Protein AF-0000000078900978 (afdb_homodimer)

Secondary structure (DSSP, 8-state):
----------HHHHHHHHHHHHHHHHHHHHHHHHHHT-HHHHHHHHHHHHHHHHHHHHHHHHTTHHHHSTTB-HHHHHHHHHIIIIIIHHHHHHHHTT-S-TTTHHHHHHHHHHHHHHHHHBTT-B-TTSEEES----HHHHHHHHHHH---HHHHHHHHHHHHHHTTS--EEE-TTT--TTHHHHHHHHHHHHHHHHHHHHHTT---HHHHHHHHHHHHHHHHHHHHHHHH----/----------HHHHHHHHHHHHHHHHHHHHHHHHHHT-HHHHHHHHHHHHHHHHHHHHHHHHTTHHHHSTTB-HHHHHHHHHIIIIIIHHHHHHHHTT-S-GGGHHHHHHHHHHHHHHHHHBTT-B-TTSEEES----HHHHHHHHHHH---HHHHHHHHHHHHHHTTS--EEE-TTT--TTHHHHHHHHHHHHHHHHHHHHHTT---HHHHHHHHHHHHHHHHHHHHHHHH----

Radius of gyration: 23.42 Å; Cα contacts (8 Å, |Δi|>4): 624; chains: 2; bounding box: 65×68×58 Å

Nearest PDB structures (foldseek):
  7b1k-assembly1_A  TM=7.114E-01  e=2.176E-05  Methanocaldococcus jannaschii DSM 2661
  4mnd-assembly1_A-2  TM=4.383E-01  e=5.300E-01  Archaeoglobus fulgidus
  7nmq-assembly1_A  TM=2.084E-01  e=1.502E+00  Bacillus cereus
  7b1k-assembly1_A  TM=7.348E-01  e=2.444E-05  Methanocaldococcus jannaschii DSM 2661
  4mnd-assembly1_A-2  TM=4.418E-01  e=7.911E-01  Archaeoglobus fulgidus

Solvent-accessible surface area (backbone atoms only — not comparable to full-atom values): 24548 Å² total; per-residue (Å²): 132,81,69,79,70,80,73,73,82,56,59,69,40,52,49,44,52,49,52,48,48,46,28,46,49,29,31,48,55,15,41,53,21,42,71,70,67,37,64,52,54,23,52,52,28,41,49,52,30,49,52,43,58,66,46,37,55,60,50,37,61,74,62,42,24,61,76,68,42,65,61,45,41,62,67,54,45,47,52,40,32,46,45,39,42,20,39,52,42,35,41,50,39,40,60,72,67,59,40,36,43,82,94,40,34,68,60,52,44,43,45,54,55,48,46,38,48,50,56,70,16,38,68,75,33,66,44,96,72,40,29,28,53,8,49,82,54,55,36,42,57,54,50,47,49,46,61,77,67,57,71,48,28,65,52,39,43,51,52,55,51,49,50,46,53,35,41,78,36,92,39,38,35,64,36,62,82,67,26,70,81,64,27,73,59,43,39,51,34,50,53,47,24,51,54,17,48,52,50,41,44,73,44,52,88,49,71,59,61,68,39,50,51,44,32,51,50,34,49,48,51,50,53,47,53,13,50,48,42,48,72,71,42,83,82,130,132,81,70,80,71,80,72,70,82,57,58,68,40,52,50,44,53,49,52,48,48,46,27,48,49,28,32,48,54,15,41,53,22,43,73,69,68,36,64,54,54,23,53,52,28,41,48,52,30,50,53,43,59,66,47,39,54,61,50,38,62,74,62,41,24,60,77,69,43,66,59,44,41,63,67,53,45,49,52,40,32,46,45,39,42,20,40,52,43,36,42,49,40,40,60,72,68,59,40,35,42,84,93,40,35,68,61,52,45,43,44,53,55,48,47,37,47,51,52,71,16,38,70,75,32,67,43,96,71,41,29,28,53,8,50,82,52,57,38,43,57,54,50,48,49,48,62,76,66,58,72,47,28,66,54,41,43,51,51,53,51,48,48,44,52,34,41,78,37,93,38,38,34,65,35,61,82,66,26,70,82,64,27,72,60,42,40,50,35,50,53,48,24,51,54,18,47,54,50,39,44,73,45,53,88,51,72,57,63,67,41,49,51,44,33,51,51,33,48,49,52,52,52,47,52,13,49,48,42,46,72,71,42,82,84,127

pLDDT: mean 94.39, std 8.49, range [38.38, 98.94]

Organism: Rhodospirillum centenum (strain ATCC 51521 / SW) (NCBI:txid414684)

Structure (mmCIF, N/CA/C/O backbone):
data_AF-0000000078900978-model_v1
#
loop_
_entity.id
_entity.type
_entity.pdbx_description
1 polymer 'Phosphatidylcholine synthase'
#
loop_
_atom_site.group_PDB
_atom_site.id
_atom_site.type_symbol
_atom_site.label_atom_id
_atom_site.label_alt_id
_atom_site.label_comp_id
_atom_site.label_asym_id
_atom_site.label_entity_id
_atom_site.label_seq_id
_atom_site.pdbx_PDB_ins_code
_atom_site.Cartn_x
_atom_site.Cartn_y
_atom_site.Cartn_z
_atom_site.occupancy
_atom_site.B_iso_or_equiv
_atom_site.auth_seq_id
_atom_site.auth_comp_id
_atom_site.auth_asym_id
_atom_site.auth_atom_id
_atom_site.pdbx_PDB_model_num
ATOM 1 N N . MET A 1 1 ? -13.711 44.938 -3.316 1 38.97 1 MET A N 1
ATOM 2 C CA . MET A 1 1 ? -13.688 43.5 -3.006 1 38.97 1 MET A CA 1
ATOM 3 C C . MET A 1 1 ? -13.578 42.688 -4.277 1 38.97 1 MET A C 1
ATOM 5 O O . MET A 1 1 ? -14.484 42.688 -5.113 1 38.97 1 MET A O 1
ATOM 9 N N . SER A 1 2 ? -12.359 42.438 -4.887 1 47.22 2 SER A N 1
ATOM 10 C CA . SER A 1 2 ? -12.094 41.781 -6.164 1 47.22 2 SER A CA 1
ATOM 11 C C . SER A 1 2 ? -12.742 40.406 -6.23 1 47.22 2 SER A C 1
ATOM 13 O O . SER A 1 2 ? -12.773 39.688 -5.234 1 47.22 2 SER A O 1
ATOM 15 N N . GLU A 1 3 ? -13.703 40.219 -6.992 1 49.38 3 GLU A N 1
ATOM 16 C CA . GLU A 1 3 ? -14.367 38.969 -7.281 1 49.38 3 GLU A CA 1
ATOM 17 C C . GLU A 1 3 ? -13.359 37.812 -7.348 1 49.38 3 GLU A C 1
ATOM 19 O O . GLU A 1 3 ? -12.297 37.938 -7.949 1 49.38 3 GLU A O 1
ATOM 24 N N . PRO A 1 4 ? -13.312 36.906 -6.332 1 51.5 4 PRO A N 1
ATOM 25 C CA . PRO A 1 4 ? -12.352 35.812 -6.488 1 51.5 4 PRO A CA 1
ATOM 26 C C . PRO A 1 4 ? -12.305 35.25 -7.918 1 51.5 4 PRO A C 1
ATOM 28 O O . PRO A 1 4 ? -13.352 34.969 -8.5 1 51.5 4 PRO A O 1
ATOM 31 N N . SER A 1 5 ? -11.609 35.812 -8.773 1 54.69 5 SER A N 1
ATOM 32 C CA . SER A 1 5 ? -11.414 35.281 -10.125 1 54.69 5 SER A CA 1
ATOM 33 C C . SER A 1 5 ? -11.477 33.781 -10.156 1 54.69 5 SER A C 1
ATOM 35 O O . SER A 1 5 ? -10.836 33.094 -9.336 1 54.69 5 SER A O 1
ATOM 37 N N . ALA A 1 6 ? -12.562 33.281 -10.594 1 60.81 6 ALA A N 1
ATOM 38 C CA . ALA A 1 6 ? -12.836 31.859 -10.766 1 60.81 6 ALA A CA 1
ATOM 39 C C . ALA A 1 6 ? -11.602 31.125 -11.273 1 60.81 6 ALA A C 1
ATOM 41 O O . ALA A 1 6 ? -11.102 31.406 -12.367 1 60.81 6 ALA A O 1
ATOM 42 N N . ARG A 1 7 ? -10.672 30.594 -10.469 1 71.44 7 ARG A N 1
ATOM 43 C CA . ARG A 1 7 ? -9.492 29.875 -10.922 1 71.44 7 ARG A CA 1
ATOM 44 C C . ARG A 1 7 ? -9.875 28.734 -11.859 1 71.44 7 ARG A C 1
ATOM 46 O O . ARG A 1 7 ? -10.898 28.078 -11.656 1 71.44 7 ARG A O 1
ATOM 53 N N . PRO A 1 8 ? -9.391 28.719 -13.172 1 82.5 8 PRO A N 1
ATOM 54 C CA . PRO A 1 8 ? -9.664 27.609 -14.086 1 82.5 8 PRO A CA 1
ATOM 55 C C . PRO A 1 8 ? -9.469 26.25 -13.43 1 82.5 8 PRO A C 1
ATOM 57 O O . PRO A 1 8 ? -8.766 26.141 -12.422 1 82.5 8 PRO A O 1
ATOM 60 N N . PHE A 1 9 ? -10.344 25.375 -13.891 1 85.69 9 PHE A N 1
ATOM 61 C CA . PHE A 1 9 ? -10.211 24.016 -13.391 1 85.69 9 PHE A CA 1
ATOM 62 C C . PHE A 1 9 ? -8.758 23.547 -13.461 1 85.69 9 PHE A C 1
ATOM 64 O O . PHE A 1 9 ? -8.094 23.719 -14.484 1 85.69 9 PHE A O 1
ATOM 71 N N . PRO A 1 10 ? -8.227 23.094 -12.398 1 91.81 10 PRO A N 1
ATOM 72 C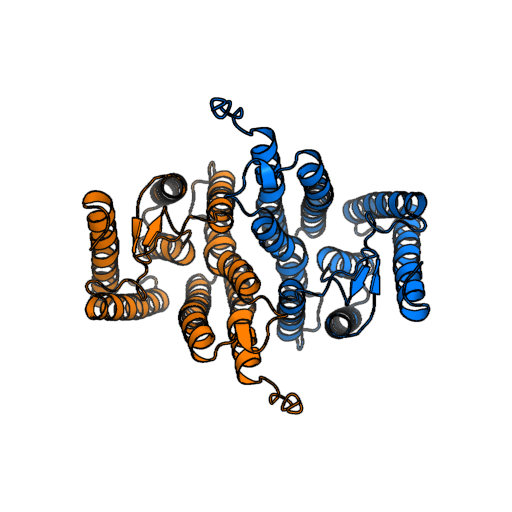 CA . PRO A 1 10 ? -6.805 22.766 -12.344 1 91.81 10 PRO A CA 1
ATOM 73 C C . PRO A 1 10 ? -6.496 21.422 -13 1 91.81 10 PRO A C 1
ATOM 75 O O . PRO A 1 10 ? -6.043 20.484 -12.328 1 91.81 10 PRO A O 1
ATOM 78 N N . TRP A 1 11 ? -6.59 21.281 -14.25 1 92.25 11 TRP A N 1
ATOM 79 C CA . TRP A 1 11 ? -6.418 20.047 -15.023 1 92.25 11 TRP A CA 1
ATOM 80 C C . TRP A 1 11 ? -5.012 19.484 -14.844 1 92.25 11 TRP A C 1
ATOM 82 O O . TRP A 1 11 ? -4.832 18.281 -14.719 1 92.25 11 TRP A O 1
ATOM 92 N N . SER A 1 12 ? -4.047 20.344 -14.852 1 92.31 12 SER A N 1
ATOM 93 C CA . SER A 1 12 ? -2.66 19.906 -14.742 1 92.31 12 SER A CA 1
ATOM 94 C C . SER A 1 12 ? -2.395 19.234 -13.398 1 92.31 12 SER A C 1
ATOM 96 O O . SER A 1 12 ? -1.698 18.219 -13.328 1 92.31 12 SER A O 1
ATOM 98 N N . ALA A 1 13 ? -2.943 19.797 -12.43 1 93.38 13 ALA A N 1
ATOM 99 C CA . ALA A 1 13 ? -2.756 19.234 -11.102 1 93.38 13 ALA A CA 1
ATOM 100 C C . ALA A 1 13 ? -3.377 17.844 -11 1 93.38 13 ALA A C 1
ATOM 102 O O . ALA A 1 13 ? -2.75 16.906 -10.492 1 93.38 13 ALA A O 1
ATOM 103 N N . TRP A 1 14 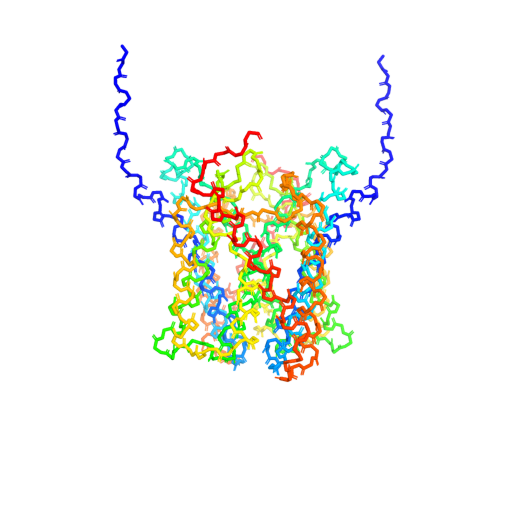? -4.535 17.734 -11.531 1 94.75 14 TRP A N 1
ATOM 104 C CA . TRP A 1 14 ? -5.223 16.453 -11.5 1 94.75 14 TRP A CA 1
ATOM 105 C C . TRP A 1 14 ? -4.488 15.422 -12.359 1 94.75 14 TRP A C 1
ATOM 107 O O . TRP A 1 14 ? -4.426 14.242 -12.008 1 94.75 14 TRP A O 1
ATOM 117 N N . ALA A 1 15 ? -3.955 15.852 -13.445 1 95.81 15 ALA A N 1
ATOM 118 C CA . ALA A 1 15 ? -3.186 14.961 -14.312 1 95.81 15 ALA A CA 1
ATOM 119 C C . ALA A 1 15 ? -1.966 14.406 -13.586 1 95.81 15 ALA A C 1
ATOM 121 O O . ALA A 1 15 ? -1.613 13.234 -13.758 1 95.81 15 ALA A O 1
ATOM 122 N N . ILE A 1 16 ? -1.372 15.18 -12.828 1 95.94 16 ILE A N 1
ATOM 123 C CA . ILE A 1 16 ? -0.184 14.766 -12.094 1 95.94 16 ILE A CA 1
ATOM 124 C C . ILE A 1 16 ? -0.575 13.766 -11.008 1 95.94 16 ILE A C 1
ATOM 126 O O . ILE A 1 16 ? 0.116 12.766 -10.805 1 95.94 16 ILE A O 1
ATOM 130 N N . HIS A 1 17 ? -1.708 14.07 -10.32 1 96.38 17 HIS A N 1
ATOM 131 C CA . HIS A 1 17 ? -2.209 13.094 -9.352 1 96.38 17 HIS A CA 1
ATOM 132 C C . HIS A 1 17 ? -2.502 11.758 -10.031 1 96.38 17 HIS A C 1
ATOM 134 O O . HIS A 1 17 ? -2.195 10.695 -9.477 1 96.38 17 HIS A O 1
ATOM 140 N N . LEU A 1 18 ? -3.1 11.844 -11.164 1 96.5 18 LEU A N 1
ATOM 141 C CA . LEU A 1 18 ? -3.387 10.617 -11.906 1 96.5 18 LEU A CA 1
ATOM 142 C C . LEU A 1 18 ? -2.098 9.914 -12.312 1 96.5 18 LEU A C 1
ATOM 144 O O . LEU A 1 18 ? -2.014 8.68 -12.25 1 96.5 18 LEU A O 1
ATOM 148 N N . LEU A 1 19 ? -1.117 10.641 -12.734 1 97.5 19 LEU A N 1
ATOM 149 C CA . LEU A 1 19 ? 0.18 10.07 -13.07 1 97.5 19 LEU A CA 1
ATOM 150 C C . LEU A 1 19 ? 0.756 9.289 -11.891 1 97.5 19 LEU A C 1
ATOM 152 O O . LEU A 1 19 ? 1.184 8.148 -12.039 1 97.5 19 LEU A O 1
ATOM 156 N N . THR A 1 20 ? 0.74 9.914 -10.742 1 97.62 20 THR A N 1
ATOM 157 C CA . THR A 1 20 ? 1.213 9.25 -9.531 1 97.62 20 THR A CA 1
ATOM 158 C C . THR A 1 20 ? 0.411 7.977 -9.266 1 97.62 20 THR A C 1
ATOM 160 O O . THR A 1 20 ? 0.983 6.926 -8.969 1 97.62 20 THR A O 1
ATOM 163 N N . ALA A 1 21 ? -0.862 8.094 -9.477 1 98.06 21 ALA A N 1
ATOM 164 C CA . ALA A 1 21 ? -1.767 6.992 -9.164 1 98.06 21 ALA A CA 1
ATOM 165 C C . ALA A 1 21 ? -1.519 5.801 -10.086 1 98.06 21 ALA A C 1
ATOM 167 O O . ALA A 1 21 ? -1.751 4.652 -9.703 1 98.06 21 ALA A O 1
ATOM 168 N N . THR A 1 22 ? -1.065 6.039 -11.312 1 98.25 22 THR A N 1
ATOM 169 C CA . THR A 1 22 ? -0.792 4.93 -12.219 1 98.25 22 THR A CA 1
ATOM 170 C C . THR A 1 22 ? 0.236 3.979 -11.617 1 98.25 22 THR A C 1
ATOM 172 O O . THR A 1 22 ? 0.34 2.822 -12.031 1 98.25 22 THR A O 1
ATOM 175 N N . GLY A 1 23 ? 1.034 4.477 -10.695 1 98.56 23 GLY A N 1
ATOM 176 C CA . GLY A 1 23 ? 1.982 3.621 -10 1 98.56 23 GLY A CA 1
ATOM 177 C C . GLY A 1 23 ? 1.34 2.389 -9.391 1 98.56 23 GLY A C 1
ATOM 178 O O . GLY A 1 23 ? 1.95 1.318 -9.359 1 98.56 23 GLY A O 1
ATOM 179 N N . ALA A 1 24 ? 0.13 2.514 -8.938 1 98.75 24 ALA A N 1
ATOM 180 C CA . ALA A 1 24 ? -0.57 1.368 -8.359 1 98.75 24 ALA A CA 1
ATOM 181 C C . ALA A 1 24 ? -0.902 0.332 -9.43 1 98.75 24 ALA A C 1
ATOM 183 O O . ALA A 1 24 ? -0.887 -0.872 -9.164 1 98.75 24 ALA A O 1
ATOM 184 N N . VAL A 1 25 ? -1.229 0.794 -10.586 1 98.81 25 VAL A N 1
ATOM 185 C CA . VAL A 1 25 ? -1.53 -0.11 -11.695 1 98.81 25 VAL A CA 1
ATOM 186 C C . VAL A 1 25 ? -0.262 -0.846 -12.117 1 98.81 25 VAL A C 1
ATOM 188 O O . VAL A 1 25 ? -0.287 -2.057 -12.352 1 98.81 25 VAL A O 1
ATOM 191 N N . TRP A 1 26 ? 0.876 -0.104 -12.195 1 98.88 26 TRP A N 1
ATOM 192 C CA . TRP A 1 26 ? 2.143 -0.748 -12.531 1 98.88 26 TRP A CA 1
ATOM 193 C C . TRP A 1 26 ? 2.535 -1.768 -11.469 1 98.88 26 TRP A C 1
ATOM 195 O O . TRP A 1 26 ? 3.035 -2.848 -11.789 1 98.88 26 TRP A O 1
ATOM 205 N N . ALA A 1 27 ? 2.334 -1.366 -10.227 1 98.88 27 ALA A N 1
ATOM 206 C CA . ALA A 1 27 ? 2.59 -2.307 -9.141 1 98.88 27 ALA A CA 1
ATOM 207 C C . ALA A 1 27 ? 1.753 -3.574 -9.297 1 98.88 27 ALA A C 1
ATOM 209 O O . ALA A 1 27 ? 2.246 -4.684 -9.078 1 98.88 27 ALA A O 1
ATOM 210 N N . PHE A 1 28 ? 0.52 -3.398 -9.672 1 98.94 28 PHE A N 1
ATOM 211 C CA . PHE A 1 28 ? -0.38 -4.535 -9.844 1 98.94 28 PHE A CA 1
ATOM 212 C C . PHE A 1 28 ? 0.072 -5.418 -11 1 98.94 28 PHE A C 1
ATOM 214 O O . PHE A 1 28 ? 0.07 -6.645 -10.883 1 98.94 28 PHE A O 1
ATOM 221 N N . LEU A 1 29 ? 0.443 -4.836 -12.102 1 98.88 29 LEU A N 1
ATOM 222 C CA . LEU A 1 29 ? 0.954 -5.602 -13.234 1 98.88 29 LEU A CA 1
ATOM 223 C C . LEU A 1 29 ? 2.236 -6.336 -12.859 1 98.88 29 LEU A C 1
ATOM 225 O O . LEU A 1 29 ? 2.457 -7.469 -13.297 1 98.88 29 LEU A O 1
ATOM 229 N N . ALA A 1 30 ? 3.078 -5.688 -12.07 1 98.94 30 ALA A N 1
ATOM 230 C CA . ALA A 1 30 ? 4.262 -6.367 -11.555 1 98.94 30 ALA A CA 1
ATOM 231 C C . ALA A 1 30 ? 3.873 -7.566 -10.695 1 98.94 30 ALA A C 1
ATOM 233 O O . ALA A 1 30 ? 4.484 -8.633 -10.789 1 98.94 30 ALA A O 1
ATOM 234 N N . LEU A 1 31 ? 2.871 -7.398 -9.883 1 98.88 31 LEU A N 1
ATOM 235 C CA . LEU A 1 31 ? 2.398 -8.492 -9.047 1 98.88 31 LEU A CA 1
ATOM 236 C C . LEU A 1 31 ? 1.885 -9.648 -9.898 1 98.88 31 LEU A C 1
ATOM 238 O O . LEU A 1 31 ? 2.125 -10.812 -9.578 1 98.88 31 LEU A O 1
ATOM 242 N N . LEU A 1 32 ? 1.122 -9.336 -10.945 1 98.38 32 LEU A N 1
ATOM 243 C CA . LEU A 1 32 ? 0.651 -10.383 -11.844 1 98.38 32 LEU A CA 1
ATOM 244 C C . LEU A 1 32 ? 1.823 -11.148 -12.453 1 98.38 32 LEU A C 1
ATOM 246 O O . LEU A 1 32 ? 1.763 -12.367 -12.609 1 98.38 32 LEU A O 1
ATOM 250 N N . ALA A 1 33 ? 2.879 -10.406 -12.789 1 98.62 33 ALA A N 1
ATOM 251 C CA . ALA A 1 33 ? 4.086 -11.047 -13.305 1 98.62 33 ALA A CA 1
ATOM 252 C C . ALA A 1 33 ? 4.727 -11.945 -12.242 1 98.62 33 ALA A C 1
ATOM 254 O O . ALA A 1 33 ? 5.281 -13 -12.562 1 98.62 33 ALA A O 1
ATOM 255 N N . VAL A 1 34 ? 4.684 -11.477 -10.953 1 98.44 34 VAL A N 1
ATOM 256 C CA . VAL A 1 34 ? 5.164 -12.312 -9.867 1 98.44 34 VAL A CA 1
ATOM 257 C C . VAL A 1 34 ? 4.367 -13.617 -9.82 1 98.44 34 VAL A C 1
ATOM 259 O O . VAL A 1 34 ? 4.945 -14.703 -9.766 1 98.44 34 VAL A O 1
ATOM 262 N N . ILE A 1 35 ? 3.057 -13.531 -9.883 1 96.38 35 ILE A N 1
ATOM 263 C CA . ILE A 1 35 ? 2.164 -14.688 -9.82 1 96.38 35 ILE A CA 1
ATOM 264 C C . ILE A 1 35 ? 2.459 -15.633 -10.977 1 96.38 35 ILE A C 1
ATOM 266 O O . ILE A 1 35 ? 2.486 -16.859 -10.797 1 96.38 35 ILE A O 1
ATOM 270 N N . ASP A 1 36 ? 2.781 -15.078 -12.125 1 96.31 36 ASP A N 1
ATOM 271 C CA . ASP A 1 36 ? 3.02 -15.859 -13.328 1 96.31 36 ASP A CA 1
ATOM 272 C C . ASP A 1 36 ? 4.434 -16.438 -13.344 1 96.31 36 ASP A C 1
ATOM 274 O O . ASP A 1 36 ? 4.762 -17.281 -14.188 1 96.31 36 ASP A O 1
ATOM 278 N N . GLY A 1 37 ? 5.312 -15.969 -12.523 1 97 37 GLY A N 1
ATOM 279 C CA . GLY A 1 37 ? 6.691 -16.422 -12.492 1 97 37 GLY A CA 1
ATOM 280 C C . GLY A 1 37 ? 7.562 -15.797 -13.555 1 97 37 GLY A C 1
ATOM 281 O O . GLY A 1 37 ? 8.547 -16.391 -13.992 1 97 37 GLY A O 1
ATOM 282 N N . ASP A 1 38 ? 7.152 -14.602 -14.062 1 98.31 38 ASP A N 1
ATOM 283 C CA . ASP A 1 38 ? 7.902 -13.875 -15.086 1 98.31 38 ASP A CA 1
ATOM 284 C C . ASP A 1 38 ? 8.766 -12.781 -14.453 1 98.31 38 ASP A C 1
ATOM 286 O O . ASP A 1 38 ? 8.383 -11.609 -14.445 1 98.31 38 ASP A O 1
ATOM 290 N N . ALA A 1 39 ? 9.953 -13.188 -14.047 1 98.38 39 ALA A N 1
ATOM 291 C CA . ALA A 1 39 ? 10.82 -12.312 -13.266 1 98.38 39 ALA A CA 1
ATOM 292 C C . ALA A 1 39 ? 11.172 -11.055 -14.055 1 98.38 39 ALA A C 1
ATOM 294 O O . ALA A 1 39 ? 11.031 -9.938 -13.539 1 98.38 39 ALA A O 1
ATOM 295 N N . PRO A 1 40 ? 11.633 -11.172 -15.359 1 98.62 40 PRO A N 1
ATOM 296 C CA . PRO A 1 40 ? 11.961 -9.945 -16.094 1 98.62 40 PRO A CA 1
ATOM 297 C C . PRO A 1 40 ? 10.797 -8.969 -16.156 1 98.62 40 PRO A C 1
ATOM 299 O O . PRO A 1 40 ? 10.992 -7.758 -15.977 1 98.62 40 PRO A O 1
ATOM 302 N N . ALA A 1 41 ? 9.586 -9.477 -16.375 1 98.81 41 ALA A N 1
ATOM 303 C CA . ALA A 1 41 ? 8.422 -8.602 -16.469 1 98.81 41 ALA A CA 1
ATOM 304 C C . ALA A 1 41 ? 8.18 -7.855 -15.164 1 98.81 41 ALA A C 1
ATOM 306 O O . ALA A 1 41 ? 7.738 -6.703 -15.172 1 98.81 41 ALA A O 1
ATOM 307 N N . VAL A 1 42 ? 8.414 -8.531 -14.008 1 98.88 42 VAL A N 1
ATOM 308 C CA . VAL A 1 42 ? 8.258 -7.887 -12.703 1 98.88 42 VAL A CA 1
ATOM 309 C C . VAL A 1 42 ? 9.102 -6.613 -12.656 1 98.88 42 VAL A C 1
ATOM 311 O O . VAL A 1 42 ? 8.594 -5.531 -12.352 1 98.88 42 VAL A O 1
ATOM 314 N N . PHE A 1 43 ? 10.32 -6.73 -13.039 1 98.88 43 PHE A N 1
ATOM 315 C CA . PHE A 1 43 ? 11.258 -5.625 -12.875 1 98.88 43 PHE A CA 1
ATOM 316 C C . PHE A 1 43 ? 11.016 -4.555 -13.938 1 98.88 43 PHE A C 1
ATOM 318 O O . PHE A 1 43 ? 11.242 -3.367 -13.688 1 98.88 43 PHE A O 1
ATOM 325 N N . LEU A 1 44 ? 10.523 -4.941 -15.125 1 98.81 44 LEU A N 1
ATOM 326 C CA . LEU A 1 44 ? 10.195 -3.936 -16.125 1 98.81 44 LEU A CA 1
ATOM 327 C C . LEU A 1 44 ? 9.008 -3.088 -15.68 1 98.81 44 LEU A C 1
ATOM 329 O O . LEU A 1 44 ? 9 -1.871 -15.883 1 98.81 44 LEU A O 1
ATOM 333 N N . TRP A 1 45 ? 7.98 -3.697 -15.094 1 98.88 45 TRP A N 1
ATOM 334 C CA . TRP A 1 45 ? 6.855 -2.939 -14.555 1 98.88 45 TRP A CA 1
ATOM 335 C C . TRP A 1 45 ? 7.301 -2.051 -13.398 1 98.88 45 TRP A C 1
ATOM 337 O O . TRP A 1 45 ? 6.867 -0.901 -13.289 1 98.88 45 TRP A O 1
ATOM 347 N N . LEU A 1 46 ? 8.156 -2.588 -12.523 1 98.88 46 LEU A N 1
ATOM 348 C CA . LEU A 1 46 ? 8.656 -1.795 -11.406 1 98.88 46 LEU A CA 1
ATOM 349 C C . LEU A 1 46 ? 9.531 -0.648 -11.906 1 98.88 46 LEU A C 1
ATOM 351 O O . LEU A 1 46 ? 9.547 0.431 -11.305 1 98.88 46 LEU A O 1
ATOM 355 N N . ALA A 1 47 ? 10.281 -0.868 -13.016 1 98.62 47 ALA A N 1
ATOM 356 C CA . ALA A 1 47 ? 11.062 0.203 -13.625 1 98.62 47 ALA A CA 1
ATOM 357 C C . ALA A 1 47 ? 10.164 1.334 -14.109 1 98.62 47 ALA A C 1
ATOM 359 O O . ALA A 1 47 ? 10.477 2.512 -13.922 1 98.62 47 ALA A O 1
ATOM 360 N N . LEU A 1 48 ? 9.102 0.938 -14.734 1 98.5 48 LEU A N 1
ATOM 361 C CA . LEU A 1 48 ? 8.141 1.942 -15.188 1 98.5 48 LEU A CA 1
ATOM 362 C C . LEU A 1 48 ? 7.582 2.725 -14.008 1 98.5 48 LEU A C 1
ATOM 364 O O . LEU A 1 48 ? 7.457 3.951 -14.07 1 98.5 48 LEU A O 1
ATOM 368 N N . ALA A 1 49 ? 7.242 2.037 -12.969 1 98.44 49 ALA A N 1
ATOM 369 C CA . ALA A 1 49 ? 6.742 2.695 -11.766 1 98.44 49 ALA A CA 1
ATOM 370 C C . ALA A 1 49 ? 7.785 3.646 -11.188 1 98.44 49 ALA A C 1
ATOM 372 O O . ALA A 1 49 ? 7.449 4.734 -10.711 1 98.44 49 ALA A O 1
ATOM 373 N N . LEU A 1 50 ? 9.031 3.209 -11.203 1 97.12 50 LEU A N 1
ATOM 374 C CA . LEU A 1 50 ? 10.125 4.027 -10.695 1 97.12 50 LEU A CA 1
ATOM 375 C C . LEU A 1 50 ? 10.281 5.301 -11.516 1 97.12 50 LEU A C 1
ATOM 377 O O . LEU A 1 50 ? 10.539 6.375 -10.961 1 97.12 50 LEU A O 1
ATOM 381 N N . LEU A 1 51 ? 10.156 5.184 -12.781 1 96.62 51 LEU A N 1
ATOM 382 C CA . LEU A 1 51 ? 10.234 6.344 -13.664 1 96.62 51 LEU A CA 1
ATOM 383 C C . LEU A 1 51 ? 9.109 7.332 -13.367 1 96.62 51 LEU A C 1
ATOM 385 O O . LEU A 1 51 ? 9.352 8.539 -13.273 1 96.62 51 LEU A O 1
ATOM 389 N N . VAL A 1 52 ? 7.918 6.836 -13.172 1 97.31 52 VAL A N 1
ATOM 390 C CA . VAL A 1 52 ? 6.773 7.676 -12.836 1 97.31 52 VAL A CA 1
ATOM 391 C C . VAL A 1 52 ? 7.023 8.391 -11.516 1 97.31 52 VAL A C 1
ATOM 393 O O . VAL A 1 52 ? 6.797 9.602 -11.398 1 97.31 52 VAL A O 1
ATOM 396 N N . ASP A 1 53 ? 7.5 7.664 -10.562 1 95.5 53 ASP A N 1
ATOM 397 C CA . ASP A 1 53 ? 7.789 8.203 -9.242 1 95.5 53 ASP A CA 1
ATOM 398 C C . ASP A 1 53 ? 8.828 9.32 -9.32 1 95.5 53 ASP A C 1
ATOM 400 O O . ASP A 1 53 ? 8.719 10.328 -8.617 1 95.5 53 ASP A O 1
ATOM 404 N N . GLY A 1 54 ? 9.789 9.172 -10.133 1 93.12 54 GLY A N 1
ATOM 405 C CA . GLY A 1 54 ? 10.859 10.148 -10.289 1 93.12 54 GLY A CA 1
ATOM 406 C C . GLY A 1 54 ? 10.398 11.43 -10.953 1 93.12 54 GLY A C 1
ATOM 407 O O . GLY A 1 54 ? 10.953 12.5 -10.711 1 93.12 54 GLY A O 1
ATOM 408 N N . ILE A 1 55 ? 9.344 11.289 -11.703 1 94.81 55 ILE A N 1
ATOM 409 C CA . ILE A 1 55 ? 8.914 12.422 -12.523 1 94.81 55 ILE A CA 1
ATOM 410 C C . ILE A 1 55 ? 7.766 13.156 -11.828 1 94.81 55 ILE A C 1
ATOM 412 O O . ILE A 1 55 ? 7.613 14.367 -11.984 1 94.81 55 ILE A O 1
ATOM 416 N N . ASP A 1 56 ? 6.918 12.5 -11.141 1 95 56 ASP A N 1
ATOM 417 C CA . ASP A 1 56 ? 5.699 13.094 -10.602 1 95 56 ASP A CA 1
ATOM 418 C C . ASP A 1 56 ? 6.02 14.141 -9.539 1 95 56 ASP A C 1
ATOM 420 O O . ASP A 1 56 ? 5.367 15.18 -9.477 1 95 56 ASP A O 1
ATOM 424 N N . GLY A 1 57 ? 7.062 13.922 -8.773 1 91.06 57 GLY A N 1
ATOM 425 C CA . GLY A 1 57 ? 7.449 14.891 -7.75 1 91.06 57 GLY A CA 1
ATOM 426 C C . GLY A 1 57 ? 7.848 16.234 -8.328 1 91.06 57 GLY A C 1
ATOM 427 O O . GLY A 1 57 ? 7.242 17.266 -7.996 1 91.06 57 GLY A O 1
ATOM 428 N N . PRO A 1 58 ? 8.836 16.234 -9.18 1 92.25 58 PRO A N 1
ATOM 429 C CA . PRO A 1 58 ? 9.234 17.484 -9.82 1 92.25 58 PRO A CA 1
ATOM 430 C C . PRO A 1 58 ? 8.078 18.172 -10.562 1 92.25 58 PRO A C 1
ATOM 432 O O . PRO A 1 58 ? 7.953 19.391 -10.523 1 92.25 58 PRO A O 1
ATOM 435 N N . LEU A 1 59 ? 7.234 17.406 -11.188 1 93.81 59 LEU A N 1
ATOM 436 C CA . LEU A 1 59 ? 6.086 17.969 -11.891 1 93.81 59 LEU A CA 1
ATOM 437 C C . LEU A 1 59 ? 5.102 18.594 -10.906 1 93.81 59 LEU A C 1
ATOM 439 O O . LEU A 1 59 ? 4.535 19.656 -11.172 1 93.81 59 LEU A O 1
ATOM 443 N N . ALA A 1 60 ? 4.891 17.953 -9.82 1 93.31 60 ALA A N 1
ATOM 444 C CA . ALA A 1 60 ? 3.977 18.469 -8.805 1 93.31 60 ALA A CA 1
ATOM 445 C C . ALA A 1 60 ? 4.461 19.812 -8.266 1 93.31 60 ALA A C 1
ATOM 447 O O . ALA A 1 60 ? 3.66 20.719 -8.047 1 93.31 60 ALA A O 1
ATOM 448 N N . ARG A 1 61 ? 5.746 19.906 -8.086 1 91.06 61 ARG A N 1
ATOM 449 C CA . ARG A 1 61 ? 6.324 21.156 -7.598 1 91.06 61 ARG A CA 1
ATOM 450 C C . ARG A 1 61 ? 6.246 22.25 -8.656 1 91.06 61 ARG A C 1
ATOM 452 O O . ARG A 1 61 ? 5.883 23.391 -8.359 1 91.06 61 ARG A O 1
ATOM 459 N N . ARG A 1 62 ? 6.527 21.875 -9.836 1 92.69 62 ARG A N 1
ATOM 460 C CA . ARG A 1 62 ? 6.535 22.812 -10.953 1 92.69 62 ARG A CA 1
ATOM 461 C C . ARG A 1 62 ? 5.148 23.406 -11.18 1 92.69 62 ARG A C 1
ATOM 463 O O . ARG A 1 62 ? 5.016 24.609 -11.438 1 92.69 62 ARG A O 1
ATOM 470 N N . PHE A 1 63 ? 4.129 22.578 -10.977 1 93.44 63 PHE A N 1
ATOM 471 C CA . PHE A 1 63 ? 2.777 23.016 -11.305 1 93.44 63 PHE A CA 1
ATOM 472 C C . PHE A 1 63 ? 2.002 23.375 -10.047 1 93.44 63 PHE A C 1
ATOM 474 O O . PHE A 1 63 ? 0.778 23.516 -10.086 1 93.44 63 PHE A O 1
ATOM 481 N N . GLU A 1 64 ? 2.662 23.453 -8.961 1 92.12 64 GLU A N 1
ATOM 482 C CA . GLU A 1 64 ? 2.104 23.891 -7.688 1 92.12 64 GLU A CA 1
ATOM 483 C C . GLU A 1 64 ? 0.809 23.156 -7.363 1 92.12 64 GLU A C 1
ATOM 485 O O . GLU A 1 64 ? -0.21 23.781 -7.062 1 92.12 64 GLU A O 1
ATOM 490 N N . VAL A 1 65 ? 0.853 21.875 -7.434 1 91.06 65 VAL A N 1
ATOM 491 C CA . VAL A 1 65 ? -0.31 21 -7.324 1 91.06 65 VAL A CA 1
ATOM 492 C C . VAL A 1 65 ? -0.968 21.188 -5.961 1 91.06 65 VAL A C 1
ATOM 494 O O . VAL A 1 65 ? -2.195 21.25 -5.855 1 91.06 65 VAL A O 1
ATOM 497 N N . ARG A 1 66 ? -0.234 21.359 -4.934 1 90.75 66 ARG A N 1
ATOM 498 C CA . ARG A 1 66 ? -0.763 21.484 -3.576 1 90.75 66 ARG A CA 1
ATOM 499 C C . ARG A 1 66 ? -1.612 22.734 -3.426 1 90.75 66 ARG A C 1
ATOM 501 O O . ARG A 1 66 ? -2.611 22.734 -2.703 1 90.75 66 ARG A O 1
ATOM 508 N N . THR A 1 67 ? -1.214 23.75 -4.07 1 90.12 67 THR A N 1
ATOM 509 C CA . THR A 1 67 ? -1.929 25.016 -4.012 1 90.12 67 THR A CA 1
ATOM 510 C C . THR A 1 67 ? -3.197 24.969 -4.855 1 90.12 67 THR A C 1
ATOM 512 O O . THR A 1 67 ? -4.223 25.547 -4.484 1 90.12 67 THR A O 1
ATOM 515 N N . ARG A 1 68 ? -3.141 24.281 -5.883 1 91.31 68 ARG A N 1
ATOM 516 C CA . ARG A 1 68 ? -4.23 24.297 -6.852 1 91.31 68 ARG A CA 1
ATOM 517 C C . ARG A 1 68 ? -5.32 23.297 -6.465 1 91.31 68 ARG A C 1
ATOM 519 O O . ARG A 1 68 ? -6.488 23.484 -6.801 1 91.31 68 ARG A O 1
ATOM 526 N N . VAL A 1 69 ? -4.973 22.188 -5.875 1 92.38 69 VAL A N 1
ATOM 527 C CA . VAL A 1 69 ? -5.918 21.188 -5.41 1 92.38 69 VAL A CA 1
ATOM 528 C C . VAL A 1 69 ? -5.645 20.859 -3.941 1 92.38 69 VAL A C 1
ATOM 530 O O . VAL A 1 69 ? -5.23 19.75 -3.611 1 92.38 69 VAL A O 1
ATOM 533 N N . PRO A 1 70 ? -6 21.703 -3.068 1 90.12 70 PRO A N 1
ATOM 534 C CA . PRO A 1 70 ? -5.582 21.594 -1.668 1 90.12 70 PRO A CA 1
ATOM 535 C C . PRO A 1 70 ? -6.336 20.516 -0.902 1 90.12 70 PRO A C 1
ATOM 537 O O . PRO A 1 70 ? -5.891 20.078 0.166 1 90.12 70 PRO A O 1
ATOM 540 N N . LEU A 1 71 ? -7.441 20.078 -1.398 1 89.94 71 LEU A N 1
ATOM 541 C CA . LEU A 1 71 ? -8.242 19.094 -0.679 1 89.94 71 LEU A CA 1
ATOM 542 C C . LEU A 1 71 ? -7.855 17.672 -1.083 1 89.94 71 LEU A C 1
ATOM 544 O O . LEU A 1 71 ? -8.531 16.719 -0.706 1 89.94 71 LEU A O 1
ATOM 548 N N . PHE A 1 72 ? -6.809 17.594 -1.835 1 93.12 72 PHE A N 1
ATOM 549 C CA . PHE A 1 72 ? -6.285 16.312 -2.281 1 93.12 72 PHE A CA 1
ATOM 550 C C . PHE A 1 72 ? -4.828 16.156 -1.87 1 93.12 72 PHE A C 1
ATOM 552 O O . PHE A 1 72 ? -3.979 16.969 -2.238 1 93.12 72 PHE A O 1
ATOM 559 N N . ASP A 1 73 ? -4.523 15.125 -1.056 1 94.06 73 ASP A N 1
ATOM 560 C CA . ASP A 1 73 ? -3.205 14.914 -0.469 1 94.06 73 ASP A CA 1
ATOM 561 C C . ASP A 1 73 ? -2.338 14.039 -1.369 1 94.06 73 ASP A C 1
ATOM 563 O O . ASP A 1 73 ? -2.312 12.812 -1.215 1 94.06 73 ASP A O 1
ATOM 567 N N . GLY A 1 74 ? -1.544 14.609 -2.16 1 94.12 74 GLY A N 1
ATOM 568 C CA . GLY A 1 74 ? -0.649 13.883 -3.043 1 94.12 74 GLY A CA 1
ATOM 569 C C . GLY A 1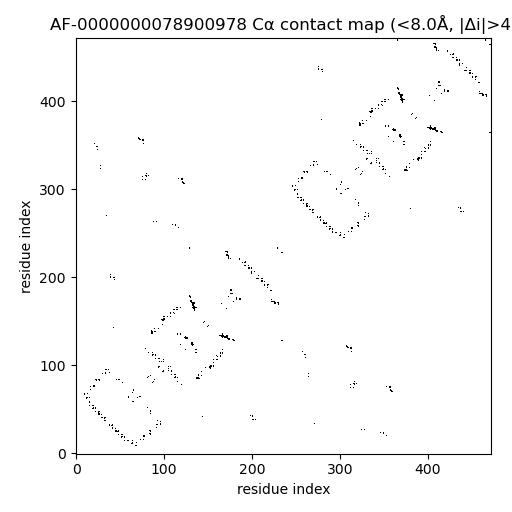 74 ? 0.408 13.086 -2.297 1 94.12 74 GLY A C 1
ATOM 570 O O . GLY A 1 74 ? 0.895 12.07 -2.793 1 94.12 74 GLY A O 1
ATOM 571 N N . ALA A 1 75 ? 0.799 13.555 -1.138 1 91.81 75 ALA A N 1
ATOM 572 C CA . ALA A 1 75 ? 1.78 12.836 -0.325 1 91.81 75 ALA A CA 1
ATOM 573 C C . ALA A 1 75 ? 1.229 11.492 0.142 1 91.81 75 ALA A C 1
ATOM 575 O O . ALA A 1 75 ? 1.961 10.508 0.205 1 91.81 75 ALA A O 1
ATOM 576 N N . ALA A 1 76 ? -0.026 11.469 0.456 1 93.88 76 ALA A N 1
ATOM 577 C CA . ALA A 1 76 ? -0.677 10.219 0.821 1 93.88 76 ALA A CA 1
ATOM 578 C C . ALA A 1 76 ? -0.659 9.234 -0.344 1 93.88 76 ALA A C 1
ATOM 580 O O . ALA A 1 76 ? -0.365 8.047 -0.159 1 93.88 76 ALA A O 1
ATOM 581 N N . LEU A 1 77 ? -0.934 9.766 -1.486 1 95.38 77 LEU A N 1
ATOM 582 C CA . LEU A 1 77 ? -0.887 8.953 -2.701 1 95.38 77 LEU A CA 1
ATOM 583 C C . LEU A 1 77 ? 0.503 8.359 -2.904 1 95.38 77 LEU A C 1
ATOM 585 O O . LEU A 1 77 ? 0.638 7.164 -3.17 1 95.38 77 LEU A O 1
ATOM 589 N N . ASP A 1 78 ? 1.435 9.203 -2.734 1 95.31 78 ASP A N 1
ATOM 590 C CA . ASP A 1 78 ? 2.824 8.805 -2.939 1 95.31 78 ASP A CA 1
ATOM 591 C C . ASP A 1 78 ? 3.238 7.719 -1.946 1 95.31 78 ASP A C 1
ATOM 593 O O . ASP A 1 78 ? 3.91 6.758 -2.316 1 95.31 78 ASP A O 1
ATOM 597 N N . LEU A 1 79 ? 2.846 7.891 -0.772 1 95.94 79 LEU A N 1
ATOM 598 C CA . LEU A 1 79 ? 3.195 6.949 0.285 1 95.94 79 LEU A CA 1
ATOM 599 C C . LEU A 1 79 ? 2.66 5.555 -0.029 1 95.94 79 LEU A C 1
ATOM 601 O O . LEU A 1 79 ? 3.377 4.562 0.117 1 95.94 79 LEU A O 1
ATOM 605 N N . ILE A 1 80 ? 1.43 5.438 -0.436 1 98.25 80 ILE A N 1
ATOM 606 C CA . ILE A 1 80 ? 0.783 4.168 -0.742 1 98.25 80 ILE A CA 1
ATOM 607 C C . ILE A 1 80 ? 1.471 3.514 -1.938 1 98.25 80 ILE A C 1
ATOM 609 O O . ILE A 1 80 ? 1.871 2.35 -1.871 1 98.25 80 ILE A O 1
ATOM 613 N N . VAL A 1 81 ? 1.599 4.297 -2.93 1 98.5 81 VAL A N 1
ATOM 614 C CA . VAL A 1 81 ? 2.154 3.771 -4.172 1 98.5 81 VAL A CA 1
ATOM 615 C C . VAL A 1 81 ? 3.602 3.336 -3.949 1 98.5 81 VAL A C 1
ATOM 617 O O . VAL A 1 81 ? 4.016 2.277 -4.426 1 98.5 81 VAL A O 1
ATOM 620 N N . ASP A 1 82 ? 4.355 4.164 -3.201 1 98.06 82 ASP A N 1
ATOM 621 C CA . ASP A 1 82 ? 5.75 3.828 -2.924 1 98.06 82 ASP A CA 1
ATOM 622 C C . ASP A 1 82 ? 5.855 2.512 -2.16 1 98.06 82 ASP A C 1
ATOM 624 O O . ASP A 1 82 ? 6.715 1.678 -2.465 1 98.06 82 ASP A O 1
ATOM 628 N N . TYR A 1 83 ? 5.035 2.291 -1.198 1 98.75 83 TYR A N 1
ATOM 629 C CA . TYR A 1 83 ? 5.137 1.054 -0.432 1 98.75 83 TYR A 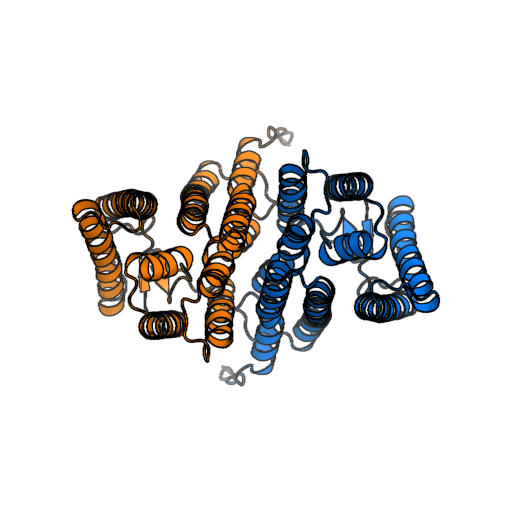CA 1
ATOM 630 C C . TYR A 1 83 ? 4.797 -0.154 -1.296 1 98.75 83 TYR A C 1
ATOM 632 O O . TYR A 1 83 ? 5.402 -1.219 -1.151 1 98.75 83 TYR A O 1
ATOM 640 N N . LEU A 1 84 ? 3.82 -0.027 -2.197 1 98.88 84 LEU A N 1
ATOM 641 C CA . LEU A 1 84 ? 3.471 -1.107 -3.113 1 98.88 84 LEU A CA 1
ATOM 642 C C . LEU A 1 84 ? 4.648 -1.458 -4.016 1 98.88 84 LEU A C 1
ATOM 644 O O . LEU A 1 84 ? 5.016 -2.629 -4.137 1 98.88 84 LEU A O 1
ATOM 648 N N . THR A 1 85 ? 5.289 -0.42 -4.609 1 98.81 85 THR A N 1
ATOM 649 C CA . THR A 1 85 ? 6.25 -0.635 -5.688 1 98.81 85 THR A CA 1
ATOM 650 C C . THR A 1 85 ? 7.645 -0.895 -5.125 1 98.81 85 THR A C 1
ATOM 652 O O . THR A 1 85 ? 8.422 -1.651 -5.707 1 98.81 85 THR A O 1
ATOM 655 N N . TYR A 1 86 ? 7.934 -0.269 -3.965 1 98.69 86 TYR A N 1
ATOM 656 C CA . TYR A 1 86 ? 9.281 -0.381 -3.42 1 98.69 86 TYR A CA 1
ATOM 657 C C . TYR A 1 86 ? 9.391 -1.563 -2.463 1 98.69 86 TYR A C 1
ATOM 659 O O . TYR A 1 86 ? 10.477 -2.1 -2.248 1 98.69 86 TYR A O 1
ATOM 667 N N . VAL A 1 87 ? 8.297 -1.951 -1.889 1 98.88 87 VAL A N 1
ATOM 668 C CA . VAL A 1 87 ? 8.43 -2.881 -0.772 1 98.88 87 VAL A CA 1
ATOM 669 C C . VAL A 1 87 ? 7.555 -4.109 -1.016 1 98.88 87 VAL A C 1
ATOM 671 O O . VAL A 1 87 ? 8.062 -5.227 -1.141 1 98.88 87 VAL A O 1
ATOM 674 N N . PHE A 1 88 ? 6.262 -3.926 -1.188 1 98.94 88 PHE A N 1
ATOM 675 C CA . PHE A 1 88 ? 5.312 -5.027 -1.102 1 98.94 88 PHE A CA 1
ATOM 676 C C . PHE A 1 88 ? 5.492 -5.992 -2.268 1 98.94 88 PHE A C 1
ATOM 678 O O . PHE A 1 88 ? 5.562 -7.207 -2.072 1 98.94 88 PHE A O 1
ATOM 685 N N . VAL A 1 89 ? 5.539 -5.453 -3.527 1 98.88 89 VAL A N 1
ATOM 686 C CA . VAL A 1 89 ? 5.695 -6.309 -4.695 1 98.88 89 VAL A CA 1
ATOM 687 C C . VAL A 1 89 ? 7.07 -6.973 -4.672 1 98.88 89 VAL A C 1
ATOM 689 O O . VAL A 1 89 ? 7.188 -8.18 -4.91 1 98.88 89 VAL A O 1
ATOM 692 N N . PRO A 1 90 ? 8.133 -6.273 -4.301 1 98.94 90 PRO A N 1
ATOM 693 C CA . PRO A 1 90 ? 9.438 -6.922 -4.195 1 98.94 90 PRO A CA 1
ATOM 694 C C . PRO A 1 90 ? 9.461 -8.039 -3.154 1 98.94 90 PRO A C 1
ATOM 696 O O . PRO A 1 90 ? 10.141 -9.047 -3.344 1 98.94 90 PRO A O 1
ATOM 699 N N . VAL A 1 91 ? 8.75 -7.875 -2.07 1 98.88 91 VAL A N 1
ATOM 700 C CA . VAL A 1 91 ? 8.688 -8.93 -1.065 1 98.88 91 VAL A CA 1
ATOM 701 C C . VAL A 1 91 ? 7.973 -10.148 -1.646 1 98.88 91 VAL A C 1
ATOM 703 O O . VAL A 1 91 ? 8.375 -11.289 -1.401 1 98.88 91 VAL A O 1
ATOM 706 N N . ALA A 1 92 ? 6.914 -9.922 -2.385 1 98.75 92 ALA A N 1
ATOM 707 C CA . ALA A 1 92 ? 6.25 -11.023 -3.068 1 98.75 92 ALA A CA 1
ATOM 708 C C . ALA A 1 92 ? 7.203 -11.742 -4.02 1 98.75 92 ALA A C 1
ATOM 710 O O . ALA A 1 92 ? 7.148 -12.961 -4.168 1 98.75 92 ALA A O 1
ATOM 711 N N . PHE A 1 93 ? 8.055 -10.945 -4.668 1 98.75 93 PHE A N 1
ATOM 712 C CA . PHE A 1 93 ? 9.055 -11.516 -5.559 1 98.75 93 PHE A CA 1
ATOM 713 C C . PHE A 1 93 ? 10.016 -12.414 -4.785 1 98.75 93 PHE A C 1
ATOM 715 O O . PHE A 1 93 ? 10.305 -13.531 -5.211 1 98.75 93 PHE A O 1
ATOM 722 N N . LEU A 1 94 ? 10.5 -11.969 -3.6 1 98.69 94 LEU A N 1
ATOM 723 C CA . LEU A 1 94 ? 11.391 -12.766 -2.766 1 98.69 94 LEU A CA 1
ATOM 724 C C . LEU A 1 94 ? 10.781 -14.125 -2.451 1 98.69 94 LEU A C 1
ATOM 726 O O . LEU A 1 94 ? 11.461 -15.148 -2.529 1 98.69 94 LEU A O 1
ATOM 730 N N . TRP A 1 95 ? 9.531 -14.062 -2.162 1 98 95 TRP A N 1
ATOM 731 C CA . TRP A 1 95 ? 8.828 -15.281 -1.785 1 98 95 TRP A CA 1
ATOM 732 C C . TRP A 1 95 ? 8.625 -16.188 -2.994 1 98 95 TRP A C 1
ATOM 734 O O . TRP A 1 95 ? 9.016 -17.359 -2.973 1 98 95 TRP A O 1
ATOM 744 N N . ARG A 1 96 ? 8.086 -15.656 -4.102 1 97 96 ARG A N 1
ATOM 745 C CA . ARG A 1 96 ? 7.68 -16.422 -5.27 1 97 96 ARG A CA 1
ATOM 746 C C . ARG A 1 96 ? 8.883 -17.094 -5.926 1 97 96 ARG A C 1
ATOM 748 O O . ARG A 1 96 ? 8.766 -18.203 -6.453 1 97 96 ARG A O 1
ATOM 755 N N . PHE A 1 97 ? 10.008 -16.453 -5.871 1 97.38 97 PHE A N 1
ATOM 756 C CA . PHE A 1 97 ? 11.172 -16.969 -6.59 1 97.38 97 PHE A CA 1
ATOM 757 C C . PHE A 1 97 ? 12.164 -17.609 -5.629 1 97.38 97 PHE A C 1
ATOM 759 O O . PHE A 1 97 ? 13.328 -17.828 -5.98 1 97.38 97 PHE A O 1
ATOM 766 N N . ASP A 1 98 ? 11.695 -17.859 -4.324 1 97.25 98 ASP A N 1
ATOM 767 C CA . ASP A 1 98 ? 12.453 -18.625 -3.334 1 97.25 98 ASP A CA 1
ATOM 768 C C . ASP A 1 98 ? 13.852 -18.031 -3.139 1 97.25 98 ASP A C 1
ATOM 770 O O . ASP A 1 98 ? 14.852 -18.75 -3.221 1 97.25 98 ASP A O 1
ATOM 774 N N . MET A 1 99 ? 13.891 -16.75 -2.926 1 98.19 99 MET A N 1
ATOM 775 C CA . MET A 1 99 ? 15.172 -16.047 -2.896 1 98.19 99 MET A CA 1
ATOM 776 C C . MET A 1 99 ? 15.797 -16.125 -1.512 1 98.19 99 MET A C 1
ATOM 778 O O . MET A 1 99 ? 16.984 -15.828 -1.346 1 98.19 99 MET A O 1
ATOM 782 N N . LEU A 1 100 ? 15.062 -16.516 -0.479 1 98.5 100 LEU A N 1
ATOM 783 C CA . LEU A 1 100 ? 15.555 -16.656 0.887 1 98.5 100 LEU A CA 1
ATOM 784 C C . LEU A 1 100 ? 15.539 -18.125 1.316 1 98.5 100 LEU A C 1
ATOM 786 O O . LEU A 1 100 ? 14.805 -18.938 0.746 1 98.5 100 LEU A O 1
ATOM 790 N N . PRO A 1 101 ? 16.422 -18.453 2.375 1 98.12 101 PRO A N 1
ATOM 791 C CA . PRO A 1 101 ? 16.328 -19.828 2.898 1 98.12 101 PRO A CA 1
ATOM 792 C C . PRO A 1 101 ? 14.922 -20.156 3.418 1 98.12 101 PRO A C 1
ATOM 794 O O . PRO A 1 101 ? 14.281 -19.297 4.043 1 98.12 101 PRO A O 1
ATOM 797 N N . GLN A 1 102 ? 14.5 -21.422 3.199 1 95.62 102 GLN A N 1
ATOM 798 C CA . GLN A 1 102 ? 13.156 -21.859 3.551 1 95.62 102 GLN A CA 1
ATOM 799 C C . GLN A 1 102 ? 12.844 -21.562 5.016 1 95.62 102 GLN A C 1
ATOM 801 O O . GLN A 1 102 ? 11.734 -21.156 5.352 1 95.62 102 GLN A O 1
ATOM 806 N N . SER A 1 103 ? 13.836 -21.703 5.883 1 95.12 103 SER A N 1
ATOM 807 C CA . SER A 1 103 ? 13.648 -21.531 7.32 1 95.12 103 SER A CA 1
ATOM 808 C C . SER A 1 103 ? 13.469 -20.062 7.684 1 95.12 103 SER A C 1
ATOM 810 O O . SER A 1 103 ? 12.945 -19.75 8.758 1 95.12 103 SER A O 1
ATOM 812 N N . LEU A 1 104 ? 13.859 -19.125 6.727 1 96.5 104 LEU A N 1
ATOM 813 C CA . LEU A 1 104 ? 13.844 -17.703 7.051 1 96.5 104 LEU A CA 1
ATOM 814 C C . LEU A 1 104 ? 12.906 -16.938 6.125 1 96.5 104 LEU A C 1
ATOM 816 O O . LEU A 1 104 ? 12.773 -15.719 6.23 1 96.5 104 LEU A O 1
ATOM 820 N N . ASP A 1 105 ? 12.281 -17.656 5.305 1 96.81 105 ASP A N 1
ATOM 821 C CA . ASP A 1 105 ? 11.562 -17 4.207 1 96.81 105 ASP A CA 1
ATOM 822 C C . ASP A 1 105 ? 10.484 -16.062 4.734 1 96.81 105 ASP A C 1
ATOM 824 O O . ASP A 1 105 ? 10.555 -14.852 4.52 1 96.81 105 ASP A O 1
ATOM 828 N N . LEU A 1 106 ? 9.578 -16.594 5.59 1 97.5 106 LEU A N 1
ATOM 829 C CA . LEU A 1 106 ? 8.477 -15.773 6.082 1 97.5 106 LEU A CA 1
ATOM 830 C C . LEU A 1 106 ? 8.992 -14.688 7.027 1 97.5 106 LEU A C 1
ATOM 832 O O . LEU A 1 106 ? 8.531 -13.547 6.973 1 97.5 106 LEU A O 1
ATOM 836 N N . VAL A 1 107 ? 9.93 -15.023 7.852 1 98.19 107 VAL A N 1
ATOM 837 C CA . VAL A 1 107 ? 10.492 -14.062 8.805 1 98.19 107 VAL A CA 1
ATOM 838 C C . VAL A 1 107 ? 11.227 -12.961 8.047 1 98.19 107 VAL A C 1
ATOM 840 O O . VAL A 1 107 ? 11.148 -11.789 8.43 1 98.19 107 VAL A O 1
ATOM 843 N N . GLY A 1 108 ? 12.023 -13.359 7.016 1 98.75 108 GLY A N 1
ATOM 844 C CA . GLY A 1 108 ? 12.688 -12.367 6.184 1 98.75 108 GLY A CA 1
ATOM 845 C C . GLY A 1 108 ? 11.727 -11.43 5.488 1 98.75 108 GLY A C 1
ATOM 846 O O . GLY A 1 108 ? 11.953 -10.219 5.441 1 98.75 108 GLY A O 1
ATOM 847 N N . CYS A 1 109 ? 10.625 -11.977 4.941 1 98.75 109 CYS A N 1
ATOM 848 C CA . CYS A 1 109 ? 9.602 -11.164 4.293 1 98.75 109 CYS A CA 1
ATOM 849 C C . CYS A 1 109 ? 8.961 -10.195 5.285 1 98.75 109 CYS A C 1
ATOM 851 O O . CYS A 1 109 ? 8.812 -9.008 4.992 1 98.75 109 CYS A O 1
ATOM 853 N N . ALA A 1 110 ? 8.625 -10.711 6.477 1 98.81 110 ALA A N 1
ATOM 854 C CA . ALA A 1 110 ? 8.047 -9.867 7.52 1 98.81 110 ALA A CA 1
ATOM 855 C C . ALA A 1 110 ? 9.016 -8.766 7.941 1 98.81 110 ALA A C 1
ATOM 857 O O . ALA A 1 110 ? 8.609 -7.629 8.18 1 98.81 110 ALA A O 1
ATOM 858 N N . TRP A 1 111 ? 10.273 -9.117 8.055 1 98.75 111 TRP A N 1
ATOM 859 C CA . TRP A 1 111 ? 11.328 -8.18 8.391 1 98.75 111 TRP A CA 1
ATOM 860 C C . TRP A 1 111 ? 11.352 -7.004 7.41 1 98.75 111 TRP A C 1
ATOM 862 O O . TRP A 1 111 ? 11.375 -5.844 7.824 1 98.75 111 TRP A O 1
ATOM 872 N N . VAL A 1 112 ? 11.281 -7.277 6.121 1 98.88 112 VAL A N 1
ATOM 873 C CA . VAL A 1 112 ? 11.297 -6.254 5.082 1 98.88 112 VAL A CA 1
ATOM 874 C C . VAL A 1 112 ? 10.047 -5.379 5.203 1 98.88 112 VAL A C 1
ATOM 876 O O . VAL A 1 112 ? 10.141 -4.152 5.188 1 98.88 112 VAL A O 1
ATOM 879 N N . LEU A 1 113 ? 8.906 -6.027 5.406 1 98.88 113 LEU A N 1
ATOM 880 C CA . LEU A 1 113 ? 7.633 -5.312 5.477 1 98.88 113 LEU A CA 1
ATOM 881 C C . LEU A 1 113 ? 7.605 -4.367 6.672 1 98.88 113 LEU A C 1
ATOM 883 O O . LEU A 1 113 ? 7.262 -3.191 6.531 1 98.88 113 LEU A O 1
ATOM 887 N N . LEU A 1 114 ? 8.031 -4.797 7.797 1 98.69 114 LEU A N 1
ATOM 888 C CA . LEU A 1 114 ? 7.867 -4.062 9.047 1 98.69 114 LEU A CA 1
ATOM 889 C C . LEU A 1 114 ? 8.906 -2.951 9.164 1 98.69 114 LEU A C 1
ATOM 891 O O . LEU A 1 114 ? 8.586 -1.835 9.578 1 98.69 114 LEU A O 1
ATOM 895 N N . THR A 1 115 ? 10.156 -3.223 8.805 1 98.25 115 THR A N 1
ATOM 896 C CA . THR A 1 115 ? 11.172 -2.182 8.867 1 98.25 115 THR A CA 1
ATOM 897 C C . THR A 1 115 ? 10.875 -1.068 7.867 1 98.25 115 THR A C 1
ATOM 899 O O . THR A 1 115 ? 11.141 0.104 8.141 1 98.25 115 THR A O 1
ATOM 902 N N . SER A 1 116 ? 10.289 -1.425 6.723 1 98.56 116 SER A N 1
ATOM 903 C CA . SER A 1 116 ? 9.93 -0.425 5.723 1 98.56 116 SER A CA 1
ATOM 904 C C . SER A 1 116 ? 8.781 0.456 6.211 1 98.56 116 SER A C 1
ATOM 906 O O . SER A 1 116 ? 8.781 1.666 5.977 1 98.56 116 SER A O 1
ATOM 908 N N . LEU A 1 117 ? 7.797 -0.166 6.898 1 98.25 117 LEU A N 1
ATOM 909 C CA . LEU A 1 117 ? 6.711 0.633 7.461 1 98.25 117 LEU A CA 1
ATOM 910 C C . LEU A 1 117 ? 7.246 1.626 8.484 1 98.25 117 LEU A C 1
ATOM 912 O O . LEU A 1 117 ? 6.762 2.758 8.57 1 98.25 117 LEU A O 1
ATOM 916 N N . HIS A 1 118 ? 8.203 1.179 9.227 1 96.06 118 HIS A N 1
ATOM 917 C CA . HIS A 1 118 ? 8.844 2.08 10.18 1 96.06 118 HIS A CA 1
ATOM 918 C C . HIS A 1 118 ? 9.43 3.299 9.469 1 96.06 118 HIS A C 1
ATOM 920 O O . HIS A 1 118 ? 9.219 4.434 9.906 1 96.06 118 HIS A O 1
ATOM 926 N N . LEU A 1 119 ? 10.102 3.033 8.484 1 95.25 119 LEU A N 1
ATOM 927 C CA . LEU A 1 119 ? 10.727 4.117 7.727 1 95.25 119 LEU A CA 1
ATOM 928 C C . LEU A 1 119 ? 9.672 5.047 7.137 1 95.25 119 LEU A C 1
ATOM 930 O O . LEU A 1 119 ? 9.812 6.27 7.199 1 95.25 119 LEU A O 1
ATOM 934 N N . PHE A 1 120 ? 8.609 4.504 6.582 1 95.69 120 PHE A N 1
ATOM 935 C CA . PHE A 1 120 ? 7.586 5.289 5.902 1 95.69 120 PHE A CA 1
ATOM 936 C C . PHE A 1 120 ? 6.809 6.141 6.895 1 95.69 120 PHE A C 1
ATOM 938 O O . PHE A 1 120 ? 6.23 7.164 6.523 1 95.69 120 PHE A O 1
ATOM 945 N N . ALA A 1 121 ? 6.824 5.742 8.133 1 95.44 121 ALA A N 1
ATOM 946 C CA . ALA A 1 121 ? 6.062 6.465 9.148 1 95.44 121 ALA A CA 1
ATOM 947 C C . ALA A 1 121 ? 6.957 7.441 9.914 1 95.44 121 ALA A C 1
ATOM 949 O O . ALA A 1 121 ? 6.469 8.242 10.719 1 95.44 121 ALA A O 1
ATOM 950 N N . LYS A 1 122 ? 8.203 7.332 9.664 1 93.25 122 LYS A N 1
ATOM 951 C CA . LYS A 1 122 ? 9.156 8.203 10.344 1 93.25 122 LYS A CA 1
ATOM 952 C C . LYS A 1 122 ? 9.141 9.609 9.742 1 93.25 122 LYS A C 1
ATOM 954 O O . LYS A 1 122 ? 9.258 9.773 8.523 1 93.25 122 LYS A O 1
ATOM 959 N N . LEU A 1 123 ? 9.047 10.695 10.586 1 90.19 123 LEU A N 1
ATOM 960 C CA . LEU A 1 123 ? 8.859 12.062 10.102 1 90.19 123 LEU A CA 1
ATOM 961 C C . LEU A 1 123 ? 10.203 12.766 9.938 1 90.19 123 LEU A C 1
ATOM 963 O O . LEU A 1 123 ? 10.297 13.789 9.258 1 90.19 123 LEU A O 1
ATOM 967 N N . ASP A 1 124 ? 11.258 12.273 10.5 1 85.69 124 ASP A N 1
ATOM 968 C CA . ASP A 1 124 ? 12.539 12.969 10.453 1 85.69 124 ASP A CA 1
ATOM 969 C C . ASP A 1 124 ? 13.547 12.203 9.602 1 85.69 124 ASP A C 1
ATOM 971 O O . ASP A 1 124 ? 14.758 12.305 9.82 1 85.69 124 ASP A O 1
ATOM 975 N N . MET A 1 125 ? 13.047 11.484 8.641 1 85.75 125 MET A N 1
ATOM 976 C CA . MET A 1 125 ? 13.938 10.648 7.84 1 85.75 125 MET A CA 1
ATOM 977 C C . MET A 1 125 ? 14.664 11.477 6.789 1 85.75 125 MET A C 1
ATOM 979 O O . MET A 1 125 ? 15.75 11.102 6.336 1 85.75 125 MET A O 1
ATOM 983 N N . LYS A 1 126 ? 14.109 12.555 6.309 1 84.44 126 LYS A N 1
ATOM 984 C CA . LYS A 1 126 ? 14.727 13.391 5.281 1 84.44 126 LYS A CA 1
ATOM 985 C C . LYS A 1 126 ? 15.5 14.547 5.91 1 84.44 126 LYS A C 1
ATOM 987 O O . LYS A 1 126 ? 14.945 15.312 6.699 1 84.44 126 LYS A O 1
ATOM 992 N N . GLU A 1 127 ? 16.734 14.609 5.527 1 87.44 127 GLU A N 1
ATOM 993 C CA . GLU A 1 127 ? 17.578 15.672 6.051 1 87.44 127 GLU A CA 1
ATOM 994 C C . GLU A 1 127 ? 17.516 16.906 5.164 1 87.44 127 GLU A C 1
ATOM 996 O O . GLU A 1 127 ? 17.125 16.828 4 1 87.44 127 GLU A O 1
ATOM 1001 N N . PRO A 1 128 ? 18 18.047 5.688 1 85 128 PRO A N 1
ATOM 1002 C CA . PRO A 1 128 ? 17.938 19.312 4.938 1 85 128 PRO A CA 1
ATOM 1003 C C . PRO A 1 128 ? 18.719 19.25 3.629 1 85 128 PRO A C 1
ATOM 1005 O O . PRO A 1 128 ? 18.375 19.938 2.666 1 85 128 PRO A O 1
ATOM 1008 N N . ASP A 1 129 ? 19.797 18.453 3.553 1 87.81 129 ASP A N 1
ATOM 1009 C CA . ASP A 1 129 ? 20.609 18.375 2.344 1 87.81 129 ASP A CA 1
ATOM 1010 C C . ASP A 1 129 ? 20.109 17.266 1.426 1 87.81 129 ASP A C 1
ATOM 1012 O O . ASP A 1 129 ? 20.812 16.844 0.504 1 87.81 129 ASP A O 1
ATOM 1016 N N . ASN A 1 130 ? 18.984 16.672 1.685 1 87.5 130 ASN A N 1
ATOM 1017 C CA . ASN A 1 130 ? 18.25 15.75 0.838 1 87.5 130 ASN A CA 1
ATOM 1018 C C . ASN A 1 130 ? 18.828 14.336 0.915 1 87.5 130 ASN A C 1
ATOM 1020 O O . ASN A 1 130 ? 18.672 13.547 -0.017 1 87.5 130 ASN A O 1
ATOM 1024 N N . HIS A 1 131 ? 19.547 14.117 1.954 1 90.25 131 HIS A N 1
ATOM 1025 C CA . HIS A 1 131 ? 19.906 12.742 2.268 1 90.25 131 HIS A CA 1
ATOM 1026 C C . HIS A 1 131 ? 18.844 12.07 3.129 1 90.25 131 HIS A C 1
ATOM 1028 O O . HIS A 1 131 ? 18.078 12.75 3.814 1 90.25 131 HIS A O 1
ATOM 1034 N N . PHE A 1 132 ? 18.797 10.797 2.973 1 91.62 132 PHE A N 1
ATOM 1035 C CA . PHE A 1 132 ? 17.922 10.008 3.838 1 91.62 132 PHE A CA 1
ATOM 1036 C C . PHE A 1 132 ? 18.688 9.5 5.059 1 91.62 132 PHE A C 1
ATOM 1038 O O . PHE A 1 132 ? 19.828 9.039 4.938 1 91.62 132 PHE A O 1
ATOM 1045 N N . LEU A 1 133 ? 18.125 9.68 6.164 1 92.44 133 LEU A N 1
ATOM 1046 C CA . LEU A 1 133 ? 18.672 9.094 7.387 1 92.44 133 LEU A CA 1
ATOM 1047 C C . LEU A 1 133 ? 18.172 7.66 7.566 1 92.44 133 LEU A C 1
ATOM 1049 O O . LEU A 1 133 ? 16.984 7.426 7.781 1 92.44 133 LEU A O 1
ATOM 1053 N N . GLY A 1 134 ? 19.109 6.625 7.434 1 94.31 134 GLY A N 1
ATOM 1054 C CA . GLY A 1 134 ? 18.734 5.219 7.426 1 94.31 134 GLY A CA 1
ATOM 1055 C C . GLY A 1 134 ? 18.453 4.684 6.035 1 94.31 134 GLY A C 1
ATOM 1056 O O . GLY A 1 134 ? 18.234 5.457 5.102 1 94.31 134 GLY A O 1
ATOM 1057 N N . PHE A 1 135 ? 18.469 3.367 5.926 1 95.31 135 PHE A N 1
ATOM 1058 C CA . PHE A 1 135 ? 18.156 2.734 4.648 1 95.31 135 PHE A CA 1
ATOM 1059 C C . PHE A 1 135 ? 16.781 3.168 4.152 1 95.31 135 PHE A C 1
ATOM 1061 O O . PHE A 1 135 ? 15.781 3.008 4.855 1 95.31 135 PHE A O 1
ATOM 1068 N N . PRO A 1 136 ? 16.641 3.664 2.889 1 94.19 136 PRO A N 1
ATOM 1069 C CA . PRO A 1 136 ? 15.406 4.301 2.426 1 94.19 136 PRO A CA 1
ATOM 1070 C C . PRO A 1 136 ? 14.406 3.301 1.852 1 94.19 136 PRO A C 1
ATOM 1072 O O . PRO A 1 136 ? 13.539 3.674 1.056 1 94.19 136 PRO A O 1
ATOM 1075 N N . ALA A 1 137 ? 14.391 2.047 2.141 1 95.12 137 ALA A N 1
ATOM 1076 C CA . ALA A 1 137 ? 13.438 0.994 1.804 1 95.12 137 ALA A CA 1
ATOM 1077 C C . ALA A 1 137 ? 13.258 0.883 0.292 1 95.12 137 ALA A C 1
ATOM 1079 O O . ALA A 1 137 ? 12.125 0.787 -0.197 1 95.12 137 ALA A O 1
ATOM 1080 N N . VAL A 1 138 ? 14.297 1.023 -0.508 1 97 138 VAL A N 1
ATOM 1081 C CA . VAL A 1 138 ? 14.258 0.83 -1.954 1 97 138 VAL A CA 1
ATOM 1082 C C . VAL A 1 138 ? 14.453 -0.648 -2.283 1 97 138 VAL A C 1
ATOM 1084 O O . VAL A 1 138 ? 15.352 -1.005 -3.053 1 97 138 VAL A O 1
ATOM 1087 N N . TRP A 1 139 ? 13.57 -1.452 -1.8 1 98.56 139 TRP A N 1
ATOM 1088 C CA . TRP A 1 139 ? 13.688 -2.902 -1.923 1 98.56 139 TRP A CA 1
ATOM 1089 C C . TRP A 1 139 ? 13.508 -3.342 -3.371 1 98.56 139 TRP A C 1
ATOM 1091 O O . TRP A 1 139 ? 13.992 -4.402 -3.77 1 98.56 139 TRP A O 1
ATOM 1101 N N . ASN A 1 140 ? 12.766 -2.572 -4.23 1 98.38 140 ASN A N 1
ATOM 1102 C CA . ASN A 1 140 ? 12.688 -2.881 -5.656 1 98.38 140 ASN A CA 1
ATOM 1103 C C . ASN A 1 140 ? 14.07 -2.893 -6.301 1 98.38 140 ASN A C 1
ATOM 1105 O O . ASN A 1 140 ? 14.344 -3.711 -7.18 1 98.38 140 ASN A O 1
ATOM 1109 N N . VAL A 1 141 ? 14.961 -2.066 -5.805 1 97.94 141 VAL A N 1
ATOM 1110 C CA . VAL A 1 141 ? 16.328 -2.004 -6.297 1 97.94 141 VAL A CA 1
ATOM 1111 C C . VAL A 1 141 ? 17.172 -3.115 -5.66 1 97.94 141 VAL A C 1
ATOM 1113 O O . VAL A 1 141 ? 17.906 -3.824 -6.352 1 97.94 141 VAL A O 1
ATOM 1116 N N . VAL A 1 142 ? 17.078 -3.303 -4.359 1 98.5 142 VAL A N 1
ATOM 1117 C CA . VAL A 1 142 ? 17.844 -4.32 -3.643 1 98.5 142 VAL A CA 1
ATOM 1118 C C . VAL A 1 142 ? 17.516 -5.703 -4.215 1 98.5 142 VAL A C 1
ATOM 1120 O O . VAL A 1 142 ? 18.422 -6.477 -4.523 1 98.5 142 VAL A O 1
ATOM 1123 N N . VAL A 1 143 ? 16.25 -6.008 -4.391 1 98.88 143 VAL A N 1
ATOM 1124 C CA . VAL A 1 143 ? 15.836 -7.324 -4.871 1 98.88 143 VAL A CA 1
ATOM 1125 C C . VAL A 1 143 ? 16.312 -7.52 -6.312 1 98.88 143 VAL A C 1
ATOM 1127 O O . VAL A 1 143 ? 16.672 -8.633 -6.707 1 98.88 143 VAL A O 1
ATOM 1130 N N . LEU A 1 144 ? 16.312 -6.434 -7.102 1 98.69 144 LEU A N 1
ATOM 1131 C CA . LEU A 1 144 ? 16.875 -6.504 -8.445 1 98.69 144 LEU A CA 1
ATOM 1132 C C . LEU A 1 144 ? 18.328 -6.965 -8.398 1 98.69 144 LEU A C 1
ATOM 1134 O O . LEU A 1 144 ? 18.734 -7.836 -9.172 1 98.69 144 LEU A O 1
ATOM 1138 N N . TYR A 1 145 ? 19.125 -6.379 -7.465 1 98.56 145 TYR A N 1
ATOM 1139 C CA . TYR A 1 145 ? 20.516 -6.781 -7.305 1 98.56 145 TYR A CA 1
ATOM 1140 C C . TYR A 1 145 ? 20.609 -8.258 -6.93 1 98.56 145 TYR A C 1
ATOM 1142 O O . TYR A 1 145 ? 21.422 -8.992 -7.496 1 98.56 145 TYR A O 1
ATOM 1150 N N . LEU A 1 146 ? 19.828 -8.617 -5.969 1 98.62 146 LEU A N 1
ATOM 1151 C CA . LEU A 1 146 ? 19.875 -10.008 -5.512 1 98.62 146 LEU A CA 1
ATOM 1152 C C . LEU A 1 146 ? 19.531 -10.961 -6.648 1 98.62 146 LEU A C 1
ATOM 1154 O O . LEU A 1 146 ? 20.125 -12.031 -6.766 1 98.62 146 LEU A O 1
ATOM 1158 N N . PHE A 1 147 ? 18.578 -10.586 -7.453 1 98.5 147 PHE A N 1
ATOM 1159 C CA . PHE A 1 147 ? 18.141 -11.398 -8.586 1 98.5 147 PHE A CA 1
ATOM 1160 C C . PHE A 1 147 ? 19.234 -11.477 -9.648 1 98.5 147 PHE A C 1
ATOM 1162 O O . PHE A 1 147 ? 19.609 -12.562 -10.078 1 98.5 147 PHE A O 1
ATOM 1169 N N . LEU A 1 148 ? 19.828 -10.328 -10.078 1 97.94 148 LEU A N 1
ATOM 1170 C CA . LEU A 1 148 ? 20.766 -10.258 -11.188 1 97.94 148 LEU A CA 1
ATOM 1171 C C . LEU A 1 148 ? 22.109 -10.883 -10.805 1 97.94 148 LEU A C 1
ATOM 1173 O O . LEU A 1 148 ? 22.766 -11.508 -11.641 1 97.94 148 LEU A O 1
ATOM 1177 N N . LEU A 1 149 ? 22.516 -10.703 -9.523 1 96.44 149 LEU A N 1
ATOM 1178 C CA . LEU A 1 149 ? 23.828 -11.18 -9.109 1 96.44 149 LEU A CA 1
ATOM 1179 C C . LEU A 1 149 ? 23.766 -12.625 -8.633 1 96.44 149 LEU A C 1
ATOM 1181 O O . LEU A 1 149 ? 24.766 -13.336 -8.625 1 96.44 149 LEU A O 1
ATOM 1185 N N . ASP A 1 150 ? 22.609 -13.094 -8.148 1 95.62 150 ASP A N 1
ATOM 1186 C CA . ASP A 1 150 ? 22.312 -14.484 -7.828 1 95.62 150 ASP A CA 1
ATOM 1187 C C . ASP A 1 150 ? 23.344 -15.062 -6.863 1 95.62 150 ASP A C 1
ATOM 1189 O O . ASP A 1 150 ? 23.938 -16.109 -7.141 1 95.62 150 ASP A O 1
ATOM 1193 N N . GLY A 1 151 ? 23.562 -14.43 -5.723 1 95.06 151 GLY A N 1
ATOM 1194 C CA . GLY A 1 151 ? 24.531 -14.852 -4.727 1 95.06 151 GLY A CA 1
ATOM 1195 C C . GLY A 1 151 ? 24.047 -15.992 -3.855 1 95.06 151 GLY A C 1
ATOM 1196 O O . GLY A 1 151 ? 24.781 -16.5 -3.016 1 95.06 151 GLY A O 1
ATOM 1197 N N . GLY A 1 152 ? 22.797 -16.453 -4.059 1 97.31 152 GLY A N 1
ATOM 1198 C CA . GLY A 1 152 ? 22.234 -17.547 -3.291 1 97.31 152 GLY A CA 1
ATOM 1199 C C . GLY A 1 152 ? 21.391 -17.078 -2.119 1 97.31 152 GLY A C 1
ATOM 1200 O O . GLY A 1 152 ? 21.438 -15.906 -1.739 1 97.31 152 GLY A O 1
ATOM 1201 N N . PRO A 1 153 ? 20.641 -17.984 -1.517 1 98.12 153 PRO A N 1
ATOM 1202 C CA . PRO A 1 153 ? 19.625 -17.625 -0.518 1 98.12 153 PRO A CA 1
ATOM 1203 C C . PRO A 1 153 ? 20.25 -17.078 0.768 1 98.12 153 PRO A C 1
ATOM 1205 O O . PRO A 1 153 ? 19.688 -16.172 1.393 1 98.12 153 PRO A O 1
ATOM 1208 N N . TRP A 1 154 ? 21.344 -17.594 1.198 1 98.44 154 TRP A N 1
ATOM 1209 C CA . TRP A 1 154 ? 21.938 -17.125 2.447 1 98.44 154 TRP A CA 1
ATOM 1210 C C . TRP A 1 154 ? 22.562 -15.742 2.277 1 98.44 154 TRP A C 1
ATOM 1212 O O . TRP A 1 154 ? 22.5 -14.906 3.184 1 98.44 154 TRP A O 1
ATOM 1222 N N . THR A 1 155 ? 23.25 -15.508 1.115 1 98.44 155 THR A N 1
ATOM 1223 C CA . THR A 1 155 ? 23.719 -14.164 0.807 1 98.44 155 THR A CA 1
ATOM 1224 C C . THR A 1 155 ? 22.562 -13.18 0.765 1 98.44 155 THR A C 1
ATOM 1226 O O . THR A 1 155 ? 22.656 -12.078 1.316 1 98.44 155 THR A O 1
ATOM 1229 N N . ASN A 1 156 ? 21.453 -13.609 0.1 1 98.75 156 ASN A N 1
ATOM 1230 C CA . ASN A 1 156 ? 20.266 -12.766 0.037 1 98.75 156 ASN A CA 1
ATOM 1231 C C . ASN A 1 156 ? 19.734 -12.445 1.43 1 98.75 156 ASN A C 1
ATOM 1233 O O . ASN A 1 156 ? 19.406 -11.289 1.724 1 98.75 156 ASN A O 1
ATOM 1237 N N . ALA A 1 157 ? 19.672 -13.461 2.32 1 98.75 157 ALA A N 1
ATOM 1238 C CA . ALA A 1 157 ? 19.172 -13.273 3.684 1 98.75 157 ALA A CA 1
ATOM 1239 C C . ALA A 1 157 ? 20.047 -12.281 4.449 1 98.75 157 ALA A C 1
ATOM 1241 O O . ALA A 1 157 ? 19.547 -11.445 5.191 1 98.75 157 ALA A O 1
ATOM 1242 N N . ALA A 1 158 ? 21.312 -12.375 4.293 1 98.75 158 ALA A N 1
ATOM 1243 C CA . ALA A 1 158 ? 22.25 -11.477 4.965 1 98.75 158 ALA A CA 1
ATOM 1244 C C . ALA A 1 158 ? 22.031 -10.031 4.516 1 98.75 158 ALA A C 1
ATOM 1246 O O . ALA A 1 158 ? 22.031 -9.109 5.34 1 98.75 158 ALA A O 1
ATOM 1247 N N . VAL A 1 159 ? 21.891 -9.844 3.23 1 98.62 159 VAL A N 1
ATOM 1248 C CA . VAL A 1 159 ? 21.672 -8.5 2.686 1 98.62 159 VAL A CA 1
ATOM 1249 C C . VAL A 1 159 ? 20.344 -7.941 3.191 1 98.62 159 VAL A C 1
ATOM 1251 O O . VAL A 1 159 ? 20.281 -6.781 3.609 1 98.62 159 VAL A O 1
ATOM 1254 N N . VAL A 1 160 ? 19.281 -8.766 3.17 1 98.75 160 VAL A N 1
ATOM 1255 C CA . VAL A 1 160 ? 17.969 -8.367 3.631 1 98.75 160 VAL A CA 1
ATOM 1256 C C . VAL A 1 160 ? 18.031 -7.969 5.105 1 98.75 160 VAL A C 1
ATOM 1258 O O . VAL A 1 160 ? 17.516 -6.918 5.492 1 98.75 160 VAL A O 1
ATOM 1261 N N . LEU A 1 161 ? 18.656 -8.805 5.871 1 98.75 161 LEU A N 1
ATOM 1262 C CA . LEU A 1 161 ? 18.828 -8.508 7.289 1 98.75 161 LEU A CA 1
ATOM 1263 C C . LEU A 1 161 ? 19.578 -7.199 7.492 1 98.75 161 LEU A C 1
ATOM 1265 O O . LEU A 1 161 ? 19.172 -6.352 8.281 1 98.75 161 LEU A O 1
ATOM 1269 N N . ALA A 1 162 ? 20.672 -7.039 6.82 1 98.56 162 ALA A N 1
ATOM 1270 C CA . ALA A 1 162 ? 21.531 -5.867 6.961 1 98.56 162 ALA A CA 1
ATOM 1271 C C . ALA A 1 162 ? 20.781 -4.59 6.578 1 98.56 162 ALA A C 1
ATOM 1273 O O . ALA A 1 162 ? 20.875 -3.58 7.281 1 98.56 162 ALA A O 1
ATOM 1274 N N . CYS A 1 163 ? 20.094 -4.613 5.457 1 98.25 163 CYS A N 1
ATOM 1275 C CA . CYS A 1 163 ? 19.344 -3.441 5.023 1 98.25 163 CYS A CA 1
ATOM 1276 C C . CYS A 1 163 ? 18.297 -3.055 6.055 1 98.25 163 CYS A C 1
ATOM 1278 O O . CYS A 1 163 ? 18.109 -1.871 6.348 1 98.25 163 CYS A O 1
ATOM 1280 N N . GLY A 1 164 ? 17.609 -4.082 6.637 1 98.31 164 GLY A N 1
ATOM 1281 C CA . GLY A 1 164 ? 16.656 -3.799 7.703 1 98.31 164 GLY A CA 1
ATOM 1282 C C . GLY A 1 164 ? 17.297 -3.143 8.914 1 98.31 164 GLY A C 1
ATOM 1283 O O . GLY A 1 164 ? 16.734 -2.201 9.477 1 98.31 164 GLY A O 1
ATOM 1284 N N . ILE A 1 165 ? 18.438 -3.613 9.281 1 98.12 165 ILE A N 1
ATOM 1285 C CA . ILE A 1 165 ? 19.156 -3.051 10.414 1 98.12 165 ILE A CA 1
ATOM 1286 C C . ILE A 1 165 ? 19.578 -1.616 10.102 1 98.12 165 ILE A C 1
ATOM 1288 O O . ILE A 1 165 ? 19.453 -0.729 10.953 1 98.12 165 ILE A O 1
ATOM 1292 N N . LEU A 1 166 ? 20.016 -1.355 8.906 1 97 166 LEU A N 1
ATOM 1293 C CA . LEU A 1 166 ? 20.484 -0.041 8.484 1 97 166 LEU A CA 1
ATOM 1294 C C . LEU A 1 166 ? 19.375 0.989 8.562 1 97 166 LEU A C 1
ATOM 1296 O O . LEU A 1 166 ? 19.625 2.191 8.656 1 97 166 LEU A O 1
ATOM 1300 N N . THR A 1 167 ? 18.125 0.542 8.492 1 96.25 167 THR A N 1
ATOM 1301 C CA . THR A 1 167 ? 16.984 1.436 8.617 1 96.25 167 THR A CA 1
ATOM 1302 C C . THR A 1 167 ? 17.016 2.182 9.945 1 96.25 167 THR A C 1
ATOM 1304 O O . THR A 1 167 ? 16.531 3.314 10.039 1 96.25 167 THR A O 1
ATOM 1307 N N . PHE A 1 168 ? 17.656 1.582 10.961 1 95.44 168 PHE A N 1
ATOM 1308 C CA . PHE A 1 168 ? 17.641 2.131 12.312 1 95.44 168 PHE A CA 1
ATOM 1309 C C . PHE A 1 168 ? 18.969 2.764 12.664 1 95.44 168 PHE A C 1
ATOM 1311 O O . PHE A 1 168 ? 19.156 3.285 13.766 1 95.44 168 PHE A O 1
ATOM 1318 N N . LEU A 1 169 ? 19.906 2.748 11.805 1 95.44 169 LEU A N 1
ATOM 1319 C CA . LEU A 1 169 ? 21.25 3.295 12.055 1 95.44 169 LEU A CA 1
ATOM 1320 C C . LEU A 1 169 ? 21.375 4.688 11.445 1 95.44 169 LEU A C 1
ATOM 1322 O O . LEU A 1 169 ? 20.672 5.031 10.5 1 95.44 169 LEU A O 1
ATOM 1326 N N . PRO A 1 170 ? 22.234 5.52 12.023 1 94 170 PRO A N 1
ATOM 1327 C CA . PRO A 1 170 ? 22.406 6.891 11.531 1 94 170 PRO A CA 1
ATOM 1328 C C . PRO A 1 170 ? 23.297 6.961 10.289 1 94 170 PRO A C 1
ATOM 1330 O O . PRO A 1 170 ? 24.281 7.695 10.273 1 94 170 PRO A O 1
ATOM 1333 N N . VAL A 1 171 ? 22.938 6.207 9.336 1 95.06 171 VAL A N 1
ATOM 1334 C CA . VAL A 1 171 ? 23.609 6.238 8.039 1 95.06 171 VAL A CA 1
ATOM 1335 C C . VAL A 1 171 ? 22.797 7.09 7.062 1 95.06 171 VAL A C 1
ATOM 1337 O O . VAL A 1 171 ? 21.578 7.145 7.145 1 95.06 171 VAL A O 1
ATOM 1340 N N . ARG A 1 172 ? 23.562 7.766 6.199 1 95.25 172 ARG A N 1
ATOM 1341 C CA . ARG A 1 172 ? 22.906 8.648 5.242 1 95.25 172 ARG A CA 1
ATOM 1342 C C . ARG A 1 172 ? 22.969 8.07 3.832 1 95.25 172 ARG A C 1
ATOM 1344 O O . ARG A 1 172 ? 23.984 7.516 3.428 1 95.25 172 ARG A O 1
ATOM 1351 N N . PHE A 1 173 ? 21.891 8.148 3.215 1 94.94 173 PHE A N 1
ATOM 1352 C CA . PHE A 1 173 ? 21.797 7.688 1.834 1 94.94 173 PHE A CA 1
ATOM 1353 C C . PHE A 1 173 ? 21.453 8.844 0.902 1 94.94 173 PHE A C 1
ATOM 1355 O O . PHE A 1 173 ? 20.562 9.641 1.189 1 94.94 173 PHE A O 1
ATOM 1362 N N . LEU A 1 174 ? 22.141 8.875 -0.151 1 92.44 174 LEU A N 1
ATOM 1363 C CA . LEU A 1 174 ? 22.047 9.961 -1.125 1 92.44 174 LEU A CA 1
ATOM 1364 C C . LEU A 1 174 ? 20.781 9.836 -1.955 1 92.44 174 LEU A C 1
ATOM 1366 O O . LEU A 1 174 ? 20.422 8.734 -2.389 1 92.44 174 LEU A O 1
ATOM 1370 N N . HIS A 1 175 ? 20.016 10.883 -2.076 1 90.94 175 HIS A N 1
ATOM 1371 C CA . HIS A 1 175 ? 18.984 10.961 -3.111 1 90.94 175 HIS A CA 1
ATOM 1372 C C . HIS A 1 175 ? 19.594 11.305 -4.465 1 90.94 175 HIS A C 1
ATOM 1374 O O . HIS A 1 175 ? 20.156 12.383 -4.641 1 90.94 175 HIS A O 1
ATOM 1380 N N . PRO A 1 176 ? 19.391 10.578 -5.375 1 90 176 PRO A N 1
ATOM 1381 C CA . PRO A 1 176 ? 20.172 10.703 -6.605 1 90 176 PRO A CA 1
ATOM 1382 C C . PRO A 1 176 ? 19.797 11.938 -7.418 1 90 176 PRO A C 1
ATOM 1384 O O . PRO A 1 176 ? 20.609 12.43 -8.211 1 90 176 PRO A O 1
ATOM 1387 N N . PHE A 1 177 ? 18.719 12.609 -7.18 1 89.25 177 PHE A N 1
ATOM 1388 C CA . PHE A 1 177 ? 18.281 13.68 -8.062 1 89.25 177 PHE A CA 1
ATOM 1389 C C . PHE A 1 177 ? 18.203 15.008 -7.312 1 89.25 177 PHE A C 1
ATOM 1391 O O . PHE A 1 177 ? 18.125 16.078 -7.93 1 89.25 177 PHE A O 1
ATOM 1398 N N . ARG A 1 178 ? 18.312 14.891 -5.996 1 87.81 178 ARG A N 1
ATOM 1399 C CA . ARG A 1 178 ? 18.016 16.125 -5.262 1 87.81 178 ARG A CA 1
ATOM 1400 C C . ARG A 1 178 ? 19.266 16.656 -4.582 1 87.81 178 ARG A C 1
ATOM 1402 O O . ARG A 1 178 ? 19.359 17.844 -4.266 1 87.81 178 ARG A O 1
ATOM 1409 N N . VAL A 1 179 ? 20.234 15.82 -4.336 1 88.88 179 VAL A N 1
ATOM 1410 C CA . VAL A 1 179 ? 21.469 16.266 -3.711 1 88.88 179 VAL A CA 1
ATOM 1411 C C . VAL A 1 179 ? 22.25 17.141 -4.688 1 88.88 179 VAL A C 1
ATOM 1413 O O . VAL A 1 179 ? 22.453 16.766 -5.848 1 88.88 179 VAL A O 1
ATOM 1416 N N . ARG A 1 180 ? 22.766 18.25 -4.234 1 89.81 180 ARG A N 1
ATOM 1417 C CA . ARG A 1 180 ? 23.359 19.25 -5.105 1 89.81 180 ARG A CA 1
ATOM 1418 C C . ARG A 1 180 ? 24.812 18.891 -5.434 1 89.81 180 ARG A C 1
ATOM 1420 O O . ARG A 1 180 ? 25.266 19.094 -6.562 1 89.81 180 ARG A O 1
ATOM 1427 N N . ARG A 1 181 ? 25.5 18.391 -4.441 1 90.44 181 ARG A N 1
ATOM 1428 C CA . ARG A 1 181 ? 26.906 18.062 -4.648 1 90.44 181 ARG A CA 1
ATOM 1429 C C . ARG A 1 181 ? 27.062 16.969 -5.699 1 90.44 181 ARG A C 1
ATOM 1431 O O . ARG A 1 181 ? 26.5 15.883 -5.559 1 90.44 181 ARG A O 1
ATOM 1438 N N . PHE A 1 182 ? 27.812 17.188 -6.805 1 93.88 182 PHE A N 1
ATOM 1439 C CA . PHE A 1 182 ? 28.094 16.281 -7.918 1 93.88 182 PHE A CA 1
ATOM 1440 C C . PHE A 1 182 ? 26.828 15.891 -8.641 1 93.88 182 PHE A C 1
ATOM 1442 O O . PHE A 1 182 ? 26.719 14.781 -9.172 1 93.88 182 PHE A O 1
ATOM 1449 N N . ARG A 1 183 ? 25.828 16.75 -8.664 1 94.06 183 ARG A N 1
ATOM 1450 C CA . ARG A 1 183 ? 24.484 16.406 -9.156 1 94.06 183 ARG A CA 1
ATOM 1451 C C . ARG A 1 183 ? 24.531 15.992 -10.617 1 94.06 183 ARG A C 1
ATOM 1453 O O . ARG A 1 183 ? 23.969 14.969 -10.992 1 94.06 183 ARG A O 1
ATOM 1460 N N . PRO A 1 184 ? 25.266 16.812 -11.5 1 95.81 184 PRO A N 1
ATOM 1461 C CA . PRO A 1 184 ? 25.234 16.406 -12.898 1 95.81 184 PRO A CA 1
ATOM 1462 C C . PRO A 1 184 ? 25.797 15 -13.117 1 95.81 184 PRO A C 1
ATOM 1464 O O . PRO A 1 184 ? 25.25 14.211 -13.883 1 95.81 184 PRO A O 1
ATOM 1467 N N . VAL A 1 185 ? 26.844 14.641 -12.43 1 97 185 VAL A N 1
ATOM 1468 C CA . VAL A 1 185 ? 27.484 13.336 -12.555 1 97 185 VAL A CA 1
ATOM 1469 C C . VAL A 1 185 ? 26.578 12.258 -11.953 1 97 185 VAL A C 1
ATOM 1471 O O . VAL A 1 185 ? 26.375 11.203 -12.555 1 97 185 VAL A O 1
ATOM 1474 N N . THR A 1 186 ? 26.031 12.555 -10.789 1 96.62 186 THR A N 1
ATOM 1475 C CA . THR A 1 186 ? 25.172 11.594 -10.102 1 96.62 186 THR A CA 1
ATOM 1476 C C . THR A 1 186 ? 23.922 11.305 -10.922 1 96.62 186 THR A C 1
ATOM 1478 O O . THR A 1 186 ? 23.5 10.148 -11.047 1 96.62 186 THR A O 1
ATOM 1481 N N . VAL A 1 187 ? 23.344 12.32 -11.516 1 95.94 187 VAL A N 1
ATOM 1482 C CA . VAL A 1 187 ? 22.141 12.148 -12.336 1 95.94 187 VAL A CA 1
ATOM 1483 C C . VAL A 1 187 ? 22.469 11.32 -13.578 1 95.94 187 VAL A C 1
ATOM 1485 O O . VAL A 1 187 ? 21.734 10.406 -13.938 1 95.94 187 VAL A O 1
ATOM 1488 N N . ALA A 1 188 ? 23.562 11.656 -14.219 1 97.19 188 ALA A N 1
ATOM 1489 C CA . ALA A 1 188 ? 24 10.922 -15.406 1 97.19 188 ALA A CA 1
ATOM 1490 C C . ALA A 1 188 ? 24.25 9.453 -15.078 1 97.19 188 ALA A C 1
ATOM 1492 O O . ALA A 1 188 ? 23.828 8.555 -15.812 1 97.19 188 ALA A O 1
ATOM 1493 N N . LEU A 1 189 ? 24.938 9.195 -13.961 1 97.06 189 LEU A N 1
ATOM 1494 C CA . LEU A 1 189 ? 25.234 7.824 -13.555 1 97.06 189 LEU A CA 1
ATOM 1495 C C . LEU A 1 189 ? 23.969 7.078 -13.164 1 97.06 189 LEU A C 1
ATOM 1497 O O . LEU A 1 189 ? 23.844 5.875 -13.406 1 97.06 189 LEU A O 1
ATOM 1501 N N . THR A 1 190 ? 23.031 7.773 -12.562 1 96.94 190 THR A N 1
ATOM 1502 C CA . THR A 1 190 ? 21.766 7.152 -12.211 1 96.94 190 THR A CA 1
ATOM 1503 C C . THR A 1 190 ? 20.984 6.762 -13.461 1 96.94 190 THR A C 1
ATOM 1505 O O . THR A 1 190 ? 20.406 5.68 -13.523 1 96.94 190 THR A O 1
ATOM 1508 N N . ALA A 1 191 ? 20.953 7.676 -14.438 1 97 191 ALA A N 1
ATOM 1509 C CA . ALA A 1 191 ? 20.312 7.363 -15.711 1 97 191 ALA A CA 1
ATOM 1510 C C . ALA A 1 191 ? 20.984 6.172 -16.391 1 97 191 ALA A C 1
ATOM 1512 O O . ALA A 1 191 ? 20.312 5.285 -16.906 1 97 191 ALA A O 1
ATOM 1513 N N . GLY A 1 192 ? 22.281 6.215 -16.391 1 98.12 192 GLY A N 1
ATOM 1514 C CA . GLY A 1 192 ? 23.016 5.078 -16.922 1 98.12 192 GLY A CA 1
ATOM 1515 C C . GLY A 1 192 ? 22.734 3.785 -16.172 1 98.12 192 GLY A C 1
ATOM 1516 O O . GLY A 1 192 ? 22.625 2.721 -16.797 1 98.12 192 GLY A O 1
ATOM 1517 N N . TRP A 1 193 ? 22.688 3.865 -14.898 1 98.44 193 TRP A N 1
ATOM 1518 C CA . TRP A 1 193 ? 22.344 2.725 -14.062 1 98.44 193 TRP A CA 1
ATOM 1519 C C . TRP A 1 193 ? 20.984 2.141 -14.469 1 98.44 193 TRP A C 1
ATOM 1521 O O . TRP A 1 193 ? 20.844 0.923 -14.602 1 98.44 193 TRP A O 1
ATOM 1531 N N . GLY A 1 194 ? 19.984 2.992 -14.648 1 98.25 194 GLY A N 1
ATOM 1532 C CA . GLY A 1 194 ? 18.656 2.541 -15.07 1 98.25 194 GLY A CA 1
ATOM 1533 C C . GLY A 1 194 ? 18.672 1.835 -16.406 1 98.25 194 GLY A C 1
ATOM 1534 O O . GLY A 1 194 ? 18.047 0.778 -16.562 1 98.25 194 GLY A O 1
ATOM 1535 N N . ALA A 1 195 ? 19.328 2.434 -17.359 1 98.44 195 ALA A N 1
ATOM 1536 C CA . ALA A 1 195 ? 19.438 1.829 -18.688 1 98.44 195 ALA A CA 1
ATOM 1537 C C . ALA A 1 195 ? 20.141 0.476 -18.625 1 98.44 195 ALA A C 1
ATOM 1539 O O . ALA A 1 195 ? 19.734 -0.482 -19.281 1 98.44 195 ALA A O 1
ATOM 1540 N N . ALA A 1 196 ? 21.219 0.432 -17.859 1 98.75 196 ALA A N 1
ATOM 1541 C CA . ALA A 1 196 ? 21.953 -0.814 -17.688 1 98.75 196 ALA A CA 1
ATOM 1542 C C . ALA A 1 196 ? 21.078 -1.878 -17.016 1 98.75 196 ALA A C 1
ATOM 1544 O O . ALA A 1 196 ? 21.109 -3.047 -17.406 1 98.75 196 ALA A O 1
ATOM 1545 N N . ALA A 1 197 ? 20.328 -1.485 -15.992 1 98.69 197 ALA A N 1
ATOM 1546 C CA . ALA A 1 197 ? 19.453 -2.41 -15.297 1 98.69 197 ALA A CA 1
ATOM 1547 C C . ALA A 1 197 ? 18.422 -3.01 -16.25 1 98.69 197 ALA A C 1
ATOM 1549 O O . ALA A 1 197 ? 18.203 -4.223 -16.25 1 98.69 197 ALA A O 1
ATOM 1550 N N . VAL A 1 198 ? 17.766 -2.158 -17.047 1 98.69 198 VAL A N 1
ATOM 1551 C CA . VAL A 1 198 ? 16.766 -2.619 -18.016 1 98.69 198 VAL A CA 1
ATOM 1552 C C . VAL A 1 198 ? 17.422 -3.578 -19 1 98.69 198 VAL A C 1
ATOM 1554 O O . VAL A 1 198 ? 16.859 -4.629 -19.312 1 98.69 198 VAL A O 1
ATOM 1557 N N . TRP A 1 199 ? 18.609 -3.193 -19.469 1 98.69 199 TRP A N 1
ATOM 1558 C CA . TRP A 1 199 ? 19.344 -4.047 -20.391 1 98.69 199 TRP A CA 1
ATOM 1559 C C . TRP A 1 199 ? 19.641 -5.406 -19.781 1 98.69 199 TRP A C 1
ATOM 1561 O O . TRP A 1 199 ? 19.422 -6.445 -20.406 1 98.69 199 TRP A O 1
ATOM 1571 N N . LEU A 1 200 ? 20.109 -5.43 -18.578 1 98.69 200 LEU A N 1
ATOM 1572 C CA . LEU A 1 200 ? 20.438 -6.676 -17.906 1 98.69 200 LEU A CA 1
ATOM 1573 C C . LEU A 1 200 ? 19.203 -7.535 -17.688 1 98.69 200 LEU A C 1
ATOM 1575 O O . LEU A 1 200 ? 19.266 -8.758 -17.812 1 98.69 200 LEU A O 1
ATOM 1579 N N . VAL A 1 201 ? 18.078 -6.945 -17.359 1 98.69 201 VAL A N 1
ATOM 1580 C CA . VAL A 1 201 ? 16.828 -7.668 -17.141 1 98.69 201 VAL A CA 1
ATOM 1581 C C . VAL A 1 201 ? 16.359 -8.297 -18.453 1 98.69 201 VAL A C 1
ATOM 1583 O O . VAL A 1 201 ? 15.969 -9.469 -18.484 1 98.69 201 VAL A O 1
ATOM 1586 N N . LEU A 1 202 ? 16.438 -7.516 -19.562 1 98.12 202 LEU A N 1
ATOM 1587 C CA . LEU A 1 202 ? 16 -8.008 -20.859 1 98.12 202 LEU A CA 1
ATOM 1588 C C . LEU A 1 202 ? 16.922 -9.109 -21.359 1 98.12 202 LEU A C 1
ATOM 1590 O O . LEU A 1 202 ? 16.469 -10.031 -22.062 1 98.12 202 LEU A O 1
ATOM 1594 N N . ALA A 1 203 ? 18.188 -9.094 -20.969 1 97.88 203 ALA A N 1
ATOM 1595 C CA . ALA A 1 203 ? 19.172 -10.062 -21.422 1 97.88 203 ALA A CA 1
ATOM 1596 C C . ALA A 1 203 ? 19.234 -11.273 -20.5 1 97.88 203 ALA A C 1
ATOM 1598 O O . ALA A 1 203 ? 19.906 -12.258 -20.797 1 97.88 203 ALA A O 1
ATOM 1599 N N . TYR A 1 204 ? 18.594 -11.195 -19.406 1 96.31 204 TYR A N 1
ATOM 1600 C CA . TYR A 1 204 ? 18.672 -12.25 -18.406 1 96.31 204 TYR A CA 1
ATOM 1601 C C . TYR A 1 204 ? 18.344 -13.609 -19 1 96.31 204 TYR A C 1
ATOM 1603 O O . TYR A 1 204 ? 17.391 -13.742 -19.766 1 96.31 204 TYR A O 1
ATOM 1611 N N . PRO A 1 205 ? 19.078 -14.516 -18.75 1 95.25 205 PRO A N 1
ATOM 1612 C CA . PRO A 1 205 ? 20.047 -14.625 -17.656 1 95.25 205 PRO A CA 1
ATOM 1613 C C . PRO A 1 205 ? 21.453 -14.242 -18.078 1 95.25 205 PRO A C 1
ATOM 1615 O O . PRO A 1 205 ? 22.391 -14.352 -17.281 1 95.25 205 PRO A O 1
ATOM 1618 N N . ALA A 1 206 ? 21.594 -13.836 -19.344 1 96.5 206 ALA A N 1
ATOM 1619 C CA . ALA A 1 206 ? 22.906 -13.359 -19.734 1 96.5 206 ALA A CA 1
ATOM 1620 C C . ALA A 1 206 ? 23.297 -12.102 -18.969 1 96.5 206 ALA A C 1
ATOM 1622 O O . ALA A 1 206 ? 22.422 -11.344 -18.531 1 96.5 206 ALA A O 1
ATOM 1623 N N . ARG A 1 207 ? 24.562 -11.906 -18.75 1 96.38 207 ARG A N 1
ATOM 1624 C CA . ARG A 1 207 ? 25.094 -10.734 -18.062 1 96.38 207 ARG A CA 1
ATOM 1625 C C . ARG A 1 207 ? 26.156 -10.047 -18.906 1 96.38 207 ARG A C 1
ATOM 1627 O O . ARG A 1 207 ? 27.344 -10.086 -18.578 1 96.38 207 ARG A O 1
ATOM 1634 N N . PRO A 1 208 ? 25.625 -9.391 -19.922 1 98 208 PRO A N 1
ATOM 1635 C CA . PRO A 1 208 ? 26.625 -8.688 -20.719 1 98 208 PRO A CA 1
ATOM 1636 C C . PRO A 1 208 ? 27.5 -7.758 -19.891 1 98 208 PRO A C 1
ATOM 1638 O O . PRO A 1 208 ? 27.016 -7.125 -18.938 1 98 208 PRO A O 1
ATOM 1641 N N . LEU A 1 209 ? 28.75 -7.715 -20.266 1 97.94 209 LEU A N 1
ATOM 1642 C CA . LEU A 1 209 ? 29.781 -7.094 -19.438 1 97.94 209 LEU A CA 1
ATOM 1643 C C . LEU A 1 209 ? 29.562 -5.59 -19.312 1 97.94 209 LEU A C 1
ATOM 1645 O O . LEU A 1 209 ? 29.625 -5.027 -18.219 1 97.94 209 LEU A O 1
ATOM 1649 N N . PHE A 1 210 ? 29.266 -4.93 -20.406 1 98.19 210 PHE A N 1
ATOM 1650 C CA . PHE A 1 210 ? 29.172 -3.475 -20.422 1 98.19 210 PHE A CA 1
ATOM 1651 C C . PHE A 1 210 ? 28.078 -2.994 -19.469 1 98.19 210 PHE A C 1
ATOM 1653 O O . PHE A 1 210 ? 28.344 -2.211 -18.547 1 98.19 210 PHE A O 1
ATOM 1660 N N . PRO A 1 211 ? 26.875 -3.469 -19.656 1 98.44 211 PRO A N 1
ATOM 1661 C CA . PRO A 1 211 ? 25.844 -2.998 -18.719 1 98.44 211 PRO A CA 1
ATOM 1662 C C . PRO A 1 211 ? 26.094 -3.455 -17.281 1 98.44 211 PRO A C 1
ATOM 1664 O O . PRO A 1 211 ? 25.734 -2.752 -16.344 1 98.44 211 PRO A O 1
ATOM 1667 N N . LEU A 1 212 ? 26.656 -4.594 -17.109 1 98.38 212 LEU A N 1
ATOM 1668 C CA . LEU A 1 212 ? 26.953 -5.055 -15.758 1 98.38 212 LEU A CA 1
ATOM 1669 C C . LEU A 1 212 ? 27.953 -4.129 -15.07 1 98.38 212 LEU A C 1
ATOM 1671 O O . LEU A 1 212 ? 27.766 -3.762 -13.906 1 98.38 212 LEU A O 1
ATOM 1675 N N . VAL A 1 213 ? 29.016 -3.754 -15.758 1 98.38 213 VAL A N 1
ATOM 1676 C CA . VAL A 1 213 ? 30.031 -2.859 -15.203 1 98.38 213 VAL A CA 1
ATOM 1677 C C . VAL A 1 213 ? 29.406 -1.494 -14.914 1 98.38 213 VAL A C 1
ATOM 1679 O O . VAL A 1 213 ? 29.656 -0.907 -13.859 1 98.38 213 VAL A O 1
ATOM 1682 N N . LEU A 1 214 ? 28.641 -0.988 -15.844 1 98.31 214 LEU A N 1
ATOM 1683 C CA . LEU A 1 214 ? 27.984 0.295 -15.641 1 98.31 214 LEU A CA 1
ATOM 1684 C C . LEU A 1 214 ? 27.031 0.236 -14.445 1 98.31 214 LEU A C 1
ATOM 1686 O O . LEU A 1 214 ? 27 1.164 -13.633 1 98.31 214 LEU A O 1
ATOM 1690 N N . PHE A 1 215 ? 26.328 -0.828 -14.328 1 98.44 215 PHE A N 1
ATOM 1691 C CA . PHE A 1 215 ? 25.391 -1.083 -13.242 1 98.44 215 PHE A CA 1
ATOM 1692 C C . PHE A 1 215 ? 26.109 -1.069 -11.898 1 98.44 215 PHE A C 1
ATOM 1694 O O . PHE A 1 215 ? 25.688 -0.384 -10.969 1 98.44 215 PHE A O 1
ATOM 1701 N N . LEU A 1 216 ? 27.188 -1.704 -11.797 1 98.25 216 LEU A N 1
ATOM 1702 C CA . LEU A 1 216 ? 27.938 -1.825 -10.547 1 98.25 216 LEU A CA 1
ATOM 1703 C C . LEU A 1 216 ? 28.719 -0.545 -10.258 1 98.25 216 LEU A C 1
ATOM 1705 O O . LEU A 1 216 ? 28.797 -0.116 -9.102 1 98.25 216 LEU A O 1
ATOM 1709 N N . ALA A 1 217 ? 29.266 0.076 -11.281 1 98.06 217 ALA A N 1
ATOM 1710 C CA . ALA A 1 217 ? 30.047 1.3 -11.102 1 98.06 217 ALA A CA 1
ATOM 1711 C C . ALA A 1 217 ? 29.156 2.447 -10.625 1 98.06 217 ALA A C 1
ATOM 1713 O O . ALA A 1 217 ? 29.547 3.199 -9.719 1 98.06 217 ALA A O 1
ATOM 1714 N N . ALA A 1 218 ? 28.062 2.566 -11.281 1 97.75 218 ALA A N 1
ATOM 1715 C CA . ALA A 1 218 ? 27.109 3.6 -10.859 1 97.75 218 ALA A CA 1
ATOM 1716 C C . ALA A 1 218 ? 26.656 3.373 -9.422 1 97.75 218 ALA A C 1
ATOM 1718 O O . ALA A 1 218 ? 26.5 4.328 -8.656 1 97.75 218 ALA A O 1
ATOM 1719 N N . SER A 1 219 ? 26.422 2.16 -9.031 1 97.19 219 SER A N 1
ATOM 1720 C CA . SER A 1 219 ? 26.031 1.819 -7.668 1 97.19 219 SER A CA 1
ATOM 1721 C C . SER A 1 219 ? 27.141 2.174 -6.676 1 97.19 219 SER A C 1
ATOM 1723 O O . SER A 1 219 ? 26.859 2.703 -5.598 1 97.19 219 SER A O 1
ATOM 1725 N N . ALA A 1 220 ? 28.375 1.888 -7.043 1 97.12 220 ALA A N 1
ATOM 1726 C CA . ALA A 1 220 ? 29.531 2.207 -6.199 1 97.12 220 ALA A CA 1
ATOM 1727 C C . ALA A 1 220 ? 29.641 3.713 -5.973 1 97.12 220 ALA A C 1
ATOM 1729 O O . ALA A 1 220 ? 30.016 4.156 -4.887 1 97.12 220 ALA A O 1
ATOM 1730 N N . TRP A 1 221 ? 29.359 4.469 -7.02 1 97.19 221 TRP A N 1
ATOM 1731 C CA . TRP A 1 221 ? 29.359 5.922 -6.914 1 97.19 221 TRP A CA 1
ATOM 1732 C C . TRP A 1 221 ? 28.359 6.402 -5.871 1 97.19 221 TRP A C 1
ATOM 1734 O O . TRP A 1 221 ? 28.719 7.172 -4.973 1 97.19 221 TRP A O 1
ATOM 1744 N N . ILE A 1 222 ? 27.156 5.891 -5.906 1 94.88 222 ILE A N 1
ATOM 1745 C CA . ILE A 1 222 ? 26.094 6.336 -5.023 1 94.88 222 ILE A CA 1
ATOM 1746 C C . ILE A 1 222 ? 26.375 5.887 -3.594 1 94.88 222 ILE A C 1
ATOM 1748 O O . ILE A 1 222 ? 26.25 6.672 -2.65 1 94.88 222 ILE A O 1
ATOM 1752 N N . VAL A 1 223 ? 26.797 4.641 -3.418 1 95.44 223 VAL A N 1
ATOM 1753 C CA . VAL A 1 223 ? 27.125 4.105 -2.1 1 95.44 223 VAL A CA 1
ATOM 1754 C C . VAL A 1 223 ? 28.344 4.832 -1.529 1 95.44 223 VAL A C 1
ATOM 1756 O O . VAL A 1 223 ? 28.375 5.148 -0.339 1 95.44 223 VAL A O 1
ATOM 1759 N N . GLY A 1 224 ? 29.297 5.098 -2.391 1 96.25 224 GLY A N 1
ATOM 1760 C CA . GLY A 1 224 ? 30.484 5.816 -1.961 1 96.25 224 GLY A CA 1
ATOM 1761 C C . GLY A 1 224 ? 30.188 7.219 -1.459 1 96.25 224 GLY A C 1
ATOM 1762 O O . GLY A 1 224 ? 30.688 7.625 -0.407 1 96.25 224 GLY A O 1
ATOM 1763 N N . LEU A 1 225 ? 29.438 7.945 -2.211 1 95.25 225 LEU A N 1
ATOM 1764 C CA . LEU A 1 225 ? 29.047 9.297 -1.807 1 95.25 225 LEU A CA 1
ATOM 1765 C C . LEU A 1 225 ? 28.25 9.273 -0.51 1 95.25 225 LEU A C 1
ATOM 1767 O O . LEU A 1 225 ? 28.406 10.156 0.339 1 95.25 225 LEU A O 1
ATOM 1771 N N . SER A 1 226 ? 27.359 8.266 -0.344 1 95.19 226 SER A N 1
ATOM 1772 C CA . SER A 1 226 ? 26.547 8.125 0.869 1 95.19 226 SER A CA 1
ATOM 1773 C C . SER A 1 226 ? 27.438 7.852 2.084 1 95.19 226 SER A C 1
ATOM 1775 O O . SER A 1 226 ? 27.219 8.438 3.15 1 95.19 226 SER A O 1
ATOM 1777 N N . LEU A 1 227 ? 28.422 6.98 1.853 1 95.06 227 LEU A N 1
ATOM 1778 C CA . LEU A 1 227 ? 29.359 6.652 2.928 1 95.06 227 LEU A CA 1
ATOM 1779 C C . LEU A 1 227 ? 30.203 7.863 3.293 1 95.06 227 LEU A C 1
ATOM 1781 O O . LEU A 1 227 ? 30.469 8.109 4.473 1 95.06 227 LEU A O 1
ATOM 1785 N N . TRP A 1 228 ? 30.625 8.555 2.244 1 95.44 228 TRP A N 1
ATOM 1786 C CA . TRP A 1 228 ? 31.406 9.766 2.479 1 95.44 228 TRP A CA 1
ATOM 1787 C C . TRP A 1 228 ? 30.625 10.773 3.305 1 95.44 228 TRP A C 1
ATOM 1789 O O . TRP A 1 228 ? 31.141 11.328 4.277 1 95.44 228 TRP A O 1
ATOM 1799 N N . ARG A 1 229 ? 29.406 10.977 2.93 1 93.56 229 ARG A N 1
ATOM 1800 C CA . ARG A 1 229 ? 28.547 11.898 3.662 1 93.56 229 ARG A CA 1
ATOM 1801 C C . ARG A 1 229 ? 28.328 11.414 5.094 1 93.56 229 ARG A C 1
ATOM 1803 O O . ARG A 1 229 ? 28.25 12.227 6.02 1 93.56 229 ARG A O 1
ATOM 1810 N N . THR A 1 230 ? 28.109 10.133 5.336 1 94.19 230 THR A N 1
ATOM 1811 C CA . THR A 1 230 ? 27.891 9.547 6.652 1 94.19 230 THR A CA 1
ATOM 1812 C C . THR A 1 230 ? 29.094 9.789 7.562 1 94.19 230 THR A C 1
ATOM 1814 O O . THR A 1 230 ? 28.922 10.148 8.734 1 94.19 230 THR A O 1
ATOM 1817 N N . LEU A 1 231 ? 30.25 9.719 6.988 1 94.5 231 LEU A N 1
ATOM 1818 C CA . LEU A 1 231 ? 31.484 9.773 7.773 1 94.5 231 LEU A CA 1
ATOM 1819 C C . LEU A 1 231 ? 31.938 11.219 7.961 1 94.5 231 LEU A C 1
ATOM 1821 O O . LEU A 1 231 ? 32.531 11.555 8.984 1 94.5 231 LEU A O 1
ATOM 1825 N N . SER A 1 232 ? 31.703 12.117 7.047 1 92.12 232 SER A N 1
ATOM 1826 C CA . SER A 1 232 ? 32.25 13.477 7.074 1 92.12 232 SER A CA 1
ATOM 1827 C C . SER A 1 232 ? 31.266 14.445 7.742 1 92.12 232 SER A C 1
ATOM 1829 O O . SER A 1 232 ? 31.641 15.555 8.117 1 92.12 232 SER A O 1
ATOM 1831 N N . GLY A 1 233 ? 29.984 14.023 7.84 1 89.06 233 GLY A N 1
ATOM 1832 C CA . GLY A 1 233 ? 28.984 14.953 8.328 1 89.06 233 GLY A CA 1
ATOM 1833 C C . GLY A 1 233 ? 28.344 15.773 7.23 1 89.06 233 GLY A C 1
ATOM 1834 O O . GLY A 1 233 ? 28.484 15.445 6.047 1 89.06 233 GLY A O 1
ATOM 1835 N N . PRO A 1 234 ? 27.625 16.781 7.641 1 85.12 234 PRO A N 1
ATOM 1836 C CA . PRO A 1 234 ? 26.859 17.547 6.656 1 85.12 234 PRO A CA 1
ATOM 1837 C C . PRO A 1 234 ? 27.734 18.312 5.68 1 85.12 234 PRO A C 1
ATOM 1839 O O . PRO A 1 234 ? 28.781 18.844 6.07 1 85.12 234 PRO A O 1
ATOM 1842 N N . TRP A 1 235 ? 27.375 18.062 4.422 1 75.75 235 TRP A N 1
ATOM 1843 C CA . TRP A 1 235 ? 28.094 18.797 3.373 1 75.75 235 TRP A CA 1
ATOM 1844 C C . TRP A 1 235 ? 27.656 20.25 3.33 1 75.75 235 TRP A C 1
ATOM 1846 O O . TRP A 1 235 ? 26.484 20.562 3.541 1 75.75 235 TRP A O 1
ATOM 1856 N N . ARG A 1 236 ? 28.531 21.25 3.668 1 62.34 236 ARG A N 1
ATOM 1857 C CA . ARG A 1 236 ? 28.297 22.688 3.607 1 62.34 236 ARG A CA 1
ATOM 1858 C C . ARG A 1 236 ? 27.969 23.125 2.184 1 62.34 236 ARG A C 1
ATOM 1860 O O . ARG A 1 236 ? 28.469 22.547 1.219 1 62.34 236 ARG A O 1
ATOM 1867 N N . MET B 1 1 ? 12.641 26.469 37.062 1 38.38 1 MET B N 1
ATOM 1868 C CA . MET B 1 1 ? 12.672 25.828 35.75 1 38.38 1 MET B CA 1
ATOM 1869 C C . MET B 1 1 ? 12.648 24.297 35.906 1 38.38 1 MET B C 1
ATOM 1871 O O . MET B 1 1 ? 13.586 23.703 36.438 1 38.38 1 MET B O 1
ATOM 1875 N N . SER B 1 2 ? 11.477 23.625 36.125 1 46.78 2 SER B N 1
ATOM 1876 C CA . SER B 1 2 ? 11.289 22.203 36.438 1 46.78 2 SER B CA 1
ATOM 1877 C C . SER B 1 2 ? 11.961 21.312 35.406 1 46.78 2 SER B C 1
ATOM 1879 O O . SER B 1 2 ? 11.961 21.641 34.219 1 46.78 2 SER B O 1
ATOM 1881 N N . GLU B 1 3 ? 12.977 20.656 35.719 1 50.34 3 GLU B N 1
ATOM 1882 C CA . GLU B 1 3 ? 13.68 19.672 34.906 1 50.34 3 GLU B CA 1
ATOM 1883 C C . GLU B 1 3 ? 12.711 18.844 34.062 1 50.34 3 GLU B C 1
ATOM 1885 O O . GLU B 1 3 ? 11.664 18.422 34.562 1 50.34 3 GLU B O 1
ATOM 1890 N N . PRO B 1 4 ? 12.672 19.031 32.719 1 51.75 4 PRO B N 1
ATOM 1891 C CA . PRO B 1 4 ? 11.734 18.188 31.969 1 51.75 4 PRO B CA 1
ATOM 1892 C C . PRO B 1 4 ? 11.734 16.734 32.469 1 51.75 4 PRO B C 1
ATOM 1894 O O . PRO B 1 4 ? 12.797 16.141 32.625 1 51.75 4 PRO B O 1
ATOM 1897 N N . SER B 1 5 ? 11.016 16.375 33.375 1 54.34 5 SER B N 1
ATOM 1898 C CA . SER B 1 5 ? 10.844 15 33.844 1 54.34 5 SER B CA 1
ATOM 1899 C C . SER B 1 5 ? 10.969 14 32.688 1 54.34 5 SER B C 1
ATOM 1901 O O . SER B 1 5 ? 10.352 14.172 31.641 1 54.34 5 SER B O 1
ATOM 1903 N N . ALA B 1 6 ? 12.062 13.312 32.625 1 60.16 6 ALA B N 1
ATOM 1904 C CA . ALA B 1 6 ? 12.383 12.281 31.641 1 60.16 6 ALA B CA 1
ATOM 1905 C C . ALA B 1 6 ? 11.18 11.367 31.391 1 60.16 6 ALA B C 1
ATOM 1907 O O . ALA B 1 6 ? 10.711 10.695 32.312 1 60.16 6 ALA B O 1
ATOM 1908 N N . ARG B 1 7 ? 10.25 11.648 30.453 1 71.06 7 ARG B N 1
ATOM 1909 C CA . ARG B 1 7 ? 9.102 10.805 30.172 1 71.06 7 ARG B CA 1
ATOM 1910 C C . ARG B 1 7 ? 9.531 9.367 29.891 1 71.06 7 ARG B C 1
ATOM 1912 O O . ARG B 1 7 ? 10.562 9.133 29.266 1 71.06 7 ARG B O 1
ATOM 1919 N N . PRO B 1 8 ? 9.047 8.344 30.719 1 83 8 PRO B N 1
ATOM 1920 C CA . PRO B 1 8 ? 9.367 6.941 30.453 1 83 8 PRO B CA 1
ATOM 1921 C C . PRO B 1 8 ? 9.203 6.57 28.984 1 83 8 PRO B C 1
ATOM 1923 O O . PRO B 1 8 ? 8.5 7.258 28.25 1 83 8 PRO B O 1
ATOM 1926 N N . PHE B 1 9 ? 10.094 5.68 28.625 1 85.81 9 PHE B N 1
ATOM 1927 C CA . PHE B 1 9 ? 10 5.191 27.266 1 85.81 9 PHE B CA 1
ATOM 1928 C C . PHE B 1 9 ? 8.562 4.801 26.922 1 85.81 9 PHE B C 1
ATOM 1930 O O . PHE B 1 9 ? 7.91 4.102 27.703 1 85.81 9 PHE B O 1
ATOM 1937 N N . PRO B 1 10 ? 8.039 5.32 25.875 1 91.88 10 PRO B N 1
ATOM 1938 C CA . PRO B 1 10 ? 6.625 5.102 25.547 1 91.88 10 PRO B CA 1
ATOM 1939 C C . PRO B 1 10 ? 6.371 3.73 24.922 1 91.88 10 PRO B C 1
ATOM 1941 O O . PRO B 1 10 ? 5.941 3.645 23.781 1 91.88 10 PRO B O 1
ATOM 1944 N N . TRP B 1 11 ? 6.469 2.68 25.625 1 92.31 11 TRP B N 1
ATOM 1945 C CA . TRP B 1 11 ? 6.348 1.299 25.172 1 92.31 11 TRP B CA 1
ATOM 1946 C C . TRP B 1 11 ? 4.961 1.034 24.594 1 92.31 11 TRP B C 1
ATOM 1948 O O . TRP B 1 11 ? 4.82 0.355 23.578 1 92.31 11 TRP B O 1
ATOM 1958 N N . SER B 1 12 ? 3.973 1.532 25.234 1 92.38 12 SER B N 1
ATOM 1959 C CA . SER B 1 12 ? 2.6 1.291 24.797 1 92.38 12 SER B CA 1
ATOM 1960 C C . SER B 1 12 ? 2.338 1.897 23.422 1 92.38 12 SER B C 1
ATOM 1962 O O . SER B 1 12 ? 1.679 1.282 22.594 1 92.38 12 SER B O 1
ATOM 1964 N N . ALA B 1 13 ? 2.852 3.023 23.266 1 93.44 13 ALA B N 1
ATOM 1965 C CA . ALA B 1 13 ? 2.666 3.689 21.969 1 93.44 13 ALA B CA 1
ATOM 1966 C C . ALA B 1 13 ? 3.332 2.904 20.844 1 93.44 13 ALA B C 1
ATOM 1968 O O . ALA B 1 13 ? 2.73 2.688 19.797 1 93.44 13 ALA B O 1
ATOM 1969 N N . TRP B 1 14 ? 4.5 2.467 21.125 1 94.75 14 TRP B N 1
ATOM 1970 C CA . TRP B 1 14 ? 5.23 1.693 20.125 1 94.75 14 TRP B CA 1
ATOM 1971 C C . TRP B 1 14 ? 4.543 0.357 19.859 1 94.75 14 TRP B C 1
ATOM 1973 O O . TRP B 1 14 ? 4.512 -0.122 18.734 1 94.75 14 TRP B O 1
ATOM 1983 N N . ALA B 1 15 ? 4.012 -0.231 20.875 1 95.81 15 ALA B N 1
ATOM 1984 C CA . ALA B 1 15 ? 3.285 -1.49 20.734 1 95.81 15 ALA B CA 1
ATOM 1985 C C . ALA B 1 15 ? 2.072 -1.32 19.828 1 95.81 15 ALA B C 1
ATOM 1987 O O . ALA B 1 15 ? 1.76 -2.205 19.016 1 95.81 15 ALA B O 1
ATOM 1988 N N . ILE B 1 16 ? 1.442 -0.263 19.938 1 95.94 16 ILE B N 1
ATOM 1989 C CA . ILE B 1 16 ? 0.257 0.001 19.125 1 95.94 16 ILE B CA 1
ATOM 1990 C C . ILE B 1 16 ? 0.663 0.22 17.672 1 95.94 16 ILE B C 1
ATOM 1992 O O . ILE B 1 16 ? 0.004 -0.276 16.766 1 95.94 16 ILE B O 1
ATOM 1996 N N . HIS B 1 17 ? 1.776 0.984 17.484 1 96.44 17 HIS B N 1
ATOM 1997 C CA . HIS B 1 17 ? 2.295 1.125 16.125 1 96.44 17 HIS B CA 1
ATOM 1998 C C . HIS B 1 17 ? 2.645 -0.233 15.523 1 96.44 17 HIS B C 1
ATOM 2000 O O . HIS B 1 17 ? 2.365 -0.487 14.352 1 96.44 17 HIS B O 1
ATOM 2006 N N . LEU B 1 18 ? 3.246 -1.043 16.328 1 96.5 18 LEU B N 1
ATOM 2007 C CA . LEU B 1 18 ? 3.59 -2.381 15.859 1 96.5 18 LEU B CA 1
ATOM 2008 C C . LEU B 1 18 ? 2.332 -3.188 15.547 1 96.5 18 LEU B C 1
ATOM 2010 O O . LEU B 1 18 ? 2.289 -3.92 14.555 1 96.5 18 LEU B O 1
ATOM 2014 N N . LEU B 1 19 ? 1.339 -3.076 16.359 1 97.5 19 LEU B N 1
ATOM 2015 C CA . LEU B 1 19 ? 0.067 -3.748 16.109 1 97.5 19 LEU B CA 1
ATOM 2016 C C . LEU B 1 19 ? -0.5 -3.344 14.758 1 97.5 19 LEU B C 1
ATOM 2018 O O . LEU B 1 19 ? -0.888 -4.203 13.961 1 97.5 19 LEU B O 1
ATOM 2022 N N . THR B 1 20 ? -0.526 -2.062 14.508 1 97.69 20 THR B N 1
ATOM 2023 C CA . THR B 1 20 ? -0.995 -1.567 13.211 1 97.69 20 THR B CA 1
ATOM 2024 C C . THR B 1 20 ? -0.154 -2.141 12.078 1 97.69 20 THR B C 1
ATOM 2026 O O . THR B 1 20 ? -0.694 -2.596 11.07 1 97.69 20 THR B O 1
ATOM 2029 N N . ALA B 1 21 ? 1.12 -2.188 12.32 1 98.06 21 ALA B N 1
ATOM 2030 C CA . ALA B 1 21 ? 2.057 -2.615 11.281 1 98.06 21 ALA B CA 1
ATOM 2031 C C . ALA B 1 21 ? 1.865 -4.09 10.945 1 98.06 21 ALA B C 1
ATOM 2033 O O . ALA B 1 21 ? 2.137 -4.516 9.82 1 98.06 21 ALA B O 1
ATOM 2034 N N . THR B 1 22 ? 1.42 -4.891 11.891 1 98.25 22 THR B N 1
ATOM 2035 C CA . THR B 1 22 ? 1.199 -6.305 11.609 1 98.25 22 THR B CA 1
ATOM 2036 C C . THR B 1 22 ? 0.194 -6.477 10.469 1 98.25 22 THR B C 1
ATOM 2038 O O . THR B 1 22 ? 0.138 -7.535 9.844 1 98.25 22 THR B O 1
ATOM 2041 N N . GLY B 1 23 ? -0.632 -5.477 10.266 1 98.56 23 GLY B N 1
ATOM 2042 C CA . GLY B 1 23 ? -1.561 -5.512 9.148 1 98.56 23 GLY B CA 1
ATOM 2043 C C . GLY B 1 23 ? -0.885 -5.801 7.82 1 98.56 23 GLY B C 1
ATOM 2044 O O . GLY B 1 23 ? -1.457 -6.477 6.961 1 98.56 23 GLY B O 1
ATOM 2045 N N . ALA B 1 24 ? 0.312 -5.332 7.641 1 98.75 24 ALA B N 1
ATOM 2046 C CA . ALA B 1 24 ? 1.041 -5.586 6.398 1 98.75 24 ALA B CA 1
ATOM 2047 C C . ALA B 1 24 ? 1.429 -7.059 6.285 1 98.75 24 ALA B C 1
ATOM 2049 O O . ALA B 1 24 ? 1.451 -7.617 5.184 1 98.75 24 ALA B O 1
ATOM 2050 N N . VAL B 1 25 ? 1.753 -7.648 7.383 1 98.81 25 VAL B N 1
ATOM 2051 C CA . VAL B 1 25 ? 2.104 -9.062 7.391 1 98.81 25 VAL B CA 1
ATOM 2052 C C . VAL B 1 25 ? 0.869 -9.906 7.074 1 98.81 25 VAL B C 1
ATOM 2054 O O . VAL B 1 25 ? 0.939 -10.852 6.285 1 98.81 25 VAL B O 1
ATOM 2057 N N . TRP B 1 26 ? -0.289 -9.531 7.676 1 98.88 26 TRP B N 1
ATOM 2058 C CA . TRP B 1 26 ? -1.526 -10.242 7.371 1 98.88 26 TRP B CA 1
ATOM 2059 C C . TRP B 1 26 ? -1.9 -10.078 5.902 1 98.88 26 TRP B C 1
ATOM 2061 O O . TRP B 1 26 ? -2.357 -11.031 5.262 1 98.88 26 TRP B O 1
ATOM 2071 N N . ALA B 1 27 ? -1.741 -8.859 5.426 1 98.88 27 ALA B N 1
ATOM 2072 C CA . ALA B 1 27 ? -1.981 -8.625 4.004 1 98.88 27 ALA B CA 1
ATOM 2073 C C . ALA B 1 27 ? -1.1 -9.523 3.143 1 98.88 27 ALA B C 1
ATOM 2075 O O . ALA B 1 27 ? -1.559 -10.078 2.141 1 98.88 27 ALA B O 1
ATOM 2076 N N . PHE B 1 28 ? 0.137 -9.664 3.535 1 98.94 28 PHE B N 1
ATOM 2077 C CA . PHE B 1 28 ? 1.076 -10.477 2.777 1 98.94 28 PHE B CA 1
ATOM 2078 C C . PHE B 1 28 ? 0.673 -11.945 2.822 1 98.94 28 PHE B C 1
ATOM 2080 O O . PHE B 1 28 ? 0.715 -12.641 1.803 1 98.94 28 PHE B O 1
ATOM 2087 N N . LEU B 1 29 ? 0.297 -12.445 3.965 1 98.88 29 LEU B N 1
ATOM 2088 C CA . LEU B 1 29 ? -0.17 -13.82 4.086 1 98.88 29 LEU B CA 1
ATOM 2089 C C . LEU B 1 29 ? -1.431 -14.047 3.258 1 98.88 29 LEU B C 1
ATOM 2091 O O . LEU B 1 29 ? -1.604 -15.109 2.654 1 98.88 29 LEU B O 1
ATOM 2095 N N . ALA B 1 30 ? -2.301 -13.055 3.244 1 98.94 30 ALA B N 1
ATOM 2096 C CA . ALA B 1 30 ? -3.471 -13.125 2.373 1 98.94 30 ALA B CA 1
ATOM 2097 C C . ALA B 1 30 ? -3.057 -13.203 0.906 1 98.94 30 ALA B C 1
ATOM 2099 O O . ALA B 1 30 ? -3.631 -13.969 0.131 1 98.94 30 ALA B O 1
ATOM 2100 N N . LEU B 1 31 ? -2.074 -12.438 0.539 1 98.88 31 LEU B N 1
ATOM 2101 C CA . LEU B 1 31 ? -1.578 -12.469 -0.833 1 98.88 31 LEU B CA 1
ATOM 2102 C C . LEU B 1 31 ? -1.014 -13.844 -1.178 1 98.88 31 LEU B C 1
ATOM 2104 O O . LEU B 1 31 ? -1.223 -14.344 -2.285 1 98.88 31 LEU B O 1
ATOM 2108 N N . LEU B 1 32 ? -0.247 -14.43 -0.253 1 98.44 32 LEU B N 1
ATOM 2109 C CA . LEU B 1 32 ? 0.272 -15.773 -0.488 1 98.44 32 LEU B CA 1
ATOM 2110 C C . LEU B 1 32 ? -0.865 -16.766 -0.71 1 98.44 32 LEU B C 1
ATOM 2112 O O . LEU B 1 32 ? -0.761 -17.656 -1.558 1 98.44 32 LEU B O 1
ATOM 2116 N N . ALA B 1 33 ? -1.94 -16.578 0.057 1 98.62 33 ALA B N 1
ATOM 2117 C CA . ALA B 1 33 ? -3.117 -17.438 -0.134 1 98.62 33 ALA B CA 1
ATOM 2118 C C . ALA B 1 33 ? -3.74 -17.203 -1.507 1 98.62 33 ALA B C 1
ATOM 2120 O O . ALA B 1 33 ? -4.254 -18.141 -2.129 1 98.62 33 ALA B O 1
ATOM 2121 N N . VAL B 1 34 ? -3.736 -15.914 -1.958 1 98.5 34 VAL B N 1
ATOM 2122 C CA . VAL B 1 34 ? -4.207 -15.617 -3.307 1 98.5 34 VAL B CA 1
ATOM 2123 C C . VAL B 1 34 ? -3.363 -16.375 -4.328 1 98.5 34 VAL B C 1
ATOM 2125 O O . VAL B 1 34 ? -3.904 -17.047 -5.215 1 98.5 34 VAL B O 1
ATOM 2128 N N . ILE B 1 35 ? -2.045 -16.328 -4.207 1 96.44 35 ILE B N 1
ATOM 2129 C CA . ILE B 1 35 ? -1.116 -16.984 -5.125 1 96.44 35 ILE B CA 1
ATOM 2130 C C . ILE B 1 35 ? -1.364 -18.484 -5.129 1 96.44 35 ILE B C 1
ATOM 2132 O O . ILE B 1 35 ? -1.352 -19.125 -6.188 1 96.44 35 ILE B O 1
ATOM 2136 N N . ASP B 1 36 ? -1.698 -19.031 -3.973 1 96.38 36 ASP B N 1
ATOM 2137 C CA . ASP B 1 36 ? -1.892 -20.469 -3.818 1 96.38 36 ASP B CA 1
ATOM 2138 C C . ASP B 1 36 ? -3.289 -20.891 -4.273 1 96.38 36 ASP B C 1
ATOM 2140 O O . ASP B 1 36 ? -3.576 -22.078 -4.395 1 96.38 36 ASP B O 1
ATOM 2144 N N . GLY B 1 37 ? -4.195 -19.984 -4.453 1 97.06 37 GLY B N 1
ATOM 2145 C CA . GLY B 1 37 ? -5.559 -20.297 -4.855 1 97.06 37 GLY B CA 1
ATOM 2146 C C . GLY B 1 37 ? -6.434 -20.75 -3.701 1 97.06 37 GLY B C 1
ATOM 2147 O O . GLY B 1 37 ? -7.395 -21.5 -3.898 1 97.06 37 GLY B O 1
ATOM 2148 N N . ASP B 1 38 ? -6.051 -20.375 -2.447 1 98.31 38 ASP B N 1
ATOM 2149 C CA . ASP B 1 38 ? -6.809 -20.719 -1.248 1 98.31 38 ASP B CA 1
ATOM 2150 C C . ASP B 1 38 ? -7.715 -19.578 -0.817 1 98.31 38 ASP B C 1
ATOM 2152 O O . ASP B 1 38 ? -7.367 -18.812 0.083 1 98.31 38 ASP B O 1
ATOM 2156 N N . ALA B 1 39 ? -8.891 -19.562 -1.404 1 98.38 39 ALA B N 1
ATOM 2157 C CA . ALA B 1 39 ? -9.805 -18.438 -1.237 1 98.38 39 ALA B CA 1
ATOM 2158 C C . ALA B 1 39 ? -10.188 -18.25 0.229 1 98.38 39 ALA B C 1
ATOM 2160 O O . ALA B 1 39 ? -10.086 -17.156 0.769 1 98.38 39 ALA B O 1
ATOM 2161 N N . PRO B 1 40 ? -10.617 -19.359 0.949 1 98.62 40 PRO B N 1
ATOM 2162 C CA . PRO B 1 40 ? -10.984 -19.156 2.354 1 98.62 40 PRO B CA 1
ATOM 2163 C C . PRO B 1 40 ? -9.852 -18.547 3.174 1 98.62 40 PRO B C 1
ATOM 2165 O O . PRO B 1 40 ? -10.086 -17.641 3.988 1 98.62 40 PRO B O 1
ATOM 2168 N N . ALA B 1 41 ? -8.617 -19 2.943 1 98.81 41 ALA B N 1
ATOM 2169 C CA . ALA B 1 41 ? -7.48 -18.484 3.703 1 98.81 41 ALA B CA 1
ATOM 2170 C C . ALA B 1 41 ? -7.281 -16.984 3.449 1 98.81 41 ALA B C 1
ATOM 2172 O O . ALA B 1 41 ? -6.883 -16.25 4.352 1 98.81 41 ALA B O 1
ATOM 2173 N N . VAL B 1 42 ? -7.52 -16.531 2.193 1 98.88 42 VAL B N 1
ATOM 2174 C CA . VAL B 1 42 ? -7.406 -15.109 1.873 1 98.88 42 VAL B CA 1
ATOM 2175 C C . VAL B 1 42 ? -8.289 -14.297 2.814 1 98.88 42 VAL B C 1
ATOM 2177 O O . VAL B 1 42 ? -7.816 -13.359 3.467 1 98.88 42 VAL B O 1
ATOM 2180 N N . PHE B 1 43 ? -9.492 -14.703 2.947 1 98.88 43 PHE B N 1
ATOM 2181 C CA . PHE B 1 43 ? -10.461 -13.906 3.688 1 98.88 43 PHE B CA 1
ATOM 2182 C C . PHE B 1 43 ? -10.242 -14.039 5.188 1 98.88 43 PHE B C 1
ATOM 2184 O O . PHE B 1 43 ? -10.508 -13.109 5.945 1 98.88 43 PHE B O 1
ATOM 2191 N N . LEU B 1 44 ? -9.727 -15.188 5.637 1 98.81 44 LEU B N 1
ATOM 2192 C CA . LEU B 1 44 ? -9.414 -15.32 7.055 1 98.81 44 LEU B CA 1
ATOM 2193 C C . LEU B 1 44 ? -8.266 -14.398 7.449 1 98.81 44 LEU B C 1
ATOM 2195 O O . LEU B 1 44 ? -8.289 -13.789 8.516 1 98.81 44 LEU B O 1
ATOM 2199 N N . TRP B 1 45 ? -7.223 -14.297 6.625 1 98.88 45 TRP B N 1
ATOM 2200 C CA . TRP B 1 45 ? -6.133 -13.359 6.887 1 98.88 45 TRP B CA 1
ATOM 2201 C C . TRP B 1 45 ? -6.625 -11.922 6.836 1 98.88 45 TRP B C 1
ATOM 2203 O O . TRP B 1 45 ? -6.23 -11.094 7.664 1 98.88 45 TRP B O 1
ATOM 2213 N N . LEU B 1 46 ? -7.484 -11.609 5.852 1 98.88 46 LEU B N 1
ATOM 2214 C CA . LEU B 1 46 ? -8.023 -10.258 5.75 1 98.88 46 LEU B CA 1
ATOM 2215 C C . LEU B 1 46 ? -8.93 -9.945 6.938 1 98.88 46 LEU B C 1
ATOM 2217 O O . LEU B 1 46 ? -8.992 -8.805 7.395 1 98.88 46 LEU B O 1
ATOM 2221 N N . ALA B 1 47 ? -9.656 -10.977 7.457 1 98.62 47 ALA B N 1
ATOM 2222 C CA . ALA B 1 47 ? -10.469 -10.797 8.664 1 98.62 47 ALA B CA 1
ATOM 2223 C C . ALA B 1 47 ? -9.594 -10.422 9.859 1 98.62 47 ALA B C 1
ATOM 2225 O O . ALA B 1 47 ? -9.953 -9.539 10.641 1 98.62 47 ALA B O 1
ATOM 2226 N N . LEU B 1 48 ? -8.516 -11.125 9.969 1 98.5 48 LEU B N 1
ATOM 2227 C CA . LEU B 1 48 ? -7.582 -10.805 11.039 1 98.5 48 LEU B CA 1
ATOM 2228 C C . LEU B 1 48 ? -7.066 -9.375 10.906 1 98.5 48 LEU B C 1
ATOM 2230 O O . LEU B 1 48 ? -6.98 -8.641 11.898 1 98.5 48 LEU B O 1
ATOM 2234 N N . ALA B 1 49 ? -6.715 -8.992 9.727 1 98.44 49 ALA B N 1
ATOM 2235 C CA . ALA B 1 49 ? -6.254 -7.625 9.477 1 98.44 49 ALA B CA 1
ATOM 2236 C C . ALA B 1 49 ? -7.34 -6.609 9.828 1 98.44 49 ALA B C 1
ATOM 2238 O O . ALA B 1 49 ? -7.047 -5.547 10.375 1 98.44 49 ALA B O 1
ATOM 2239 N N . LEU B 1 50 ? -8.578 -6.949 9.484 1 97 50 LEU B N 1
ATOM 2240 C CA . LEU B 1 50 ? -9.703 -6.07 9.773 1 97 50 LEU B CA 1
ATOM 2241 C C . LEU B 1 50 ? -9.891 -5.902 11.273 1 97 50 LEU B C 1
ATOM 2243 O O . LEU B 1 50 ? -10.188 -4.805 11.75 1 97 50 LEU B O 1
ATOM 2247 N N . LEU B 1 51 ? -9.742 -6.957 11.992 1 96.56 51 LEU B N 1
ATOM 2248 C CA . LEU B 1 51 ? -9.844 -6.902 13.445 1 96.56 51 LEU B CA 1
ATOM 2249 C C . LEU B 1 51 ? -8.758 -6.008 14.031 1 96.56 51 LEU B C 1
ATOM 2251 O O . LEU B 1 51 ? -9.039 -5.184 14.906 1 96.56 51 LEU B O 1
ATOM 2255 N N . VAL B 1 52 ? -7.551 -6.133 13.555 1 97.31 52 VAL B N 1
ATOM 2256 C CA . VAL B 1 52 ? -6.441 -5.305 14.008 1 97.31 52 VAL B CA 1
ATOM 2257 C C . VAL B 1 52 ? -6.734 -3.836 13.719 1 97.31 52 VAL B C 1
ATOM 2259 O O . VAL B 1 52 ? -6.555 -2.975 14.578 1 97.31 52 VAL B O 1
ATOM 2262 N N . ASP B 1 53 ? -7.203 -3.576 12.547 1 95.44 53 ASP B N 1
ATOM 2263 C CA . ASP B 1 53 ? -7.531 -2.219 12.117 1 95.44 53 ASP B CA 1
ATOM 2264 C C . ASP B 1 53 ? -8.602 -1.608 13.016 1 95.44 53 ASP B C 1
ATOM 2266 O O . ASP B 1 53 ? -8.539 -0.423 13.352 1 95.44 53 ASP B O 1
ATOM 2270 N N . GLY B 1 54 ? -9.555 -2.365 13.398 1 93 54 GLY B N 1
ATOM 2271 C CA . GLY B 1 54 ? -10.648 -1.897 14.234 1 93 54 GLY B CA 1
ATOM 2272 C C . GLY B 1 54 ? -10.219 -1.583 15.656 1 93 54 GLY B C 1
ATOM 2273 O O . GLY B 1 54 ? -10.82 -0.734 16.312 1 93 54 GLY B O 1
ATOM 2274 N N . ILE B 1 55 ? -9.148 -2.205 16.031 1 94.75 55 ILE B N 1
ATOM 2275 C CA . ILE B 1 55 ? -8.75 -2.102 17.438 1 94.75 55 ILE B CA 1
ATOM 2276 C C . ILE B 1 55 ? -7.633 -1.067 17.578 1 94.75 55 ILE B C 1
ATOM 2278 O O . ILE B 1 55 ? -7.516 -0.412 18.609 1 94.75 55 ILE B O 1
ATOM 2282 N N . ASP B 1 56 ? -6.773 -0.928 16.656 1 94.94 56 ASP B N 1
ATOM 2283 C CA . ASP B 1 56 ? -5.582 -0.1 16.781 1 94.94 56 ASP B CA 1
ATOM 2284 C C . ASP B 1 56 ? -5.949 1.376 16.922 1 94.94 56 ASP B C 1
ATOM 2286 O O . ASP B 1 56 ? -5.328 2.109 17.688 1 94.94 56 ASP B O 1
ATOM 2290 N N . GLY B 1 57 ? -7 1.81 16.266 1 91.19 57 GLY B N 1
ATOM 2291 C CA . GLY B 1 57 ? -7.43 3.195 16.359 1 91.19 57 GLY B CA 1
ATOM 2292 C C . GLY B 1 57 ? -7.863 3.592 17.75 1 91.19 57 GLY B C 1
ATOM 2293 O O . GLY B 1 57 ? -7.297 4.512 18.344 1 91.19 57 GLY B O 1
ATOM 2294 N N . PRO B 1 58 ? -8.844 2.904 18.266 1 92.19 58 PRO B N 1
ATOM 2295 C CA . PRO B 1 58 ? -9.273 3.186 19.641 1 92.19 58 PRO B CA 1
ATOM 2296 C C . PRO B 1 58 ? -8.133 3.082 20.656 1 92.19 58 PRO B C 1
ATOM 2298 O O . PRO B 1 58 ? -8.047 3.895 21.578 1 92.19 58 PRO B O 1
ATOM 2301 N N . LEU B 1 59 ? -7.254 2.137 20.469 1 93.69 59 LEU B N 1
ATOM 2302 C CA . LEU B 1 59 ? -6.117 1.991 21.375 1 93.69 59 LEU B CA 1
ATOM 2303 C C . LEU B 1 59 ? -5.164 3.176 21.234 1 93.69 59 LEU B C 1
ATOM 2305 O O . LEU B 1 59 ? -4.633 3.664 22.234 1 93.69 59 LEU B O 1
ATOM 2309 N N . ALA B 1 60 ? -4.949 3.621 20.062 1 93.31 60 ALA B N 1
ATOM 2310 C CA . ALA B 1 60 ? -4.07 4.766 19.828 1 93.31 60 ALA B CA 1
ATOM 2311 C C . ALA B 1 60 ? -4.605 6.02 20.516 1 93.31 60 ALA B C 1
ATOM 2313 O O . ALA B 1 60 ? -3.842 6.797 21.094 1 93.31 60 ALA B O 1
ATOM 2314 N N . ARG B 1 61 ? -5.895 6.176 20.453 1 91.06 61 ARG B N 1
ATOM 2315 C CA . ARG B 1 61 ? -6.523 7.324 21.094 1 91.06 61 ARG B CA 1
ATOM 2316 C C . ARG B 1 61 ? -6.469 7.199 22.609 1 91.06 61 ARG B C 1
ATOM 2318 O O . ARG B 1 61 ? -6.145 8.164 23.312 1 91.06 61 ARG B O 1
ATOM 2325 N N . ARG B 1 62 ? -6.715 6.031 23.062 1 92.62 62 ARG B N 1
ATOM 2326 C CA . ARG B 1 62 ? -6.742 5.77 24.5 1 92.62 62 ARG B CA 1
ATOM 2327 C C . ARG B 1 62 ? -5.371 6.016 25.125 1 92.62 62 ARG B C 1
ATOM 2329 O O . ARG B 1 62 ? -5.273 6.578 26.219 1 92.62 62 ARG B O 1
ATOM 2336 N N . PHE B 1 63 ? -4.324 5.672 24.375 1 93.44 63 PHE B N 1
ATOM 2337 C CA . PHE B 1 63 ? -2.986 5.738 24.953 1 93.44 63 PHE B CA 1
ATOM 2338 C C . PHE B 1 63 ? -2.24 6.965 24.438 1 93.44 63 PHE B C 1
ATOM 2340 O O . PHE B 1 63 ? -1.021 7.066 24.594 1 93.44 63 PHE B O 1
ATOM 2347 N N . GLU B 1 64 ? -2.918 7.836 23.797 1 92.25 64 GLU B N 1
ATOM 2348 C CA . GLU B 1 64 ? -2.393 9.117 23.344 1 92.25 64 GLU B CA 1
ATOM 2349 C C . GLU B 1 64 ? -1.079 8.938 22.578 1 92.25 64 GLU B C 1
ATOM 2351 O O . GLU B 1 64 ? -0.084 9.594 22.891 1 92.25 64 GLU B O 1
ATOM 2356 N N . VAL B 1 65 ? -1.092 8.086 21.641 1 91.12 65 VAL B N 1
ATOM 2357 C CA . VAL B 1 65 ? 0.096 7.648 20.922 1 91.12 65 VAL B CA 1
ATOM 2358 C C . VAL B 1 65 ? 0.729 8.844 20.203 1 91.12 65 VAL B C 1
ATOM 2360 O O . VAL B 1 65 ? 1.953 8.992 20.203 1 91.12 65 VAL B O 1
ATOM 2363 N N . ARG B 1 66 ? -0.024 9.727 19.672 1 90.88 66 ARG B N 1
ATOM 2364 C CA . ARG B 1 66 ? 0.482 10.859 18.906 1 90.88 66 ARG B CA 1
ATOM 2365 C C . ARG B 1 66 ? 1.282 11.805 19.797 1 90.88 66 ARG B C 1
ATOM 2367 O O . ARG B 1 66 ? 2.273 12.391 19.359 1 90.88 66 ARG B O 1
ATOM 2374 N N . THR B 1 67 ? 0.862 11.938 20.984 1 90.19 67 THR B N 1
ATOM 2375 C CA . THR B 1 67 ? 1.529 12.812 21.938 1 90.19 67 THR B CA 1
ATOM 2376 C C . THR B 1 67 ? 2.812 12.164 22.453 1 90.19 67 THR B C 1
ATOM 2378 O O . THR B 1 67 ? 3.811 12.852 22.688 1 90.19 67 THR B O 1
ATOM 2381 N N . ARG B 1 68 ? 2.789 10.938 22.578 1 91.38 68 ARG B N 1
ATOM 2382 C CA . ARG B 1 68 ? 3.893 10.234 23.219 1 91.38 68 ARG B CA 1
ATOM 2383 C C . ARG B 1 68 ? 5.008 9.938 22.234 1 91.38 68 ARG B C 1
ATOM 2385 O O . ARG B 1 68 ? 6.176 9.836 22.609 1 91.38 68 ARG B O 1
ATOM 2392 N N . VAL B 1 69 ? 4.691 9.688 21 1 92.38 69 VAL B N 1
ATOM 2393 C CA . VAL B 1 69 ? 5.664 9.445 19.938 1 92.38 69 VAL B CA 1
ATOM 2394 C C . VAL B 1 69 ? 5.383 10.359 18.75 1 92.38 69 VAL B C 1
ATOM 2396 O O . VAL B 1 69 ? 5.004 9.898 17.672 1 92.38 69 VAL B O 1
ATOM 2399 N N . PRO B 1 70 ? 5.691 11.57 18.859 1 90.06 70 PRO B N 1
ATOM 2400 C CA . PRO B 1 70 ? 5.262 12.578 17.875 1 90.06 70 PRO B CA 1
ATOM 2401 C C . PRO B 1 70 ? 6.043 12.508 16.578 1 90.06 70 PRO B C 1
ATOM 2403 O O . PRO B 1 70 ? 5.602 13.047 15.555 1 90.06 70 PRO B O 1
ATOM 2406 N N . LEU B 1 71 ? 7.172 11.875 16.562 1 90.06 71 LEU B N 1
ATOM 2407 C CA . LEU B 1 71 ? 8 11.836 15.359 1 90.06 71 LEU B CA 1
ATOM 2408 C C . LEU B 1 71 ? 7.668 10.609 14.516 1 90.06 71 LEU B C 1
ATOM 2410 O O . LEU B 1 71 ? 8.375 10.305 13.555 1 90.06 71 LEU B O 1
ATOM 2414 N N . PHE B 1 72 ? 6.629 9.945 14.914 1 93.19 72 PHE B N 1
ATOM 2415 C CA . PHE B 1 72 ? 6.156 8.773 14.188 1 93.19 72 PHE B CA 1
ATOM 2416 C C . PHE B 1 72 ? 4.699 8.938 13.781 1 93.19 72 PHE B C 1
ATOM 2418 O O . PHE B 1 72 ? 3.828 9.148 14.625 1 93.19 72 PHE B O 1
ATOM 2425 N N . ASP B 1 73 ? 4.422 8.906 12.469 1 94.12 73 ASP B N 1
ATOM 2426 C CA . ASP B 1 73 ? 3.104 9.188 11.914 1 94.12 73 ASP B CA 1
ATOM 2427 C C . ASP B 1 73 ? 2.275 7.906 11.789 1 94.12 73 ASP B C 1
ATOM 2429 O O . ASP B 1 73 ? 2.281 7.25 10.75 1 94.12 73 ASP B O 1
ATOM 2433 N N . GLY B 1 74 ? 1.474 7.641 12.719 1 94.12 74 GLY B N 1
ATOM 2434 C CA . GLY B 1 74 ? 0.614 6.465 12.703 1 94.12 74 GLY B CA 1
ATOM 2435 C C . GLY B 1 74 ? -0.426 6.504 11.602 1 94.12 74 GLY B C 1
ATOM 2436 O O . GLY B 1 74 ? -0.873 5.461 11.125 1 94.12 74 GLY B O 1
ATOM 2437 N N . ALA B 1 75 ? -0.845 7.691 11.219 1 91.88 75 ALA B N 1
ATOM 2438 C CA . ALA B 1 75 ? -1.812 7.832 10.133 1 91.88 75 ALA B CA 1
ATOM 2439 C C . ALA 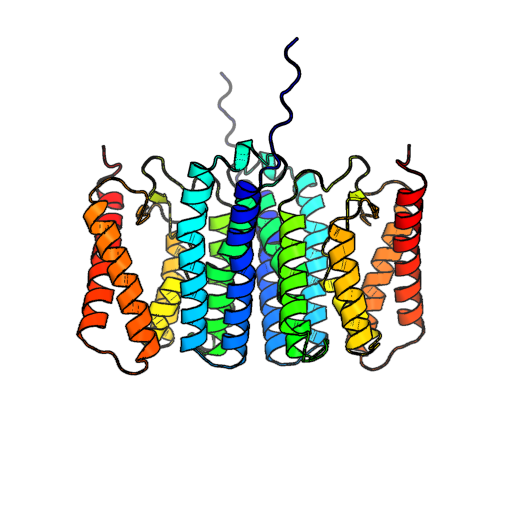B 1 75 ? -1.226 7.352 8.805 1 91.88 75 ALA B C 1
ATOM 2441 O O . ALA B 1 75 ? -1.927 6.75 7.992 1 91.88 75 ALA B O 1
ATOM 2442 N N . ALA B 1 76 ? 0.022 7.617 8.609 1 93.94 76 ALA B N 1
ATOM 2443 C CA . ALA B 1 76 ? 0.708 7.121 7.414 1 93.94 76 ALA B CA 1
ATOM 2444 C C . ALA B 1 76 ? 0.739 5.594 7.395 1 93.94 76 ALA B C 1
ATOM 2446 O O . ALA B 1 76 ? 0.48 4.973 6.363 1 93.94 76 ALA B O 1
ATOM 2447 N N . LEU B 1 77 ? 1.013 5.07 8.547 1 95.44 77 LEU B N 1
ATOM 2448 C CA . LEU B 1 77 ? 1.013 3.617 8.695 1 95.44 77 LEU B CA 1
ATOM 2449 C C . LEU B 1 77 ? -0.352 3.035 8.344 1 95.44 77 LEU B C 1
ATOM 2451 O O . LEU B 1 77 ? -0.443 2.07 7.582 1 95.44 77 LEU B O 1
ATOM 2455 N N . ASP B 1 78 ? -1.309 3.658 8.867 1 95.38 78 ASP B N 1
ATOM 2456 C CA . ASP B 1 78 ? -2.68 3.201 8.672 1 95.38 78 ASP B CA 1
ATOM 2457 C C . ASP B 1 78 ? -3.074 3.27 7.199 1 95.38 78 ASP B C 1
ATOM 2459 O O . ASP B 1 78 ? -3.709 2.352 6.676 1 95.38 78 ASP B O 1
ATOM 2463 N N . LEU B 1 79 ? -2.709 4.305 6.598 1 95.94 79 LEU B N 1
ATOM 2464 C CA . LEU B 1 79 ? -3.045 4.516 5.191 1 95.94 79 LEU B CA 1
ATOM 2465 C C . LEU B 1 79 ? -2.459 3.412 4.32 1 95.94 79 LEU B C 1
ATOM 2467 O O . LEU B 1 79 ? -3.146 2.871 3.451 1 95.94 79 LEU B O 1
ATOM 2471 N N . ILE B 1 80 ? -1.222 3.061 4.496 1 98.25 80 ILE B N 1
ATOM 2472 C CA . ILE B 1 80 ? -0.53 2.039 3.717 1 98.25 80 ILE B CA 1
ATOM 2473 C C . ILE B 1 80 ? -1.175 0.677 3.961 1 98.25 80 ILE B C 1
ATOM 2475 O O . ILE B 1 80 ? -1.538 -0.024 3.014 1 98.25 80 ILE B O 1
ATOM 2479 N N . VAL B 1 81 ? -1.31 0.402 5.195 1 98.5 81 VAL B N 1
ATOM 2480 C CA . VAL B 1 81 ? -1.827 -0.91 5.57 1 98.5 81 VAL B CA 1
ATOM 2481 C C . VAL B 1 81 ? -3.262 -1.062 5.07 1 98.5 81 VAL B C 1
ATOM 2483 O O . VAL B 1 81 ? -3.637 -2.115 4.551 1 98.5 81 VAL B O 1
ATOM 2486 N N . ASP B 1 82 ? -4.059 0.013 5.227 1 98.06 82 ASP B N 1
ATOM 2487 C CA . ASP B 1 82 ? -5.445 -0.031 4.77 1 98.06 82 ASP B CA 1
ATOM 2488 C C . ASP B 1 82 ? -5.52 -0.279 3.266 1 98.06 82 ASP B C 1
ATOM 2490 O O . ASP B 1 82 ? -6.344 -1.071 2.803 1 98.06 82 ASP B O 1
ATOM 2494 N N . TYR B 1 83 ? -4.707 0.347 2.494 1 98.75 83 TYR B N 1
ATOM 2495 C CA . TYR B 1 83 ? -4.781 0.153 1.051 1 98.75 83 TYR B CA 1
ATOM 2496 C C . TYR B 1 83 ? -4.383 -1.27 0.671 1 98.75 83 TYR B C 1
ATOM 2498 O O . TYR B 1 83 ? -4.953 -1.853 -0.254 1 98.75 83 TYR B O 1
ATOM 2506 N N . LEU B 1 84 ? -3.396 -1.854 1.363 1 98.88 84 LEU B N 1
ATOM 2507 C CA . LEU B 1 84 ? -2.996 -3.234 1.113 1 98.88 84 LEU B CA 1
ATOM 2508 C C . LEU B 1 84 ? -4.148 -4.195 1.396 1 98.88 84 LEU B C 1
ATOM 2510 O O . LEU B 1 84 ? -4.473 -5.043 0.561 1 98.88 84 LEU B O 1
ATOM 2514 N N . THR B 1 85 ? -4.812 -4.012 2.561 1 98.81 85 THR B N 1
ATOM 2515 C CA . THR B 1 85 ? -5.746 -5.012 3.062 1 98.81 85 THR B CA 1
ATOM 2516 C C . THR B 1 85 ? -7.141 -4.789 2.484 1 98.81 85 THR B C 1
ATOM 2518 O O . THR B 1 85 ? -7.891 -5.746 2.27 1 98.81 85 THR B O 1
ATOM 2521 N N . TYR B 1 86 ? -7.473 -3.508 2.229 1 98.69 86 TYR B N 1
ATOM 2522 C CA . TYR B 1 86 ? -8.828 -3.203 1.774 1 98.69 86 TYR B CA 1
ATOM 2523 C C . TYR B 1 86 ? -8.906 -3.221 0.253 1 98.69 86 TYR B C 1
ATOM 2525 O O . TYR B 1 86 ? -9.977 -3.439 -0.316 1 98.69 86 TYR B O 1
ATOM 2533 N N . VAL B 1 87 ? -7.812 -2.99 -0.398 1 98.88 87 VAL B N 1
ATOM 2534 C CA . VAL B 1 87 ? -7.93 -2.721 -1.827 1 98.88 87 VAL B CA 1
ATOM 2535 C C . VAL B 1 87 ? -7.008 -3.656 -2.607 1 98.88 87 VAL B C 1
ATOM 2537 O O . VAL B 1 87 ? -7.477 -4.477 -3.4 1 98.88 87 VAL B O 1
ATOM 2540 N N . PHE B 1 88 ? -5.715 -3.625 -2.34 1 98.94 88 PHE B N 1
ATOM 2541 C CA . PHE B 1 88 ? -4.73 -4.223 -3.232 1 98.94 88 PHE B CA 1
ATOM 2542 C C . PHE B 1 88 ? -4.859 -5.742 -3.242 1 98.94 88 PHE B C 1
ATOM 2544 O O . PHE B 1 88 ? -4.895 -6.359 -4.309 1 98.94 88 PHE B O 1
ATOM 2551 N N . VAL B 1 89 ? -4.902 -6.375 -2.027 1 98.88 89 VAL B N 1
ATOM 2552 C CA . VAL B 1 89 ? -5.008 -7.828 -1.953 1 98.88 89 VAL B CA 1
ATOM 2553 C C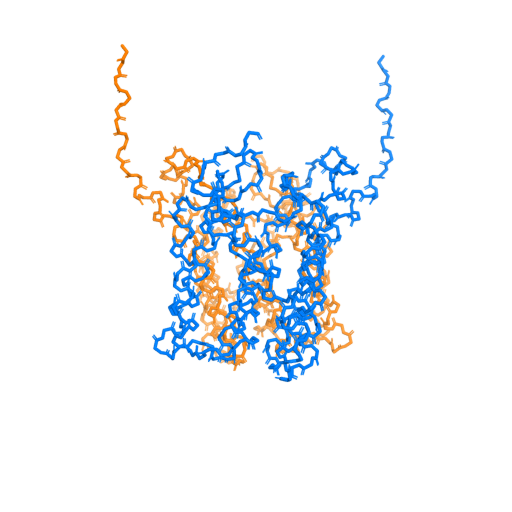 . VAL B 1 89 ? -6.363 -8.273 -2.502 1 98.88 89 VAL B C 1
ATOM 2555 O O . VAL B 1 89 ? -6.438 -9.227 -3.287 1 98.88 89 VAL B O 1
ATOM 2558 N N . PRO B 1 90 ? -7.453 -7.582 -2.213 1 98.94 90 PRO B N 1
ATOM 2559 C CA . PRO B 1 90 ? -8.742 -7.953 -2.799 1 98.94 90 PRO B CA 1
ATOM 2560 C C . PRO B 1 90 ? -8.75 -7.855 -4.324 1 98.94 90 PRO B C 1
ATOM 2562 O O . PRO B 1 90 ? -9.391 -8.664 -4.996 1 98.94 90 PRO B O 1
ATOM 2565 N N . VAL B 1 91 ? -8.055 -6.895 -4.879 1 98.88 91 VAL B N 1
ATOM 2566 C CA . VAL B 1 91 ? -7.977 -6.785 -6.328 1 98.88 91 VAL B CA 1
ATOM 2567 C C . VAL B 1 91 ? -7.215 -7.984 -6.895 1 98.88 91 VAL B C 1
ATOM 2569 O O . VAL B 1 91 ? -7.59 -8.531 -7.938 1 98.88 91 VAL B O 1
ATOM 2572 N N . ALA B 1 92 ? -6.148 -8.367 -6.227 1 98.75 92 ALA B N 1
ATOM 2573 C CA . ALA B 1 92 ? -5.434 -9.578 -6.641 1 98.75 92 ALA B CA 1
ATOM 2574 C C . ALA B 1 92 ? -6.355 -10.797 -6.605 1 98.75 92 ALA B C 1
ATOM 2576 O O . ALA B 1 92 ? -6.254 -11.68 -7.457 1 98.75 92 ALA B O 1
ATOM 2577 N N . PHE B 1 93 ? -7.219 -10.82 -5.594 1 98.75 93 PHE B N 1
ATOM 2578 C CA . PHE B 1 93 ? -8.188 -11.906 -5.492 1 98.75 93 PHE B CA 1
ATOM 2579 C C . PHE B 1 93 ? -9.133 -11.906 -6.691 1 98.75 93 PHE B C 1
ATOM 2581 O O . PHE B 1 93 ? -9.375 -12.953 -7.289 1 98.75 93 PHE B O 1
ATOM 2588 N N . LEU B 1 94 ? -9.648 -10.727 -7.098 1 98.69 94 LEU B N 1
ATOM 2589 C CA . LEU B 1 94 ? -10.531 -10.609 -8.25 1 98.69 94 LEU B CA 1
ATOM 2590 C C . LEU B 1 94 ? -9.875 -11.211 -9.492 1 98.69 94 LEU B C 1
ATOM 2592 O O . LEU B 1 94 ? -10.523 -11.945 -10.25 1 98.69 94 LEU B O 1
ATOM 2596 N N . TRP B 1 95 ? -8.641 -10.906 -9.609 1 98 95 TRP B N 1
ATOM 2597 C CA . TRP B 1 95 ? -7.898 -11.367 -10.781 1 98 95 TRP B CA 1
ATOM 2598 C C . TRP B 1 95 ? -7.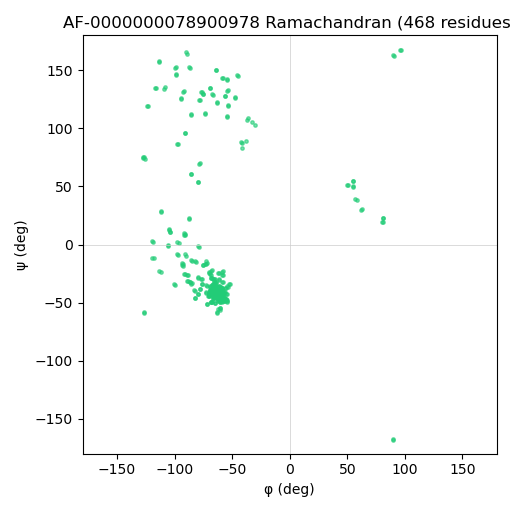648 -12.867 -10.711 1 98 95 TRP B C 1
ATOM 2600 O O . TRP B 1 95 ? -8 -13.609 -11.633 1 98 95 TRP B O 1
ATOM 2610 N N . ARG B 1 96 ? -7.102 -13.359 -9.586 1 97 96 ARG B N 1
ATOM 2611 C CA . ARG B 1 96 ? -6.648 -14.742 -9.438 1 97 96 ARG B CA 1
ATOM 2612 C C . ARG B 1 96 ? -7.812 -15.719 -9.555 1 97 96 ARG B C 1
ATOM 2614 O O . ARG B 1 96 ? -7.652 -16.828 -10.078 1 97 96 ARG B O 1
ATOM 2621 N N . PHE B 1 97 ? -8.969 -15.305 -9.117 1 97.38 97 PHE B N 1
ATOM 2622 C CA . PHE B 1 97 ? -10.094 -16.219 -9.07 1 97.38 97 PHE B CA 1
ATOM 2623 C C . PHE B 1 97 ? -11.086 -15.922 -10.195 1 97.38 97 PHE B C 1
ATOM 2625 O O . PHE B 1 97 ? -12.234 -16.375 -10.148 1 97.38 97 PHE B O 1
ATOM 2632 N N . ASP B 1 98 ? -10.633 -15.055 -11.195 1 97.31 98 ASP B N 1
ATOM 2633 C CA . ASP B 1 98 ? -11.383 -14.797 -12.422 1 97.31 98 ASP B CA 1
ATOM 2634 C C . ASP B 1 98 ? -12.797 -14.32 -12.117 1 97.31 98 ASP B C 1
ATOM 2636 O O . ASP B 1 98 ? -13.766 -14.875 -12.641 1 97.31 98 ASP B O 1
ATOM 2640 N N . MET B 1 99 ? -12.883 -13.336 -11.266 1 98.19 99 MET B N 1
ATOM 2641 C CA . MET B 1 99 ? -14.188 -12.914 -10.766 1 98.19 99 MET B CA 1
ATOM 2642 C C . MET B 1 99 ? -14.836 -11.914 -11.711 1 98.19 99 MET B C 1
ATOM 2644 O O . MET B 1 99 ? -16.031 -11.625 -11.602 1 98.19 99 MET B O 1
ATOM 2648 N N . LEU B 1 100 ? -14.117 -11.344 -12.664 1 98.5 100 LEU B N 1
ATOM 2649 C CA . LEU B 1 100 ? -14.617 -10.391 -13.648 1 98.5 100 LEU B CA 1
ATOM 2650 C C . LEU B 1 100 ? -14.562 -10.984 -15.055 1 98.5 100 LEU B C 1
ATOM 2652 O O . LEU B 1 100 ? -13.797 -11.922 -15.305 1 98.5 100 LEU B O 1
ATOM 2656 N N . PRO B 1 101 ? -15.453 -10.414 -16 1 98.19 101 PRO B N 1
ATOM 2657 C CA . PRO B 1 101 ? -15.312 -10.867 -17.391 1 98.19 101 PRO B CA 1
ATOM 2658 C C . PRO B 1 101 ? -13.914 -10.625 -17.953 1 98.19 101 PRO B C 1
ATOM 2660 O O . PRO B 1 101 ? -13.305 -9.586 -17.672 1 98.19 101 PRO B O 1
ATOM 2663 N N . GLN B 1 102 ? -13.445 -11.594 -18.781 1 95.69 102 GLN B N 1
ATOM 2664 C CA . GLN B 1 102 ? -12.086 -11.547 -19.312 1 95.69 102 GLN B CA 1
ATOM 2665 C C . GLN B 1 102 ? -11.812 -10.219 -20.016 1 95.69 102 GLN B C 1
ATOM 2667 O O . GLN B 1 102 ? -10.719 -9.656 -19.891 1 95.69 102 GLN B O 1
ATOM 2672 N N . SER B 1 103 ? -12.805 -9.656 -20.688 1 95.25 103 SER B N 1
ATOM 2673 C CA . SER B 1 103 ? -12.648 -8.43 -21.469 1 95.25 103 SER B CA 1
ATOM 2674 C C . SER B 1 103 ? -12.523 -7.215 -20.562 1 95.25 103 SER B C 1
ATOM 2676 O O . SER B 1 103 ? -12.039 -6.164 -20.984 1 95.25 103 SER B O 1
ATOM 2678 N N . LEU B 1 104 ? -12.938 -7.379 -19.234 1 96.5 104 LEU B N 1
ATOM 2679 C CA . LEU B 1 104 ? -12.984 -6.23 -18.328 1 96.5 104 LEU B CA 1
ATOM 2680 C C . LEU B 1 104 ? -12.055 -6.43 -17.141 1 96.5 104 LEU B C 1
ATOM 2682 O O . LEU B 1 104 ? -11.969 -5.574 -16.266 1 96.5 104 LEU B O 1
ATOM 2686 N N . ASP B 1 105 ? -11.391 -7.496 -17.172 1 96.81 105 ASP B N 1
ATOM 2687 C CA . ASP B 1 105 ? -10.68 -7.914 -15.969 1 96.81 105 ASP B CA 1
ATOM 2688 C C . ASP B 1 105 ? -9.641 -6.875 -15.555 1 96.81 105 ASP B C 1
ATOM 2690 O O . ASP B 1 105 ? -9.742 -6.277 -14.484 1 96.81 105 ASP B O 1
ATOM 2694 N N . LEU B 1 106 ? -8.727 -6.52 -16.5 1 97.44 106 LEU B N 1
ATOM 2695 C CA . LEU B 1 106 ? -7.664 -5.578 -16.156 1 97.44 106 LEU B CA 1
ATOM 2696 C C . LEU B 1 106 ? -8.227 -4.18 -15.922 1 97.44 106 LEU B C 1
ATOM 2698 O O . LEU B 1 106 ? -7.809 -3.486 -14.992 1 97.44 106 LEU B O 1
ATOM 2702 N N . VAL B 1 107 ? -9.172 -3.785 -16.703 1 98.19 107 VAL B N 1
ATOM 2703 C CA . VAL B 1 107 ? -9.781 -2.463 -16.578 1 98.19 107 VAL B CA 1
ATOM 2704 C C . VAL B 1 107 ? -10.539 -2.371 -15.25 1 98.19 107 VAL B C 1
ATOM 2706 O O . VAL B 1 107 ? -10.508 -1.334 -14.586 1 98.19 107 VAL B O 1
ATOM 2709 N N . GLY B 1 108 ? -11.297 -3.457 -14.922 1 98.75 108 GLY B N 1
ATOM 2710 C CA . GLY B 1 108 ? -11.984 -3.496 -13.641 1 98.75 108 GLY B CA 1
ATOM 2711 C C . GLY B 1 108 ? -11.039 -3.408 -12.461 1 98.75 108 GLY B C 1
ATOM 2712 O O . GLY B 1 108 ? -11.305 -2.686 -11.5 1 98.75 108 GLY B O 1
ATOM 2713 N N . CYS B 1 109 ? -9.914 -4.137 -12.516 1 98.75 109 CYS B N 1
ATOM 2714 C CA . CYS B 1 109 ? -8.914 -4.09 -11.461 1 98.75 109 CYS B CA 1
ATOM 2715 C C . CYS B 1 109 ? -8.32 -2.691 -11.336 1 98.75 109 CYS B C 1
ATOM 2717 O O . CYS B 1 109 ? -8.203 -2.16 -10.227 1 98.75 109 CYS B O 1
ATOM 2719 N N . ALA B 1 110 ? -7.984 -2.078 -12.477 1 98.81 110 ALA B N 1
ATOM 2720 C CA . ALA B 1 110 ? -7.449 -0.719 -12.484 1 98.81 110 ALA B CA 1
ATOM 2721 C C . ALA B 1 110 ? -8.461 0.27 -11.914 1 98.81 110 ALA B C 1
ATOM 2723 O O . ALA B 1 110 ? -8.094 1.189 -11.172 1 98.81 110 ALA B O 1
ATOM 2724 N N . TRP B 1 111 ? -9.711 0.08 -12.266 1 98.81 111 TRP B N 1
ATOM 2725 C CA . TRP B 1 111 ? -10.805 0.906 -11.766 1 98.81 111 TRP B CA 1
ATOM 2726 C C . TRP B 1 111 ? -10.844 0.89 -10.242 1 98.81 111 TRP B C 1
ATOM 2728 O O . TRP B 1 111 ? -10.914 1.944 -9.602 1 98.81 111 TRP B O 1
ATOM 2738 N N . VAL B 1 112 ? -10.742 -0.274 -9.633 1 98.88 112 VAL B N 1
ATOM 2739 C CA . VAL B 1 112 ? -10.773 -0.428 -8.188 1 98.88 112 VAL B CA 1
ATOM 2740 C C . VAL B 1 112 ? -9.555 0.264 -7.57 1 98.88 112 VAL B C 1
ATOM 2742 O O . VAL B 1 112 ? -9.688 1.029 -6.613 1 98.88 112 VAL B O 1
ATOM 2745 N N . LEU B 1 113 ? -8.391 0.05 -8.18 1 98.88 113 LEU B N 1
ATOM 2746 C CA . LEU B 1 113 ? -7.148 0.6 -7.656 1 98.88 113 LEU B CA 1
ATOM 2747 C C . LEU B 1 113 ? -7.172 2.125 -7.684 1 98.88 113 LEU B C 1
ATOM 2749 O O . LEU B 1 113 ? -6.871 2.773 -6.68 1 98.88 113 LEU B O 1
ATOM 2753 N N . LEU B 1 114 ? -7.605 2.715 -8.734 1 98.69 114 LEU B N 1
ATOM 2754 C CA . LEU B 1 114 ? -7.488 4.152 -8.961 1 98.69 114 LEU B CA 1
ATOM 2755 C C . LEU B 1 114 ? -8.57 4.906 -8.188 1 98.69 114 LEU B C 1
ATOM 2757 O O . LEU B 1 114 ? -8.289 5.949 -7.59 1 98.69 114 LEU B O 1
ATOM 2761 N N . THR B 1 115 ? -9.797 4.41 -8.188 1 98.31 115 THR B N 1
ATOM 2762 C CA . THR B 1 115 ? -10.852 5.082 -7.438 1 98.31 115 THR B CA 1
ATOM 2763 C C . THR B 1 115 ? -10.57 5.031 -5.938 1 98.31 115 THR B C 1
ATOM 2765 O O . THR B 1 115 ? -10.883 5.973 -5.207 1 98.31 115 THR B O 1
ATOM 2768 N N . SER B 1 116 ? -9.953 3.938 -5.477 1 98.56 116 SER B N 1
ATOM 2769 C CA . SER B 1 116 ? -9.609 3.814 -4.066 1 98.56 116 SER B CA 1
ATOM 2770 C C . SER B 1 116 ? -8.508 4.789 -3.678 1 98.56 116 SER B C 1
ATOM 2772 O O . SER B 1 116 ? -8.539 5.375 -2.596 1 98.56 116 SER B O 1
ATOM 2774 N N . LEU B 1 117 ? -7.508 4.957 -4.578 1 98.25 117 LEU B N 1
ATOM 2775 C CA . LEU B 1 117 ? -6.465 5.934 -4.305 1 98.25 117 LEU B CA 1
ATOM 2776 C C . LEU B 1 117 ? -7.047 7.34 -4.199 1 98.25 117 LEU B C 1
ATOM 2778 O O . LEU B 1 117 ? -6.605 8.141 -3.375 1 98.25 117 LEU B O 1
ATOM 2782 N N . HIS B 1 118 ? -8.008 7.594 -5.02 1 96.12 118 HIS B N 1
ATOM 2783 C CA . HIS B 1 118 ? -8.688 8.883 -4.938 1 96.12 118 HIS B CA 1
ATOM 2784 C C . HIS B 1 118 ? -9.305 9.094 -3.561 1 96.12 118 HIS B C 1
ATOM 2786 O O . HIS B 1 118 ? -9.141 10.156 -2.959 1 96.12 118 HIS B O 1
ATOM 2792 N N . LEU B 1 119 ? -9.945 8.133 -3.15 1 95.31 119 LEU B N 1
ATOM 2793 C CA . LEU B 1 119 ? -10.586 8.219 -1.844 1 95.31 119 LEU B CA 1
ATOM 2794 C C . LEU B 1 119 ? -9.547 8.391 -0.739 1 95.31 119 LEU B C 1
ATOM 2796 O O . LEU B 1 119 ? -9.727 9.211 0.163 1 95.31 119 LEU B O 1
ATOM 2800 N N . PHE B 1 120 ? -8.477 7.648 -0.779 1 95.75 120 PHE B N 1
ATOM 2801 C CA . PHE B 1 120 ? -7.465 7.656 0.273 1 95.75 120 PHE B CA 1
ATOM 2802 C C . PHE B 1 120 ? -6.727 8.984 0.309 1 95.75 120 PHE B C 1
ATOM 2804 O O . PHE B 1 120 ? -6.172 9.367 1.341 1 95.75 120 PHE B O 1
ATOM 2811 N N . ALA B 1 121 ? -6.746 9.703 -0.789 1 95.5 121 ALA B N 1
ATOM 2812 C CA . ALA B 1 121 ? -6.027 10.969 -0.867 1 95.5 121 ALA B CA 1
ATOM 2813 C C . ALA B 1 121 ? -6.961 12.148 -0.605 1 95.5 121 ALA B C 1
ATOM 2815 O O . ALA B 1 121 ? -6.512 13.289 -0.496 1 95.5 121 ALA B O 1
ATOM 2816 N N . LYS B 1 122 ? -8.203 11.836 -0.545 1 93.25 122 LYS B N 1
ATOM 2817 C CA . LYS B 1 122 ? -9.195 12.883 -0.316 1 93.25 122 LYS B CA 1
ATOM 2818 C C . LYS B 1 122 ? -9.211 13.305 1.149 1 93.25 122 LYS B C 1
ATOM 2820 O O . LYS B 1 122 ? -9.32 12.461 2.045 1 93.25 122 LYS B O 1
ATOM 2825 N N . LEU B 1 123 ? -9.164 14.648 1.45 1 90.19 123 LEU B N 1
ATOM 2826 C CA . LEU B 1 123 ? -9.016 15.148 2.814 1 90.19 123 LEU B CA 1
ATOM 2827 C C . LEU B 1 123 ? -10.383 15.414 3.443 1 90.19 123 LEU B C 1
ATOM 2829 O O . LEU B 1 123 ? -10.492 15.539 4.668 1 90.19 123 LEU B O 1
ATOM 2833 N N . ASP B 1 124 ? -11.422 15.5 2.684 1 85.69 124 ASP B N 1
ATOM 2834 C CA . ASP B 1 124 ? -12.727 15.867 3.23 1 85.69 124 ASP B CA 1
ATOM 2835 C C . ASP B 1 124 ? -13.703 14.688 3.17 1 85.69 124 ASP B C 1
ATOM 2837 O O . ASP B 1 124 ? -14.914 14.883 3.082 1 85.69 124 ASP B O 1
ATOM 2841 N N . MET B 1 125 ? -13.164 13.516 3.219 1 85.75 125 MET B N 1
ATOM 2842 C CA . MET B 1 125 ? -14.023 12.344 3.064 1 85.75 125 MET B CA 1
ATOM 2843 C C . MET B 1 125 ? -14.75 12.023 4.363 1 85.75 125 MET B C 1
ATOM 2845 O O . MET B 1 125 ? -15.805 11.383 4.348 1 85.75 125 MET B O 1
ATOM 2849 N N . LYS B 1 126 ? -14.211 12.359 5.496 1 84.19 126 LYS B N 1
ATOM 2850 C CA . LYS B 1 126 ? -14.844 12.07 6.785 1 84.19 126 LYS B CA 1
ATOM 2851 C C . LYS B 1 126 ? -15.664 13.258 7.27 1 84.19 126 LYS B C 1
ATOM 2853 O O . LYS B 1 126 ? -15.148 14.375 7.379 1 84.19 126 LYS B O 1
ATOM 2858 N N . GLU B 1 127 ? -16.891 12.961 7.547 1 87.62 127 GLU B N 1
ATOM 2859 C CA . GLU B 1 127 ? -17.797 14.008 8.023 1 87.62 127 GLU B CA 1
ATOM 2860 C C . GLU B 1 127 ? -17.75 14.117 9.547 1 87.62 127 GLU B C 1
ATOM 2862 O O . GLU B 1 127 ? -17.328 13.18 10.234 1 87.62 127 GLU B O 1
ATOM 2867 N N . PRO B 1 128 ? -18.266 15.219 10.086 1 84.94 128 PRO B N 1
ATOM 2868 C CA . PRO B 1 128 ? -18.234 15.445 11.531 1 84.94 128 PRO B CA 1
ATOM 2869 C C . PRO B 1 128 ? -19 14.367 12.312 1 84.94 128 PRO B C 1
ATOM 2871 O O . PRO B 1 128 ? -18.656 14.07 13.461 1 84.94 128 PRO B O 1
ATOM 2874 N N . ASP B 1 129 ? -20.031 13.773 11.727 1 87.56 129 ASP B N 1
ATOM 2875 C CA . ASP B 1 129 ? -20.828 12.75 12.422 1 87.56 129 ASP B CA 1
ATOM 2876 C C . ASP B 1 129 ? -20.266 11.359 12.141 1 87.56 129 ASP B C 1
ATOM 2878 O O . ASP B 1 129 ? -20.938 10.359 12.406 1 87.56 129 ASP B O 1
ATOM 2882 N N . ASN B 1 130 ? -19.141 11.234 11.547 1 87.44 130 ASN B N 1
ATOM 2883 C CA . ASN B 1 130 ? -18.344 10.023 11.375 1 87.44 130 ASN B CA 1
ATOM 2884 C C . ASN B 1 130 ? -18.875 9.164 10.227 1 87.44 130 ASN B C 1
ATOM 2886 O O . ASN B 1 130 ? -18.672 7.949 10.203 1 87.44 130 ASN B O 1
ATOM 2890 N N . HIS B 1 131 ? -19.625 9.805 9.391 1 89.94 131 HIS B N 1
ATOM 2891 C CA . HIS B 1 131 ? -19.938 9.156 8.125 1 89.94 131 HIS B CA 1
ATOM 2892 C C . HIS B 1 131 ? -18.875 9.43 7.078 1 89.94 131 HIS B C 1
ATOM 2894 O O . HIS B 1 131 ? -18.141 10.414 7.176 1 89.94 131 HIS B O 1
ATOM 2900 N N . PHE B 1 132 ? -18.766 8.492 6.195 1 91.62 132 PHE B N 1
ATOM 2901 C CA . PHE B 1 132 ? -17.891 8.688 5.051 1 91.62 132 PHE B CA 1
ATOM 2902 C C . PHE B 1 132 ? -18.656 9.281 3.873 1 91.62 132 PHE B C 1
ATOM 2904 O O . PHE B 1 132 ? -19.781 8.859 3.576 1 91.62 132 PHE B O 1
ATOM 2911 N N . LEU B 1 133 ? -18.109 10.266 3.309 1 92.5 133 LEU B N 1
ATOM 2912 C CA . LEU B 1 133 ? -18.656 10.82 2.072 1 92.5 133 LEU B CA 1
ATOM 2913 C C . LEU B 1 133 ? -18.125 10.062 0.859 1 92.5 133 LEU B C 1
ATOM 2915 O O . LEU B 1 133 ? -16.922 10.117 0.562 1 92.5 133 LEU B O 1
ATOM 2919 N N . GLY B 1 134 ? -19.016 9.289 0.129 1 94.38 134 GLY B N 1
ATOM 2920 C CA . GLY B 1 134 ? -18.609 8.398 -0.947 1 94.38 134 GLY B CA 1
ATOM 2921 C C . GLY B 1 134 ? -18.281 7 -0.469 1 94.38 134 GLY B C 1
ATOM 2922 O O . GLY B 1 134 ? -18.094 6.773 0.727 1 94.38 134 GLY B O 1
ATOM 2923 N N . PHE B 1 135 ? -18.25 6.07 -1.401 1 95.44 135 PHE B N 1
ATOM 2924 C CA . PHE B 1 135 ? -17.891 4.695 -1.073 1 95.44 135 PHE B CA 1
ATOM 2925 C C . PHE B 1 135 ? -16.531 4.633 -0.409 1 95.44 135 PHE B C 1
ATOM 2927 O O . PHE B 1 135 ? -15.539 5.105 -0.969 1 95.44 135 PHE B O 1
ATOM 2934 N N . PRO B 1 136 ? -16.391 3.982 0.775 1 94.31 136 PRO B N 1
ATOM 2935 C CA . PRO B 1 136 ? -15.172 4.074 1.58 1 94.31 136 PRO B CA 1
ATOM 2936 C C . PRO B 1 136 ? -14.125 3.033 1.189 1 94.31 136 PRO B C 1
ATOM 2938 O O . PRO B 1 136 ? -13.258 2.691 1.997 1 94.31 136 PRO B O 1
ATOM 2941 N N . ALA B 1 137 ? -14.109 2.455 0.034 1 95.19 137 ALA B N 1
ATOM 2942 C CA . ALA B 1 137 ? -13.109 1.564 -0.546 1 95.19 137 ALA B CA 1
ATOM 2943 C C . ALA B 1 137 ? -12.898 0.332 0.328 1 95.19 137 ALA B C 1
ATOM 2945 O O . ALA B 1 137 ? -11.758 -0.079 0.57 1 95.19 137 ALA B O 1
ATOM 2946 N N . VAL B 1 138 ? -13.945 -0.236 0.934 1 96.94 138 VAL B N 1
ATOM 2947 C CA . VAL B 1 138 ? -13.867 -1.474 1.703 1 96.94 138 VAL B CA 1
ATOM 2948 C C . VAL B 1 138 ? -14.008 -2.674 0.769 1 96.94 138 VAL B C 1
ATOM 2950 O O . VAL B 1 138 ? -14.875 -3.525 0.968 1 96.94 138 VAL B O 1
ATOM 2953 N N . TRP B 1 139 ? -13.094 -2.779 -0.151 1 98.56 139 TRP B N 1
ATOM 2954 C CA . TRP B 1 139 ? -13.164 -3.795 -1.196 1 98.56 139 TRP B CA 1
ATOM 2955 C C . TRP B 1 139 ? -12.945 -5.188 -0.616 1 98.56 139 TRP B C 1
ATOM 2957 O O . TRP B 1 139 ? -13.391 -6.184 -1.19 1 98.56 139 TRP B O 1
ATOM 2967 N N . ASN B 1 140 ? -12.227 -5.336 0.544 1 98.38 140 ASN B N 1
ATOM 2968 C CA . ASN B 1 140 ? -12.117 -6.629 1.205 1 98.38 140 ASN B CA 1
ATOM 2969 C C . ASN B 1 140 ? -13.484 -7.184 1.583 1 98.38 140 ASN B C 1
ATOM 2971 O O . ASN B 1 140 ? -13.719 -8.391 1.502 1 98.38 140 ASN B O 1
ATOM 2975 N N . VAL B 1 141 ? -14.414 -6.309 1.892 1 97.88 141 VAL B N 1
ATOM 2976 C CA . VAL B 1 141 ? -15.773 -6.699 2.23 1 97.88 141 VAL B CA 1
ATOM 2977 C C . VAL B 1 141 ? -16.578 -6.938 0.954 1 97.88 141 VAL B C 1
ATOM 2979 O O . VAL B 1 141 ? -17.281 -7.949 0.832 1 97.88 141 VAL B O 1
ATOM 2982 N N . VAL B 1 142 ? -16.5 -6.043 -0.024 1 98.5 142 VAL B N 1
ATOM 2983 C CA . VAL B 1 142 ? -17.25 -6.164 -1.275 1 98.5 142 VAL B CA 1
ATOM 2984 C C . VAL B 1 142 ? -16.875 -7.465 -1.978 1 98.5 142 VAL B C 1
ATOM 2986 O O . VAL B 1 142 ? -17.75 -8.227 -2.4 1 98.5 142 VAL B O 1
ATOM 2989 N N . VAL B 1 143 ? -15.578 -7.754 -2.07 1 98.88 143 VAL B N 1
ATOM 2990 C CA . VAL B 1 143 ? -15.117 -8.945 -2.775 1 98.88 143 VAL B CA 1
ATOM 2991 C C . VAL B 1 143 ? -15.555 -10.195 -2.021 1 98.88 143 VAL B C 1
ATOM 2993 O O . VAL B 1 143 ? -15.875 -11.219 -2.635 1 98.88 143 VAL B O 1
ATOM 2996 N N . LEU B 1 144 ? -15.586 -10.125 -0.674 1 98.69 144 LEU B N 1
ATOM 2997 C CA . LEU B 1 144 ? -16.125 -11.219 0.114 1 98.69 144 LEU B CA 1
ATOM 2998 C C . LEU B 1 144 ? -17.562 -11.523 -0.297 1 98.69 144 LEU B C 1
ATOM 3000 O O . LEU B 1 144 ? -17.938 -12.688 -0.485 1 98.69 144 LEU B O 1
ATOM 3004 N N . TYR B 1 145 ? -18.391 -10.461 -0.448 1 98.56 145 TYR B N 1
ATOM 3005 C CA . TYR B 1 145 ? -19.766 -10.641 -0.884 1 98.56 145 TYR B CA 1
ATOM 3006 C C . TYR B 1 145 ? -19.828 -11.281 -2.266 1 98.56 145 TYR B C 1
ATOM 3008 O O . TYR B 1 145 ? -20.594 -12.219 -2.49 1 98.56 145 TYR B O 1
ATOM 3016 N N . LEU B 1 146 ? -19.047 -10.742 -3.152 1 98.62 146 LEU B N 1
ATOM 3017 C CA . LEU B 1 146 ? -19.047 -11.273 -4.512 1 98.62 146 LEU B CA 1
ATOM 3018 C C . LEU B 1 146 ? -18.656 -12.742 -4.527 1 98.62 146 LEU B C 1
ATOM 3020 O O . LEU B 1 146 ? -19.219 -13.531 -5.289 1 98.62 146 LEU B O 1
ATOM 3024 N N . PHE B 1 147 ? -17.703 -13.102 -3.699 1 98.5 147 PHE B N 1
ATOM 3025 C CA . PHE B 1 147 ? -17.219 -14.477 -3.605 1 98.5 147 PHE B CA 1
ATOM 3026 C C . PHE B 1 147 ? -18.297 -15.383 -3.012 1 98.5 147 PHE B C 1
ATOM 3028 O O . PHE B 1 147 ? -18.625 -16.422 -3.59 1 98.5 147 PHE B O 1
ATOM 3035 N N . LEU B 1 148 ? -18.922 -15.008 -1.865 1 97.94 148 LEU B N 1
ATOM 3036 C CA . LEU B 1 148 ? -19.844 -15.859 -1.12 1 97.94 148 LEU B CA 1
ATOM 3037 C C . LEU B 1 148 ? -21.172 -16 -1.863 1 97.94 148 LEU B C 1
ATOM 3039 O O . LEU B 1 148 ? -21.781 -17.062 -1.827 1 97.94 148 LEU B O 1
ATOM 3043 N N . LEU B 1 149 ? -21.594 -14.906 -2.551 1 96.38 149 LEU B N 1
ATOM 3044 C CA . LEU B 1 149 ? -22.891 -14.93 -3.199 1 96.38 149 LEU B CA 1
ATOM 3045 C C . LEU B 1 149 ? -22.781 -15.477 -4.617 1 96.38 149 LEU B C 1
ATOM 3047 O O . LEU B 1 149 ? -23.781 -15.953 -5.184 1 96.38 149 LEU B O 1
ATOM 3051 N N . ASP B 1 150 ? -21.641 -15.359 -5.266 1 95.62 150 ASP B N 1
ATOM 3052 C CA . ASP B 1 150 ? -21.297 -15.984 -6.539 1 95.62 150 ASP B CA 1
ATOM 3053 C C . ASP B 1 150 ? -22.312 -15.641 -7.613 1 95.62 150 ASP B C 1
ATOM 3055 O O . ASP B 1 150 ? -22.875 -16.531 -8.25 1 95.62 150 ASP B O 1
ATOM 3059 N N . GLY B 1 151 ? -22.578 -14.359 -7.852 1 95.06 151 GLY B N 1
ATOM 3060 C CA . GLY B 1 151 ? -23.547 -13.891 -8.82 1 95.06 151 GLY B CA 1
ATOM 3061 C C . GLY B 1 151 ? -23.031 -13.914 -10.25 1 95.06 151 GLY B C 1
ATOM 3062 O O . GLY B 1 151 ? -23.781 -13.609 -11.188 1 95.06 151 GLY B O 1
ATOM 3063 N N . GLY B 1 152 ? -21.781 -14.32 -10.461 1 97.38 152 GLY B N 1
ATOM 3064 C CA . GLY B 1 152 ? -21.203 -14.398 -11.789 1 97.38 152 GLY B CA 1
ATOM 3065 C C . GLY B 1 152 ? -20.391 -13.172 -12.156 1 97.38 152 GLY B C 1
ATOM 3066 O O . GLY B 1 152 ? -20.469 -12.141 -11.484 1 97.38 152 GLY B O 1
ATOM 3067 N N . PRO B 1 153 ? -19.609 -13.25 -13.227 1 98.12 153 PRO B N 1
ATOM 3068 C CA . PRO B 1 153 ? -18.625 -12.219 -13.57 1 98.12 153 PRO B CA 1
ATOM 3069 C C . PRO B 1 153 ? -19.281 -10.898 -13.969 1 98.12 153 PRO B C 1
ATOM 3071 O O . PRO B 1 153 ? -18.766 -9.82 -13.656 1 98.12 153 PRO B O 1
ATOM 3074 N N . TRP B 1 154 ? -20.375 -10.922 -14.648 1 98.44 154 TRP B N 1
ATOM 3075 C CA . TRP B 1 154 ? -21.016 -9.688 -15.086 1 98.44 154 TRP B CA 1
ATOM 3076 C C . TRP B 1 154 ? -21.672 -8.961 -13.922 1 98.44 154 TRP B C 1
ATOM 3078 O O . TRP B 1 154 ? -21.656 -7.73 -13.844 1 98.44 154 TRP B O 1
ATOM 3088 N N . THR B 1 155 ? -22.344 -9.734 -13.016 1 98.44 155 THR B N 1
ATOM 3089 C CA . THR B 1 155 ? -22.859 -9.141 -11.789 1 98.44 155 THR B CA 1
ATOM 3090 C C . THR B 1 155 ? -21.719 -8.516 -10.984 1 98.44 155 THR B C 1
ATOM 3092 O O . THR B 1 155 ? -21.859 -7.395 -10.484 1 98.44 155 THR B O 1
ATOM 3095 N N . ASN B 1 156 ? -20.594 -9.258 -10.875 1 98.75 156 ASN B N 1
ATOM 3096 C CA . ASN B 1 156 ? -19.438 -8.742 -10.164 1 98.75 156 ASN B CA 1
ATOM 3097 C C . ASN B 1 156 ? -18.938 -7.441 -10.797 1 98.75 156 ASN B C 1
ATOM 3099 O O . ASN B 1 156 ? -18.641 -6.473 -10.086 1 98.75 156 ASN B O 1
ATOM 3103 N N . ALA B 1 157 ? -18.859 -7.398 -12.148 1 98.75 157 ALA B N 1
ATOM 3104 C CA . ALA B 1 157 ? -18.406 -6.211 -12.859 1 98.75 157 ALA B CA 1
ATOM 3105 C C . ALA B 1 157 ? -19.312 -5.02 -12.594 1 98.75 157 ALA B C 1
ATOM 3107 O O . ALA B 1 157 ? -18.844 -3.896 -12.406 1 98.75 157 ALA B O 1
ATOM 3108 N N . ALA B 1 158 ? -20.578 -5.234 -12.578 1 98.75 158 ALA B N 1
ATOM 3109 C CA . ALA B 1 158 ? -21.547 -4.176 -12.32 1 98.75 158 ALA B CA 1
ATOM 3110 C C . ALA B 1 158 ? -21.375 -3.602 -10.914 1 98.75 158 ALA B C 1
ATOM 3112 O O . ALA B 1 158 ? -21.406 -2.383 -10.727 1 98.75 158 ALA B O 1
ATOM 3113 N N . VAL B 1 159 ? -21.203 -4.477 -9.953 1 98.62 159 VAL B N 1
ATOM 3114 C CA . VAL B 1 159 ? -21.031 -4.043 -8.57 1 98.62 159 VAL B CA 1
ATOM 3115 C C . VAL B 1 159 ? -19.734 -3.254 -8.438 1 98.62 159 VAL B C 1
ATOM 3117 O O . VAL B 1 159 ? -19.703 -2.195 -7.805 1 98.62 159 VAL B O 1
ATOM 3120 N N . VAL B 1 160 ? -18.641 -3.76 -9.055 1 98.75 160 VAL B N 1
ATOM 3121 C CA . VAL B 1 160 ? -17.344 -3.104 -9.016 1 98.75 160 VAL B CA 1
ATOM 3122 C C . VAL B 1 160 ? -17.438 -1.715 -9.648 1 98.75 160 VAL B C 1
ATOM 3124 O O . VAL B 1 160 ? -16.969 -0.732 -9.078 1 98.75 160 VAL B O 1
ATOM 3127 N N . LEU B 1 161 ? -18.062 -1.667 -10.781 1 98.75 161 LEU B N 1
ATOM 3128 C CA . LEU B 1 161 ? -18.266 -0.387 -11.453 1 98.75 161 LEU B CA 1
ATOM 3129 C C . LEU B 1 161 ? -19.062 0.57 -10.578 1 98.75 161 LEU B C 1
ATOM 3131 O O . LEU B 1 161 ? -18.688 1.732 -10.414 1 98.75 161 LEU B O 1
ATOM 3135 N N . ALA B 1 162 ? -20.141 0.115 -10.047 1 98.56 162 ALA B N 1
ATOM 3136 C CA . ALA B 1 162 ? -21.031 0.936 -9.234 1 98.56 162 ALA B CA 1
ATOM 3137 C C . ALA B 1 162 ? -20.328 1.473 -7.996 1 98.56 162 ALA B C 1
ATOM 3139 O O . ALA B 1 162 ? -20.453 2.652 -7.664 1 98.56 162 ALA B O 1
ATOM 3140 N N . CYS B 1 163 ? -19.625 0.61 -7.297 1 98.25 163 CYS B N 1
ATOM 3141 C CA . CYS B 1 163 ? -18.906 1.04 -6.105 1 98.25 163 CYS B CA 1
ATOM 3142 C C . CYS B 1 163 ? -17.891 2.119 -6.445 1 98.25 163 CYS B C 1
ATOM 3144 O O . CYS B 1 163 ? -17.75 3.104 -5.715 1 98.25 163 CYS B O 1
ATOM 3146 N N . GLY B 1 164 ? -17.156 1.946 -7.598 1 98.38 164 GLY B N 1
ATOM 3147 C CA . GLY B 1 164 ? -16.234 2.98 -8.039 1 98.38 164 GLY B CA 1
ATOM 3148 C C . GLY B 1 164 ? -16.922 4.309 -8.305 1 98.38 164 GLY B C 1
ATOM 3149 O O . GLY B 1 164 ? -16.391 5.363 -7.93 1 98.38 164 GLY B O 1
ATOM 3150 N N . ILE B 1 165 ? -18.047 4.258 -8.922 1 98.19 165 ILE B N 1
ATOM 3151 C CA . ILE B 1 165 ? -18.812 5.473 -9.211 1 98.19 165 ILE B CA 1
ATOM 3152 C C . ILE B 1 165 ? -19.266 6.121 -7.91 1 98.19 165 ILE B C 1
ATOM 3154 O O . ILE B 1 165 ? -19.188 7.344 -7.762 1 98.19 165 ILE B O 1
ATOM 3158 N N . LEU B 1 166 ? -19.703 5.348 -6.957 1 97.12 166 LEU B N 1
ATOM 3159 C CA . LEU B 1 166 ? -20.203 5.836 -5.676 1 97.12 166 LEU B CA 1
ATOM 3160 C C . LEU B 1 166 ? -19.109 6.59 -4.914 1 97.12 166 LEU B C 1
ATOM 3162 O O . LEU B 1 166 ? -19.406 7.414 -4.047 1 97.12 166 LEU B O 1
ATOM 3166 N N . THR B 1 167 ? -17.844 6.293 -5.203 1 96.31 167 THR B N 1
ATOM 3167 C CA . THR B 1 167 ? -16.734 6.992 -4.57 1 96.31 167 THR B CA 1
ATOM 3168 C C . THR B 1 167 ? -16.812 8.492 -4.84 1 96.31 167 THR B C 1
ATOM 3170 O O . THR B 1 167 ? -16.375 9.297 -4.016 1 96.31 167 THR B O 1
ATOM 3173 N N . PHE B 1 168 ? -17.453 8.875 -5.961 1 95.5 168 PHE B N 1
ATOM 3174 C CA . PHE B 1 168 ? -17.469 10.266 -6.395 1 95.5 168 PHE B CA 1
ATOM 3175 C C . PHE B 1 168 ? -18.828 10.898 -6.148 1 95.5 168 PHE B C 1
ATOM 3177 O O . PHE B 1 168 ? -19.047 12.078 -6.441 1 95.5 168 PHE B O 1
ATOM 3184 N N . LEU B 1 169 ? -19.766 10.188 -5.637 1 95.5 169 LEU B N 1
ATOM 3185 C CA . LEU B 1 169 ? -21.109 10.688 -5.391 1 95.5 169 LEU B CA 1
ATOM 3186 C C . LEU B 1 169 ? -21.281 11.102 -3.932 1 95.5 169 LEU B C 1
ATOM 3188 O O . LEU B 1 169 ? -20.562 10.609 -3.057 1 95.5 169 LEU B O 1
ATOM 3192 N N . PRO B 1 170 ? -22.172 12.047 -3.664 1 93.94 170 PRO B N 1
ATOM 3193 C CA . PRO B 1 170 ? -22.375 12.531 -2.299 1 93.94 170 PRO B CA 1
ATOM 3194 C C . PRO B 1 170 ? -23.25 11.586 -1.468 1 93.94 170 PRO B C 1
ATOM 3196 O O . PRO B 1 170 ? -24.266 12.008 -0.909 1 93.94 170 PRO B O 1
ATOM 3199 N N . VAL B 1 171 ? -22.859 10.375 -1.438 1 95 171 VAL B N 1
ATOM 3200 C CA . VAL B 1 171 ? -23.516 9.375 -0.598 1 95 171 VAL B CA 1
ATOM 3201 C C . VAL B 1 171 ? -22.719 9.188 0.691 1 95 171 VAL B C 1
ATOM 3203 O O . VAL B 1 171 ? -21.484 9.328 0.698 1 95 171 VAL B O 1
ATOM 3206 N N . ARG B 1 172 ? -23.484 8.906 1.745 1 95.19 172 ARG B N 1
ATOM 3207 C CA . ARG B 1 172 ? -22.859 8.758 3.049 1 95.19 172 ARG B CA 1
ATOM 3208 C C . ARG B 1 172 ? -22.875 7.297 3.5 1 95.19 172 ARG B C 1
ATOM 3210 O O . ARG B 1 172 ? -23.875 6.598 3.312 1 95.19 172 ARG B O 1
ATOM 3217 N N . PHE B 1 173 ? -21.797 6.902 3.959 1 94.88 173 PHE B N 1
ATOM 3218 C CA . PHE B 1 173 ? -21.656 5.551 4.484 1 94.88 173 PHE B CA 1
ATOM 3219 C C . PHE B 1 173 ? -21.344 5.578 5.977 1 94.88 173 PHE B C 1
ATOM 3221 O O . PHE B 1 173 ? -20.484 6.332 6.418 1 94.88 173 PHE B O 1
ATOM 3228 N N . LEU B 1 174 ? -22.016 4.766 6.656 1 92.31 174 LEU B N 1
ATOM 3229 C CA . LEU B 1 174 ? -21.938 4.703 8.109 1 92.31 174 LEU B CA 1
ATOM 3230 C C . LEU B 1 174 ? -20.656 4.016 8.562 1 92.31 174 LEU B C 1
ATOM 3232 O O . LEU B 1 174 ? -20.266 2.994 7.992 1 92.31 174 LEU B O 1
ATOM 3236 N N . HIS B 1 175 ? -19.906 4.613 9.453 1 90.81 175 HIS B N 1
ATOM 3237 C CA . HIS B 1 175 ? -18.875 3.895 10.188 1 90.81 175 HIS B CA 1
ATOM 3238 C C . HIS B 1 175 ? -19.484 3.051 11.305 1 90.81 175 HIS B C 1
ATOM 3240 O O . HIS B 1 175 ? -20.062 3.588 12.242 1 90.81 175 HIS B O 1
ATOM 3246 N N . PRO B 1 176 ? -19.25 1.897 11.328 1 89.94 176 PRO B N 1
ATOM 3247 C CA . PRO B 1 176 ? -20.016 1.007 12.195 1 89.94 176 PRO B CA 1
ATOM 3248 C C . PRO B 1 176 ? -19.688 1.178 13.672 1 89.94 176 PRO B C 1
ATOM 3250 O O . PRO B 1 176 ? -20.5 0.856 14.539 1 89.94 176 PRO B O 1
ATOM 3253 N N . PHE B 1 177 ? -18.609 1.809 14.047 1 89.12 177 PHE B N 1
ATOM 3254 C CA . PHE B 1 177 ? -18.203 1.824 15.445 1 89.12 177 PHE B CA 1
ATOM 3255 C C . PHE B 1 177 ? -18.188 3.246 15.992 1 89.12 177 PHE B C 1
ATOM 3257 O O . PHE B 1 177 ? -18.125 3.451 17.203 1 89.12 177 PHE B O 1
ATOM 3264 N N . ARG B 1 178 ? -18.297 4.184 15.062 1 87.69 178 ARG B N 1
ATOM 3265 C CA . ARG B 1 178 ? -18.062 5.539 15.547 1 87.69 178 ARG B CA 1
ATOM 3266 C C . ARG B 1 178 ? -19.344 6.367 15.516 1 87.69 178 ARG B C 1
ATOM 3268 O O . ARG B 1 178 ? -19.469 7.355 16.234 1 87.69 178 ARG B O 1
ATOM 3275 N N . VAL B 1 179 ? -20.266 5.996 14.695 1 88.62 179 VAL B N 1
ATOM 3276 C CA . VAL B 1 179 ? -21.531 6.727 14.625 1 88.62 179 VAL B CA 1
ATOM 3277 C C . VAL B 1 179 ? -22.328 6.496 15.914 1 88.62 179 VAL B C 1
ATOM 3279 O O . VAL B 1 179 ? -22.5 5.359 16.344 1 88.62 179 VAL B O 1
ATOM 3282 N N . ARG B 1 180 ? -22.875 7.527 16.484 1 89.69 180 ARG B N 1
ATOM 3283 C CA . ARG B 1 180 ? -23.5 7.469 17.797 1 89.69 180 ARG B CA 1
ATOM 3284 C C . ARG B 1 180 ? -24.922 6.934 17.703 1 89.69 180 ARG B C 1
ATOM 3286 O O . ARG B 1 180 ? -25.375 6.176 18.562 1 89.69 180 ARG B O 1
ATOM 3293 N N . ARG B 1 181 ? -25.625 7.367 16.656 1 90.38 181 ARG B N 1
ATOM 3294 C CA . ARG B 1 181 ? -27.016 6.953 16.516 1 90.38 181 ARG B CA 1
ATOM 3295 C C . ARG B 1 181 ? -27.125 5.445 16.328 1 90.38 181 ARG B C 1
ATOM 3297 O O . ARG B 1 181 ? -26.531 4.879 15.414 1 90.38 181 ARG B O 1
ATOM 3304 N N . PHE B 1 182 ? -27.844 4.695 17.188 1 93.75 182 PHE B N 1
ATOM 3305 C CA . PHE B 1 182 ? -28.094 3.258 17.203 1 93.75 182 PHE B CA 1
ATOM 3306 C C . PHE B 1 182 ? -26.781 2.488 17.375 1 93.75 182 PHE B C 1
ATOM 3308 O O . PHE B 1 182 ? -26.641 1.38 16.859 1 93.75 182 PHE B O 1
ATOM 3315 N N . ARG B 1 183 ? -25.828 3.055 18.062 1 93.88 183 ARG B N 1
ATOM 3316 C CA . ARG B 1 183 ? -24.469 2.51 18.141 1 93.88 183 ARG B CA 1
ATOM 3317 C C . ARG B 1 183 ? -24.469 1.112 18.734 1 93.88 183 ARG B C 1
ATOM 3319 O O . ARG B 1 183 ? -23.875 0.188 18.188 1 93.88 183 ARG B O 1
ATOM 3326 N N . PRO B 1 184 ? -25.219 0.92 19.922 1 95.75 184 PRO B N 1
ATOM 3327 C CA . PRO B 1 184 ? -25.141 -0.426 20.484 1 95.75 184 PRO B CA 1
ATOM 3328 C C . PRO B 1 184 ? -25.656 -1.499 19.531 1 95.75 184 PRO B C 1
ATOM 3330 O O . PRO B 1 184 ? -25.062 -2.574 19.422 1 95.75 184 PRO B O 1
ATOM 3333 N N . VAL B 1 185 ? -26.719 -1.231 18.812 1 96.94 185 VAL B N 1
ATOM 3334 C CA . VAL B 1 185 ? -27.297 -2.182 17.875 1 96.94 185 VAL B CA 1
ATOM 3335 C C . VAL B 1 185 ? -26.375 -2.367 16.672 1 96.94 185 VAL B C 1
ATOM 3337 O O . VAL B 1 185 ? -26.125 -3.494 16.234 1 96.94 185 VAL B O 1
ATOM 3340 N N . THR B 1 186 ? -25.859 -1.258 16.172 1 96.62 186 THR B N 1
ATOM 3341 C CA . THR B 1 186 ? -24.984 -1.307 15.008 1 96.62 186 THR B CA 1
ATOM 3342 C C . THR B 1 186 ? -23.703 -2.082 15.32 1 96.62 186 THR B C 1
ATOM 3344 O O . THR B 1 186 ? -23.25 -2.898 14.516 1 96.62 186 THR B O 1
ATOM 3347 N N . VAL B 1 187 ? -23.156 -1.888 16.5 1 95.88 187 VAL B N 1
ATOM 3348 C CA . VAL B 1 187 ? -21.938 -2.588 16.891 1 95.88 187 VAL B CA 1
ATOM 3349 C C . VAL B 1 187 ? -22.219 -4.082 17.047 1 95.88 187 VAL B C 1
ATOM 3351 O O . VAL B 1 187 ? -21.453 -4.918 16.578 1 95.88 187 VAL B O 1
ATOM 3354 N N . ALA B 1 188 ? -23.312 -4.402 17.688 1 97.19 188 ALA B N 1
ATOM 3355 C CA . ALA B 1 188 ? -23.703 -5.801 17.859 1 97.19 188 ALA B CA 1
ATOM 3356 C C . ALA B 1 188 ? -23.906 -6.484 16.516 1 97.19 188 ALA B C 1
ATOM 3358 O O . ALA B 1 188 ? -23.453 -7.605 16.312 1 97.19 188 ALA B O 1
ATOM 3359 N N . LEU B 1 189 ? -24.609 -5.824 15.602 1 97.06 189 LEU B N 1
ATOM 3360 C CA . LEU B 1 189 ? -24.875 -6.387 14.281 1 97.06 189 LEU B CA 1
ATOM 3361 C C . LEU B 1 189 ? -23.578 -6.516 13.477 1 97.06 189 LEU B C 1
ATOM 3363 O O . LEU B 1 189 ? -23.422 -7.461 12.711 1 97.06 189 LEU B O 1
ATOM 3367 N N . THR B 1 190 ? -22.672 -5.566 13.656 1 96.88 190 THR B N 1
ATOM 3368 C CA . THR B 1 190 ? -21.391 -5.645 12.969 1 96.88 190 THR B CA 1
ATOM 3369 C C . THR B 1 190 ? -20.578 -6.832 13.477 1 96.88 190 THR B C 1
ATOM 3371 O O . THR B 1 190 ? -19.969 -7.551 12.688 1 96.88 190 THR B O 1
ATOM 3374 N N . ALA B 1 191 ? -20.578 -7.008 14.805 1 96.94 191 ALA B N 1
ATOM 3375 C CA . ALA B 1 191 ? -19.906 -8.172 15.375 1 96.94 191 ALA B CA 1
ATOM 3376 C C . ALA B 1 191 ? -20.531 -9.469 14.875 1 96.94 191 ALA B C 1
ATOM 3378 O O . ALA B 1 191 ? -19.812 -10.414 14.531 1 96.94 191 ALA B O 1
ATOM 3379 N N . GLY B 1 192 ? -21.812 -9.5 14.891 1 98.06 192 GLY B N 1
ATOM 3380 C CA . GLY B 1 192 ? -22.516 -10.648 14.336 1 98.06 192 GLY B CA 1
ATOM 3381 C C . GLY B 1 192 ? -22.188 -10.883 12.875 1 98.06 192 GLY B C 1
ATOM 3382 O O . GLY B 1 192 ? -22.047 -12.031 12.445 1 98.06 192 GLY B O 1
ATOM 3383 N N . TRP B 1 193 ? -22.172 -9.844 12.125 1 98.44 193 TRP B N 1
ATOM 3384 C CA . TRP B 1 193 ? -21.797 -9.906 10.719 1 98.44 193 TRP B CA 1
ATOM 3385 C C . TRP B 1 193 ? -20.422 -10.547 10.547 1 98.44 193 TRP B C 1
ATOM 3387 O O . TRP B 1 193 ? -20.234 -11.414 9.688 1 98.44 193 TRP B O 1
ATOM 3397 N N . GLY B 1 194 ? -19.438 -10.109 11.336 1 98.25 194 GLY B N 1
ATOM 3398 C CA . GLY B 1 194 ? -18.094 -10.68 11.273 1 98.25 194 GLY B CA 1
ATOM 3399 C C . GLY B 1 194 ? -18.062 -12.164 11.578 1 98.25 194 GLY B C 1
ATOM 3400 O O . GLY B 1 194 ? -17.406 -12.93 10.867 1 98.25 194 GLY B O 1
ATOM 3401 N N . ALA B 1 195 ? -18.719 -12.547 12.633 1 98.44 195 ALA B N 1
ATOM 3402 C CA . ALA B 1 195 ? -18.797 -13.953 13 1 98.44 195 ALA B CA 1
ATOM 3403 C C . ALA B 1 195 ? -19.453 -14.781 11.898 1 98.44 195 ALA B C 1
ATOM 3405 O O . ALA B 1 195 ? -19 -15.875 11.578 1 98.44 195 ALA B O 1
ATOM 3406 N N . ALA B 1 196 ? -20.531 -14.258 11.367 1 98.75 196 ALA B N 1
ATOM 3407 C CA . ALA B 1 196 ? -21.234 -14.938 10.273 1 98.75 196 ALA B CA 1
ATOM 3408 C C . ALA B 1 196 ? -20.344 -15.07 9.047 1 98.75 196 ALA B C 1
ATOM 3410 O O . ALA B 1 196 ? -20.328 -16.109 8.391 1 98.75 196 ALA B O 1
ATOM 3411 N N . ALA B 1 197 ? -19.625 -14 8.719 1 98.69 197 ALA B N 1
ATOM 3412 C CA . ALA B 1 197 ? -18.719 -14.016 7.57 1 98.69 197 ALA B CA 1
ATOM 3413 C C . ALA B 1 197 ? -17.656 -15.094 7.727 1 98.69 197 ALA B C 1
ATOM 3415 O O . ALA B 1 197 ? -17.406 -15.867 6.801 1 98.69 197 ALA B O 1
ATOM 3416 N N . VAL B 1 198 ? -17.016 -15.156 8.906 1 98.69 198 VAL B N 1
ATOM 3417 C CA . VAL B 1 198 ? -15.992 -16.156 9.172 1 98.69 198 VAL B CA 1
ATOM 3418 C C . VAL B 1 198 ? -16.594 -17.547 9.055 1 98.69 198 VAL B C 1
ATOM 3420 O O . VAL B 1 198 ? -15.992 -18.438 8.453 1 98.69 198 VAL B O 1
ATOM 3423 N N . TRP B 1 199 ? -17.797 -17.688 9.617 1 98.69 199 TRP B N 1
ATOM 3424 C CA . TRP B 1 199 ? -18.484 -18.984 9.539 1 98.69 199 TRP B CA 1
ATOM 3425 C C . TRP B 1 199 ? -18.734 -19.375 8.086 1 98.69 199 TRP B C 1
ATOM 3427 O O . TRP B 1 199 ? -18.469 -20.516 7.691 1 98.69 199 TRP B O 1
ATOM 3437 N N . LEU B 1 200 ? -19.219 -18.5 7.305 1 98.69 200 LEU B N 1
ATOM 3438 C CA . LEU B 1 200 ? -19.531 -18.766 5.906 1 98.69 200 LEU B CA 1
ATOM 3439 C C . LEU B 1 200 ? -18.266 -19.094 5.125 1 98.69 200 LEU B C 1
ATOM 3441 O O . LEU B 1 200 ? -18.266 -19.969 4.254 1 98.69 200 LEU B O 1
ATOM 3445 N N . VAL B 1 201 ? -17.156 -18.438 5.391 1 98.69 201 VAL B N 1
ATOM 3446 C CA . VAL B 1 201 ? -15.891 -18.688 4.723 1 98.69 201 VAL B CA 1
ATOM 3447 C C . VAL B 1 201 ? -15.383 -20.078 5.074 1 98.69 201 VAL B C 1
ATOM 3449 O O . VAL B 1 201 ? -14.953 -20.828 4.195 1 98.69 201 VAL B O 1
ATOM 3452 N N . LEU B 1 202 ? -15.477 -20.438 6.367 1 98.12 202 LEU B N 1
ATOM 3453 C CA . LEU B 1 202 ? -15 -21.734 6.824 1 98.12 202 LEU B CA 1
ATOM 3454 C C . LEU B 1 202 ? -15.875 -22.859 6.27 1 98.12 202 LEU B C 1
ATOM 3456 O O . LEU B 1 202 ? -15.391 -23.969 6.008 1 98.12 202 LEU B O 1
ATOM 3460 N N . ALA B 1 203 ? -17.156 -22.578 6.012 1 97.88 203 ALA B N 1
ATOM 3461 C CA . ALA B 1 203 ? -18.094 -23.594 5.543 1 97.88 203 ALA B CA 1
ATOM 3462 C C . ALA B 1 203 ? -18.125 -23.641 4.016 1 97.88 203 ALA B C 1
ATOM 3464 O O . ALA B 1 203 ? -18.766 -24.531 3.434 1 97.88 203 ALA B O 1
ATOM 3465 N N . TYR B 1 204 ? -17.5 -22.734 3.398 1 96.25 204 TYR B N 1
ATOM 3466 C CA . TYR B 1 204 ? -17.562 -22.625 1.945 1 96.25 204 TYR B CA 1
ATOM 3467 C C . TYR B 1 204 ? -17.172 -23.938 1.283 1 96.25 204 TYR B C 1
ATOM 3469 O O . TYR B 1 204 ? -16.203 -24.594 1.688 1 96.25 204 TYR B O 1
ATOM 3477 N N . PRO B 1 205 ? -17.891 -24.344 0.422 1 95.19 205 PRO B N 1
ATOM 3478 C CA . PRO B 1 205 ? -18.859 -23.594 -0.378 1 95.19 205 PRO B CA 1
ATOM 3479 C C . PRO B 1 205 ? -20.281 -23.719 0.157 1 95.19 205 PRO B C 1
ATOM 3481 O O . PRO B 1 205 ? -21.219 -23.203 -0.453 1 95.19 205 PRO B O 1
ATOM 3484 N N . ALA B 1 206 ? -20.406 -24.438 1.273 1 96.5 206 ALA B N 1
ATOM 3485 C CA . ALA B 1 206 ? -21.734 -24.5 1.875 1 96.5 206 ALA B CA 1
ATOM 3486 C C . ALA B 1 206 ? -22.172 -23.109 2.348 1 96.5 206 ALA B C 1
ATOM 3488 O O . ALA B 1 206 ? -21.344 -22.266 2.662 1 96.5 206 ALA B O 1
ATOM 3489 N N . ARG B 1 207 ? -23.453 -22.875 2.344 1 96.25 207 ARG B N 1
ATOM 3490 C CA . ARG B 1 207 ? -24.031 -21.625 2.811 1 96.25 207 ARG B CA 1
ATOM 3491 C C . ARG B 1 207 ? -25.109 -21.875 3.861 1 96.25 207 ARG B C 1
ATOM 3493 O O . ARG B 1 207 ? -26.297 -21.672 3.6 1 96.25 207 ARG B O 1
ATOM 3500 N N . PRO B 1 208 ? -24.594 -22.203 5.016 1 98 208 PRO B N 1
ATOM 3501 C CA . PRO B 1 208 ? -25.594 -22.406 6.059 1 98 208 PRO B CA 1
ATOM 3502 C C . PRO B 1 208 ? -26.516 -21.203 6.227 1 98 208 PRO B C 1
ATOM 3504 O O . PRO B 1 208 ? -26.078 -20.062 6.125 1 98 208 PRO B O 1
ATOM 3507 N N . LEU B 1 209 ? -27.766 -21.516 6.469 1 97.94 209 LEU B N 1
ATOM 3508 C CA . LEU B 1 209 ? -28.828 -20.516 6.406 1 97.94 209 LEU B CA 1
ATOM 3509 C C . LEU B 1 209 ? -28.656 -19.469 7.504 1 97.94 209 LEU B C 1
ATOM 3511 O O . LEU B 1 209 ? -28.75 -18.266 7.246 1 97.94 209 LEU B O 1
ATOM 3515 N N . PHE B 1 210 ? -28.359 -19.891 8.703 1 98.12 210 PHE B N 1
ATOM 3516 C CA . PHE B 1 210 ? -28.328 -18.969 9.836 1 98.12 210 PHE B CA 1
ATOM 3517 C C . PHE B 1 210 ? -27.266 -17.891 9.625 1 98.12 210 PHE B C 1
ATOM 3519 O O . PHE B 1 210 ? -27.578 -16.703 9.648 1 98.12 210 PHE B O 1
ATOM 3526 N N . PRO B 1 211 ? -26.031 -18.297 9.391 1 98.38 211 PRO B N 1
ATOM 3527 C CA . PRO B 1 211 ? -25.031 -17.25 9.18 1 98.38 211 PRO B CA 1
ATOM 3528 C C . PRO B 1 211 ? -25.281 -16.438 7.914 1 98.38 211 PRO B C 1
ATOM 3530 O O . PRO B 1 211 ? -24.969 -15.242 7.863 1 98.38 211 PRO B O 1
ATOM 3533 N N . LEU B 1 212 ? -25.828 -17.031 6.918 1 98.38 212 LEU B N 1
ATOM 3534 C CA . LEU B 1 212 ? -26.125 -16.297 5.699 1 98.38 212 LEU B CA 1
ATOM 3535 C C . LEU B 1 212 ? -27.172 -15.211 5.965 1 98.38 212 LEU B C 1
ATOM 3537 O O . LEU B 1 212 ? -27.016 -14.07 5.516 1 98.38 212 LEU B O 1
ATOM 3541 N N . VAL B 1 213 ? -28.234 -15.539 6.664 1 98.31 213 VAL B N 1
ATOM 3542 C CA . VAL B 1 213 ? -29.281 -14.578 6.988 1 98.31 213 VAL B CA 1
ATOM 3543 C C . VAL B 1 213 ? -28.719 -13.469 7.867 1 98.31 213 VAL B C 1
ATOM 3545 O O . VAL B 1 213 ? -29 -12.289 7.645 1 98.31 213 VAL B O 1
ATOM 3548 N N . LEU B 1 214 ? -27.953 -13.836 8.867 1 98.31 214 LEU B N 1
ATOM 3549 C CA . LEU B 1 214 ? -27.344 -12.844 9.742 1 98.31 214 LEU B CA 1
ATOM 3550 C C . LEU B 1 214 ? -26.406 -11.93 8.953 1 98.31 214 LEU B C 1
ATOM 3552 O O . LEU B 1 214 ? -26.406 -10.711 9.164 1 98.31 214 LEU B O 1
ATOM 3556 N N . PHE B 1 215 ? -25.656 -12.492 8.07 1 98.44 215 PHE B N 1
ATOM 3557 C CA . PHE B 1 215 ? -24.734 -11.789 7.199 1 98.44 215 PHE B CA 1
ATOM 3558 C C . PHE B 1 215 ? -25.469 -10.758 6.344 1 98.44 215 PHE B C 1
ATOM 3560 O O . PHE B 1 215 ? -25.078 -9.594 6.289 1 98.44 215 PHE B O 1
ATOM 3567 N N . LEU B 1 216 ? -26.531 -11.117 5.781 1 98.19 216 LEU B N 1
ATOM 3568 C CA . LEU B 1 216 ? -27.297 -10.258 4.887 1 98.19 216 LEU B CA 1
ATOM 3569 C C . LEU B 1 216 ? -28.125 -9.242 5.676 1 98.19 216 LEU B C 1
ATOM 3571 O O . LEU B 1 216 ? -28.234 -8.086 5.273 1 98.19 216 LEU B O 1
ATOM 3575 N N . ALA B 1 217 ? -28.672 -9.656 6.785 1 98 217 ALA B N 1
ATOM 3576 C CA . ALA B 1 217 ? -29.5 -8.766 7.605 1 98 217 ALA B CA 1
ATOM 3577 C C . ALA B 1 217 ? -28.656 -7.641 8.203 1 98 217 ALA B C 1
ATOM 3579 O O . ALA B 1 217 ? -29.078 -6.48 8.203 1 98 217 ALA B O 1
ATOM 3580 N N . ALA B 1 218 ? -27.547 -8.031 8.727 1 97.75 218 ALA B N 1
ATOM 3581 C CA . ALA B 1 218 ? -26.656 -7.027 9.273 1 97.75 218 ALA B CA 1
ATOM 3582 C C . ALA B 1 218 ? -26.203 -6.043 8.195 1 97.75 218 ALA B C 1
ATOM 3584 O O . ALA B 1 218 ? -26.094 -4.84 8.445 1 97.75 218 ALA B O 1
ATOM 3585 N N . SER B 1 219 ? -25.938 -6.504 7.016 1 97.06 219 SER B N 1
ATOM 3586 C CA . SER B 1 219 ? -25.562 -5.656 5.891 1 97.06 219 SER B CA 1
ATOM 3587 C C . SER B 1 219 ? -26.688 -4.699 5.516 1 97.06 219 SER B C 1
ATOM 3589 O O . SER B 1 219 ? -26.453 -3.521 5.242 1 97.06 219 SER B O 1
ATOM 3591 N N . ALA B 1 220 ? -27.906 -5.203 5.508 1 97.12 220 ALA B N 1
ATOM 3592 C CA . ALA B 1 220 ? -29.078 -4.387 5.199 1 97.12 220 ALA B CA 1
ATOM 3593 C C . ALA B 1 220 ? -29.25 -3.262 6.215 1 97.12 220 ALA B C 1
ATOM 3595 O O . ALA B 1 220 ? -29.656 -2.152 5.863 1 97.12 220 ALA B O 1
ATOM 3596 N N . TRP B 1 221 ? -28.969 -3.574 7.473 1 97.12 221 TRP B N 1
ATOM 3597 C CA . TRP B 1 221 ? -29.031 -2.572 8.531 1 97.12 221 TRP B CA 1
ATOM 3598 C C . TRP B 1 221 ? -28.062 -1.427 8.25 1 97.12 221 TRP B C 1
ATOM 3600 O O . TRP B 1 221 ? -28.453 -0.257 8.273 1 97.12 221 TRP B O 1
ATOM 3610 N N . ILE B 1 222 ? -26.844 -1.744 7.895 1 94.81 222 ILE B N 1
ATOM 3611 C CA . ILE B 1 222 ? -25.797 -0.744 7.695 1 94.81 222 ILE B CA 1
ATOM 3612 C C . ILE B 1 222 ? -26.094 0.067 6.438 1 94.81 222 ILE B C 1
ATOM 3614 O O . ILE B 1 222 ? -26.016 1.297 6.445 1 94.81 222 ILE B O 1
ATOM 3618 N N . VAL B 1 223 ? -26.484 -0.602 5.359 1 95.44 223 VAL B N 1
ATOM 3619 C CA . VAL B 1 223 ? -26.797 0.067 4.102 1 95.44 223 VAL B CA 1
ATOM 3620 C C . VAL B 1 223 ? -28.047 0.927 4.281 1 95.44 223 VAL B C 1
ATOM 362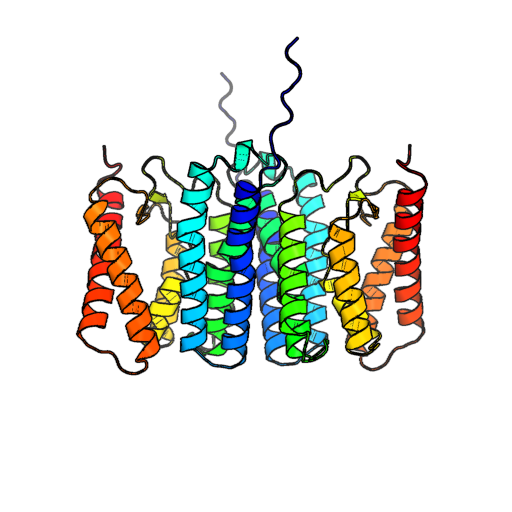2 O O . VAL B 1 223 ? -28.125 2.049 3.771 1 95.44 223 VAL B O 1
ATOM 3625 N N . GLY B 1 224 ? -29.016 0.402 5.023 1 96.25 224 GLY B N 1
ATOM 3626 C CA . GLY B 1 224 ? -30.234 1.152 5.289 1 96.25 224 GLY B CA 1
ATOM 3627 C C . GLY B 1 224 ? -29.984 2.438 6.059 1 96.25 224 GLY B C 1
ATOM 3628 O O . GLY B 1 224 ? -30.5 3.492 5.699 1 96.25 224 GLY B O 1
ATOM 3629 N N . LEU B 1 225 ? -29.234 2.35 7.105 1 95.12 225 LEU B N 1
ATOM 3630 C CA . LEU B 1 225 ? -28.906 3.527 7.898 1 95.12 225 LEU B CA 1
ATOM 3631 C C . LEU B 1 225 ? -28.125 4.543 7.066 1 95.12 225 LEU B C 1
ATOM 3633 O O . LEU B 1 225 ? -28.328 5.75 7.203 1 95.12 225 LEU B O 1
ATOM 3637 N N . SER B 1 226 ? -27.188 4.055 6.203 1 95.06 226 SER B N 1
ATOM 3638 C CA . SER B 1 226 ? -26.406 4.93 5.34 1 95.06 226 SER B CA 1
ATOM 3639 C C . SER B 1 226 ? -27.297 5.668 4.344 1 95.06 226 SER B C 1
ATOM 3641 O O . SER B 1 226 ? -27.125 6.867 4.117 1 95.06 226 SER B O 1
ATOM 3643 N N . LEU B 1 227 ? -28.266 4.906 3.799 1 95 227 LEU B N 1
ATOM 3644 C CA . LEU B 1 227 ? -29.203 5.5 2.852 1 95 227 LEU B CA 1
ATOM 3645 C C . LEU B 1 227 ? -30.094 6.527 3.543 1 95 227 LEU B C 1
ATOM 3647 O O . LEU B 1 227 ? -30.375 7.582 2.979 1 95 227 LEU B O 1
ATOM 3651 N N . TRP B 1 228 ? -30.516 6.137 4.738 1 95.38 228 TRP B N 1
ATOM 3652 C CA . TRP B 1 228 ? -31.344 7.059 5.516 1 95.38 228 TRP B CA 1
ATOM 3653 C C . TRP B 1 228 ? -30.594 8.367 5.781 1 95.38 228 TRP B C 1
ATOM 3655 O O . TRP B 1 228 ? -31.141 9.453 5.582 1 95.38 228 TRP B O 1
ATOM 3665 N N . ARG B 1 229 ? -29.391 8.242 6.199 1 93.44 229 ARG B N 1
ATOM 3666 C CA . ARG B 1 229 ? -28.562 9.422 6.461 1 93.44 229 ARG B CA 1
ATOM 3667 C C . ARG B 1 229 ? -28.344 10.227 5.188 1 93.44 229 ARG B C 1
ATOM 3669 O O . ARG B 1 229 ? -28.312 11.461 5.223 1 93.44 229 ARG B O 1
ATOM 3676 N N . THR B 1 230 ? -28.094 9.602 4.039 1 94.06 230 THR B N 1
ATOM 3677 C CA . THR B 1 230 ? -27.875 10.258 2.756 1 94.06 230 THR B CA 1
ATOM 3678 C C . THR B 1 230 ? -29.094 11.078 2.344 1 94.06 230 THR B C 1
ATOM 3680 O O . THR B 1 230 ? -28.953 12.211 1.884 1 94.06 230 THR B O 1
ATOM 3683 N N . LEU B 1 231 ? -30.234 10.555 2.643 1 94.38 231 LEU B N 1
ATOM 3684 C CA . LEU B 1 231 ? -31.469 11.156 2.168 1 94.38 231 LEU B CA 1
ATOM 3685 C C . LEU B 1 231 ? -31.984 12.203 3.154 1 94.38 231 LEU B C 1
ATOM 3687 O O . LEU B 1 231 ? -32.625 13.188 2.754 1 94.38 231 LEU B O 1
ATOM 3691 N N . SER B 1 232 ? -31.766 12.07 4.441 1 92.12 232 SER B N 1
ATOM 3692 C CA . SER B 1 232 ? -32.344 12.938 5.465 1 92.12 232 SER B CA 1
ATOM 3693 C C . SER B 1 232 ? -31.406 14.102 5.801 1 92.12 232 SER B C 1
ATOM 3695 O O . SER B 1 232 ? -31.828 15.078 6.418 1 92.12 232 SER B O 1
ATOM 3697 N N . GLY B 1 233 ? -30.125 13.945 5.43 1 89.12 233 GLY B N 1
ATOM 3698 C CA . GLY B 1 233 ? -29.156 14.945 5.852 1 89.12 233 GLY B CA 1
ATOM 3699 C C . GLY B 1 233 ? -28.516 14.633 7.188 1 89.12 233 GLY B C 1
ATOM 3700 O O . GLY B 1 233 ? -28.625 13.508 7.684 1 89.12 233 GLY B O 1
ATOM 3701 N N . PRO B 1 234 ? -27.844 15.609 7.715 1 85.31 234 PRO B N 1
ATOM 3702 C CA . PRO B 1 234 ? -27.078 15.352 8.93 1 85.31 234 PRO B CA 1
ATOM 3703 C C . PRO B 1 234 ? -27.953 15.055 10.141 1 85.31 234 PRO B C 1
ATOM 3705 O O . PRO B 1 234 ? -29.031 15.656 10.289 1 85.31 234 PRO B O 1
ATOM 3708 N N . TRP B 1 235 ? -27.562 13.945 10.75 1 75.81 235 TRP B N 1
ATOM 3709 C CA . TRP B 1 235 ? -28.281 13.57 11.969 1 75.81 235 TRP B CA 1
ATOM 3710 C C . TRP B 1 235 ? -27.891 14.477 13.125 1 75.81 235 TRP B C 1
ATOM 3712 O O . TRP B 1 235 ? -26.719 14.883 13.25 1 75.81 235 TRP B O 1
ATOM 3722 N N . ARG B 1 236 ? -28.781 15.352 13.656 1 62.59 236 ARG B N 1
ATOM 3723 C CA . ARG B 1 236 ? -28.594 16.219 14.805 1 62.59 236 ARG B CA 1
ATOM 3724 C C . ARG B 1 236 ? -28.266 15.422 16.062 1 62.59 236 ARG B C 1
ATOM 3726 O O . ARG B 1 236 ? -28.734 14.289 16.219 1 62.59 236 ARG B O 1
#

Foldseek 3Di:
DPDPPPPPQLPQLVVLLVLLLCLVVLLVQLLVCLVVVNNLSNLVSLLVSVVSLVPSVVSCVVSVSCVNCVVDDSLVSNLVSCCSSQQVSLLSNCQSVVQAPPVCNVVLSVLLNVLQVVLSPDPCQADPQGWGFFQNSRSSVVSLCCVQVVPGRVVSSVSSVVSSVRNPHRFIFDDQQRHDVCNVVSVVLVVLLSVLSSVSSVVPPDRDDVSNCSNVVSVCVRVVVRVVCSVVDDDD/DPDPPPPPDLPQLVVLLVLLLCLVVLLVQLLVCLVVVNVLSNLVSLLVSVVSLVPSVVSCVVSVSCVNCVVDDSLVSNLVSCCSSQAVSLLSNCQSVVQAPPVCNVVLSVLLNVLQVVLSPDPCQADPQGWGFFQNSRSSVVSLCCVQVVPGRVVSSVVSVVSSVRNPHRFIFDDQQRHDVCNVVSVVLVVLLSVLSSVSSVPPPDRDDVSNCSNVVSVCVRVVVRVVCSVVDDDD

Sequence (472 aa):
MSEPSARPFPWSAWAIHLLTATGAVWAFLALLAVIDGDAPAVFLWLALALLVDGIDGPLARRFEVRTRVPLFDGAALDLIVDYLTYVFVPVAFLWRFDMLPQSLDLVGCAWVLLTSLHLFAKLDMKEPDNHFLGFPAVWNVVVLYLFLLDGGPWTNAAVVLACGILTFLPVRFLHPFRVRRFRPVTVALTAGWGAAAVWLVLAYPARPLFPLVLFLAASAWIVGLSLWRTLSGPWRMSEPSARPFPWSAWAIHLLTATGAVWAFLALLAVIDGDAPAVFLWLALALLVDGIDGPLARRFEVRTRVPLFDGAALDLIVDYLTYVFVPVAFLWRFDMLPQSLDLVGCAWVLLTSLHLFAKLDMKEPDNHFLGFPAVWNVVVLYLFLLDGGPWTNAAVVLACGILTFLPVRFLHPFRVRRFRPVTVALTAGWGAAAVWLVLAYPARPLFPLVLFLAASAWIVGLSLWRTLSGPWR

InterPro domains:
  IPR000462 CDP-alcohol phosphatidyltransferase [PF01066] (22-162)
  IPR026027 Phosphatidylcholine synthase Pcs [PIRSF000851] (12-231)
  IPR043130 CDP-alcohol phosphatidyltransferase, transmembrane domain [G3DSA:1.20.120.1760] (1-177)